Protein AF-Q555B8-F1 (afdb_monomer_lite)

Sequence (725 aa):
MNEANWKSLIENLLPIYNKNGNDCSKIKTMSLGKRMISRNYLNHLYKENGDILETIEQDQIKSNPFLKDEISNQKIIFKFQPQFPSMELTILNFVKLLFKDVDDINNDGELSIIPFSEFGIIKSMKKNEKNNYHQLLLQYQPKTNNDDITTTLLNVLKSDDKDEKLKKLDSYCFSKLIITTILTNPANGCFENYLFTPMKNGNFKLVSMNNELSFVPESTQTIKTGIFSSEISFCVNTCLFMLEQMHNPIDKEIINKLKSLDVLTFLKEWISSIGVINKQINNLIHKDGNCEIGKKKPFIHRSENNKTYPLTKFPEGSIKLLYSKLIRLKEVLIKESTSLSSKKPITFWKLLTILEPLISNRMYLNRTCYTTKVSVIENYNWYLRTQDISRNHEPMPLISSKIKVSRGINKKNKNQYGLKDLEVIDEEITFYKNISSNTMDVDLKNLKSKLTTTASYPFQPISILFEEFLNGKSNFNESLSTSQKSIFYEQVLPLSKDLRYLKFLNNEYLTNKLLISSQFLNGLKRLEICDCKNLKQLSNGSDELKLPTVSKMLVSNCTNLKTINIFTLSLKTLNIKNCENLKEFQVYAPVLEKLKLQSTLITSKLLLKLDESKFLKYINFSNSTINGVSKSIDSLSNSICLDVWENLIEFKAINLKSLSKITISKELKHLKLLDFNGCSTLVDIFNFKRNGNGLVPSLEILNLNGTTLEDNEKQLIIFNNLKNK

Foldseek 3Di:
DAVVVVVVVCCQQWNQDDPPPDDWWWKQWLPPGITTHDPVNVVQQADPQQHGDQDQDPVRDRAAGWDADPVQRKIKGKAKQDAQLLLLVLLLLLLCLLLVVNPDCDPVSDDDLAWDKIWMWTAGPHPPDRDIIIIIITIGHFDDPDPQGWAFQVVLLVDPCNVVQLVLEDLQLLLSVLLSCLLFQALDADRRQWIWHADPVRGTHIYGNDSSRTLFAQAWDWFDPDPPDTDIFGGGAHLSLLDPQLQPFHDPSSLVSLLPDPLLVSLVVSLVVLVVQQVSLCCNVPVVPSPPPPPPDCWDDPDQFRTHNHHAAAAACSVLLSSLLSVQLNVVSVCQVPPPPPPDHDGNLNSCCQRPVLNSLLLVCLVVVDDPPDRSNRSSVVSVVVSCVVPPDDPDPHGSVSNCRSRNPDPPDPDCRCPVVSVVVVVLVVLLVCVVVVPPPPSLVVVVCVCPVPPPHHDAHSQNSVQCLQPVDPCSVVSDDPVSLCCCQVRHQQSHQAHAEHADELDQSDECVSLQSHNNLSNYQEYHAYNHQRYQEQAPVPHADENARHQEYHHENNQNHAEYHHEYARHQEYAYYNNANHNYYHYQYQNHAEEHDELYEAEQNNVQNCLNNQNHAYYAHENYEYAYDHPQAHRVFLEGEPCSHLNYAEYHHALYEPRQEYEDAAASQRHAYDHHAQHQRHAYYYDHPPPDDHHAHQYNYDHQHNYDYHPVVVVVVVVVVNPVD

Radius of gyration: 30.66 Å; chains: 1; bounding box: 89×58×75 Å

pLDDT: mean 81.93, std 14.9, range [32.03, 98.31]

Secondary structure (DSSP, 8-state):
--HHHHHHHHHHHS-SS-TT-S-EEEEEETTTEEEEEEHHHHHHHB-TTS-B--EE-TTS-EEPPEEE-TTT--EEEEEES-SSHHHHHHHHHHHHHHTT-SS--BTTTB--SSPPEEEEEEE--STT--PEEEEEEEEE----SSS---EEHHHHHHSTTHHHHHHTB-HHHHHHHHHHHHHH--S-B-GGGEEEEE-TTS-EEEEES--TT-S--SS--EEE-SSS-EEE-----BSGGGSGGGGSBPPHHHHHHHHT--HHHHHHHHHHHHHHHHHHHHHHHHHTS-----TT--SB-STTT--B--S----TTHHHHHHHHHHHHHHHHHHHHH-TT--SPPBHHHHHHHH-HHHHHHHHHHHHTS-TTS-HHHHHHHHHHHHHHT-SS------HHHHHHHTT--TT-SS-SSHHHHHHHHHHHHHHHHHHTT-HHHHHHHHHHHHHH-TTS-----HHHHHHHHHH-TTHHHHS-HHHHHHIIIIIGGG----SEEEEES-SS--HHHHHH-GGGGT-SEEEEES-TT--EESBTTB-EE-TT--EEEEES-TT--EEEEE-SS--EEEEES-TT--EEEEE-TT--EEEEESSEEEHHHHHHHTT-TT--EEE-TT-EEES--SS--TTTTEEEGGG-TT--EEE-TT-BS--EEE--S--TT--EEE-TT-TT--BS----SSS--PPP--SEEE-TT---TTHHHHHHHHHHHHT-

Organism: Dictyostelium discoideum (NCBI:txid44689)

Structure (mmCIF, N/CA/C/O backbone):
data_AF-Q555B8-F1
#
_entry.id   AF-Q555B8-F1
#
loop_
_atom_site.group_PDB
_atom_site.id
_atom_site.type_symbol
_atom_site.label_atom_id
_atom_site.label_alt_id
_atom_site.label_comp_id
_atom_site.label_asym_id
_atom_site.label_entity_id
_atom_site.label_seq_id
_atom_site.pdbx_PDB_ins_code
_atom_site.Cartn_x
_atom_site.Cartn_y
_atom_site.Cartn_z
_atom_site.occupancy
_atom_site.B_iso_or_equiv
_atom_site.auth_seq_id
_atom_site.auth_comp_id
_atom_site.auth_asym_id
_atom_site.auth_atom_id
_atom_site.pdbx_PDB_model_num
ATOM 1 N N . MET A 1 1 ? 18.272 -7.612 -21.171 1.00 53.91 1 MET A N 1
ATOM 2 C CA . MET A 1 1 ? 19.466 -7.626 -22.046 1.00 53.91 1 MET A CA 1
ATOM 3 C C . MET A 1 1 ? 20.704 -7.706 -21.180 1.00 53.91 1 MET A C 1
ATOM 5 O O . MET A 1 1 ? 20.667 -7.144 -20.094 1.00 53.91 1 MET A O 1
ATOM 9 N N . ASN A 1 2 ? 21.772 -8.366 -21.639 1.00 67.44 2 ASN A N 1
ATOM 10 C CA . ASN A 1 2 ? 23.079 -8.253 -20.984 1.00 67.44 2 ASN A CA 1
ATOM 11 C C . ASN A 1 2 ? 23.671 -6.858 -21.291 1.00 67.44 2 ASN A C 1
ATOM 13 O O . ASN A 1 2 ? 23.420 -6.298 -22.362 1.00 67.44 2 ASN A O 1
ATOM 17 N N . GLU A 1 3 ? 24.447 -6.308 -20.358 1.00 77.81 3 GLU A N 1
ATOM 18 C CA . GLU A 1 3 ? 25.328 -5.143 -20.516 1.00 77.81 3 GLU A CA 1
ATOM 19 C C . GLU A 1 3 ? 26.091 -5.145 -21.858 1.00 77.81 3 GLU A C 1
ATOM 21 O O . GLU A 1 3 ? 26.318 -4.085 -22.435 1.00 77.81 3 GLU A O 1
ATOM 26 N N . ALA A 1 4 ? 26.411 -6.323 -22.405 1.00 82.69 4 ALA A N 1
ATOM 27 C CA . ALA A 1 4 ? 26.991 -6.488 -23.740 1.00 82.69 4 ALA A CA 1
ATOM 28 C C . ALA A 1 4 ? 26.145 -5.875 -24.877 1.00 82.69 4 ALA A C 1
ATOM 30 O O . ALA A 1 4 ? 26.681 -5.159 -25.721 1.00 82.69 4 ALA A O 1
ATOM 31 N N . ASN A 1 5 ? 24.822 -6.084 -24.887 1.00 82.62 5 ASN A N 1
ATOM 32 C CA . ASN A 1 5 ? 23.947 -5.515 -25.922 1.00 82.62 5 ASN A CA 1
ATOM 33 C C . ASN A 1 5 ? 23.828 -3.999 -25.775 1.00 82.62 5 ASN A C 1
ATOM 35 O O . ASN A 1 5 ? 23.787 -3.288 -26.773 1.00 82.62 5 ASN A O 1
ATOM 39 N N . TRP A 1 6 ? 23.788 -3.501 -24.535 1.00 87.56 6 TRP A N 1
ATOM 40 C CA . TRP A 1 6 ? 23.827 -2.063 -24.276 1.00 87.56 6 TRP A CA 1
ATOM 41 C C . TRP A 1 6 ? 25.129 -1.444 -24.788 1.00 87.56 6 TRP A C 1
ATOM 43 O O . TRP A 1 6 ? 25.091 -0.438 -25.491 1.00 87.56 6 TRP A O 1
ATOM 53 N N . LYS A 1 7 ? 26.273 -2.074 -24.489 1.00 89.31 7 LYS A N 1
ATOM 54 C CA . LYS A 1 7 ? 27.587 -1.649 -24.987 1.00 89.31 7 LYS A CA 1
ATOM 55 C C . LYS A 1 7 ? 27.621 -1.613 -26.510 1.00 89.31 7 LYS A C 1
ATOM 57 O O . LYS A 1 7 ? 27.994 -0.583 -27.053 1.00 89.31 7 LYS A O 1
ATOM 62 N N . SER A 1 8 ? 27.159 -2.671 -27.177 1.00 90.50 8 SER A N 1
ATOM 63 C CA . SER A 1 8 ? 27.098 -2.729 -28.643 1.00 90.50 8 SER A CA 1
ATOM 64 C C . SER A 1 8 ? 26.194 -1.639 -29.230 1.00 90.50 8 SER A C 1
ATOM 66 O O . SER A 1 8 ? 26.611 -0.918 -30.134 1.00 90.50 8 SER A O 1
ATOM 68 N N . LEU A 1 9 ? 24.995 -1.439 -28.671 1.00 91.25 9 LEU A N 1
ATOM 69 C CA . LEU A 1 9 ? 24.078 -0.382 -29.106 1.00 91.25 9 LEU A CA 1
ATOM 70 C C . LEU A 1 9 ? 24.694 1.014 -28.941 1.00 91.25 9 LEU A C 1
ATOM 72 O O . LEU A 1 9 ? 24.619 1.847 -29.845 1.00 91.25 9 LEU A O 1
ATOM 76 N N . ILE A 1 10 ? 25.319 1.269 -27.789 1.00 91.56 10 ILE A N 1
ATOM 77 C CA . ILE A 1 10 ? 26.009 2.529 -27.512 1.00 91.56 10 ILE A CA 1
ATOM 78 C C . ILE A 1 10 ? 27.215 2.707 -28.428 1.00 91.56 10 ILE A C 1
ATOM 80 O O . ILE A 1 10 ? 27.444 3.813 -28.891 1.00 91.56 10 ILE A O 1
ATOM 84 N N . GLU A 1 11 ? 27.984 1.665 -28.725 1.00 91.50 11 GLU A N 1
ATOM 85 C CA . GLU A 1 11 ? 29.124 1.750 -29.643 1.00 91.50 11 GLU A CA 1
ATOM 86 C C . GLU A 1 11 ? 28.698 2.070 -31.076 1.00 91.50 11 GLU A C 1
ATOM 88 O O . GLU A 1 11 ? 29.358 2.883 -31.726 1.00 91.50 11 GLU A O 1
ATOM 93 N N . ASN A 1 12 ? 27.574 1.510 -31.528 1.00 92.62 12 ASN A N 1
ATOM 94 C CA . ASN A 1 12 ? 27.020 1.769 -32.856 1.00 92.62 12 ASN A CA 1
ATOM 95 C C . ASN A 1 12 ? 26.451 3.191 -32.979 1.00 92.62 12 ASN A C 1
ATOM 97 O O . ASN A 1 12 ? 26.715 3.892 -33.957 1.00 92.62 12 ASN A O 1
ATOM 101 N N . LEU A 1 13 ? 25.672 3.637 -31.988 1.00 93.06 13 LEU A N 1
ATOM 102 C CA . LEU A 1 13 ? 24.984 4.933 -32.038 1.00 93.06 13 LEU A CA 1
ATOM 103 C C . LEU A 1 13 ? 25.834 6.099 -31.530 1.00 93.06 13 LEU A C 1
ATOM 105 O O . LEU A 1 13 ? 25.682 7.229 -31.987 1.00 93.06 13 LEU A O 1
ATOM 109 N N . LEU A 1 14 ? 26.724 5.840 -30.579 1.00 92.56 14 LEU A N 1
ATOM 110 C CA . LEU A 1 14 ? 27.531 6.822 -29.860 1.00 92.56 14 LEU A CA 1
ATOM 111 C C . LEU A 1 14 ? 28.992 6.324 -29.767 1.00 92.56 14 LEU A C 1
ATOM 113 O O . LEU A 1 14 ? 29.469 5.978 -28.678 1.00 92.56 14 LEU A O 1
ATOM 117 N N . PRO A 1 15 ? 29.737 6.260 -30.886 1.00 91.44 15 PRO A N 1
ATOM 118 C CA . PRO A 1 15 ? 31.099 5.726 -30.902 1.00 91.44 15 PRO A CA 1
ATOM 119 C C . PRO A 1 15 ? 32.083 6.597 -30.104 1.00 91.44 15 PRO A C 1
ATOM 121 O O . PRO A 1 15 ? 31.864 7.788 -29.881 1.00 91.44 15 PRO A O 1
ATOM 124 N N . ILE A 1 16 ? 33.216 6.020 -29.684 1.00 88.19 16 ILE A N 1
ATOM 125 C CA . ILE A 1 16 ? 34.274 6.750 -28.949 1.00 88.19 16 ILE A CA 1
ATOM 126 C C . ILE A 1 16 ? 34.967 7.787 -29.848 1.00 88.19 16 ILE A C 1
ATOM 128 O O . ILE A 1 16 ? 35.282 8.887 -29.397 1.00 88.19 16 ILE A O 1
ATOM 132 N N . TYR A 1 17 ? 35.169 7.454 -31.125 1.00 84.31 17 TYR A N 1
ATOM 133 C CA . TYR A 1 17 ? 35.830 8.303 -32.114 1.00 84.31 17 TYR A CA 1
ATOM 134 C C . TYR A 1 17 ? 34.908 8.548 -33.306 1.00 84.31 17 TYR A C 1
ATOM 136 O O . TYR A 1 17 ? 34.249 7.628 -33.787 1.00 84.31 17 TYR A O 1
ATOM 144 N N . ASN A 1 18 ? 34.889 9.784 -33.807 1.00 72.94 18 ASN A N 1
ATOM 145 C CA . ASN A 1 18 ? 34.248 10.081 -35.081 1.00 72.94 18 ASN A CA 1
ATOM 146 C C . ASN A 1 18 ? 35.252 9.839 -36.213 1.00 72.94 18 ASN A C 1
ATOM 148 O O . ASN A 1 18 ? 36.256 10.544 -36.285 1.00 72.94 18 ASN A O 1
ATOM 152 N N . LYS A 1 19 ? 34.969 8.890 -37.112 1.00 72.62 19 LYS A N 1
ATOM 153 C CA . LYS A 1 19 ? 35.798 8.669 -38.308 1.00 72.62 19 LYS A CA 1
ATOM 154 C C . LYS A 1 19 ? 35.766 9.864 -39.279 1.00 72.62 19 LYS A C 1
ATOM 156 O O . LYS A 1 19 ? 36.728 10.061 -40.007 1.00 72.62 19 LYS A O 1
ATOM 161 N N . ASN A 1 20 ? 34.718 10.698 -39.239 1.00 68.56 20 ASN A N 1
ATOM 162 C CA . ASN A 1 20 ? 34.443 11.720 -40.260 1.00 68.56 20 ASN A CA 1
ATOM 163 C C . ASN A 1 20 ? 34.784 13.170 -39.839 1.00 68.56 20 ASN A C 1
ATOM 165 O O . ASN A 1 20 ? 34.183 14.122 -40.330 1.00 68.56 20 ASN A O 1
ATOM 169 N N . GLY A 1 21 ? 35.749 13.363 -38.937 1.00 61.53 21 GLY A N 1
ATOM 170 C CA . GLY A 1 21 ? 36.468 14.639 -38.803 1.00 61.53 21 GLY A CA 1
ATOM 171 C C . GLY A 1 21 ? 35.751 15.798 -38.100 1.00 61.53 21 GLY A C 1
ATOM 172 O O . GLY A 1 21 ? 36.159 16.139 -36.997 1.00 61.53 21 GLY A O 1
ATOM 173 N N . ASN A 1 22 ? 34.732 16.440 -38.687 1.00 64.19 22 ASN A N 1
ATOM 174 C CA . ASN A 1 22 ? 34.566 17.885 -38.429 1.00 64.19 22 ASN A CA 1
ATOM 175 C C . ASN A 1 22 ? 33.269 18.416 -37.791 1.00 64.19 22 ASN A C 1
ATOM 177 O O . ASN A 1 22 ? 33.275 19.582 -37.432 1.00 64.19 22 ASN A O 1
ATOM 181 N N . ASP A 1 23 ? 32.229 17.627 -37.499 1.00 72.56 23 ASP A N 1
ATOM 182 C CA . ASP A 1 23 ? 31.038 18.162 -36.798 1.00 72.56 23 ASP A CA 1
ATOM 183 C C . ASP A 1 23 ? 30.391 17.147 -35.847 1.00 72.56 23 ASP A C 1
ATOM 185 O O . ASP A 1 23 ? 29.376 16.517 -36.153 1.00 72.56 23 ASP A O 1
ATOM 189 N N . CYS A 1 24 ? 30.971 16.984 -34.655 1.00 80.69 24 CYS A N 1
ATOM 190 C CA . CYS A 1 24 ? 30.396 16.129 -33.618 1.00 80.69 24 CYS A CA 1
ATOM 191 C C . CYS A 1 24 ? 30.351 16.806 -32.253 1.00 80.69 24 CYS A C 1
ATOM 193 O O . CYS A 1 24 ? 31.288 17.485 -31.830 1.00 80.69 24 CYS A O 1
ATOM 195 N N . SER A 1 25 ? 29.282 16.520 -31.514 1.00 86.25 25 SER A N 1
ATOM 196 C CA . SER A 1 25 ? 29.202 16.847 -30.091 1.00 86.25 25 SER A CA 1
ATOM 197 C C . SER A 1 25 ? 29.744 15.710 -29.245 1.00 86.25 25 SER A C 1
ATOM 199 O O . SER A 1 25 ? 29.818 14.565 -29.687 1.00 86.25 25 SER A O 1
ATOM 201 N N . LYS A 1 26 ? 30.115 16.027 -28.006 1.00 89.75 26 LYS A N 1
ATOM 202 C CA . LYS A 1 26 ? 30.565 15.041 -27.025 1.00 89.75 26 LYS A CA 1
ATOM 203 C C . LYS A 1 26 ? 29.456 14.795 -26.014 1.00 89.75 26 LYS A C 1
ATOM 205 O O . LYS A 1 26 ? 28.958 15.740 -25.401 1.00 89.75 26 LYS A O 1
ATOM 210 N N . ILE A 1 27 ? 29.122 13.529 -25.819 1.00 92.19 27 ILE A N 1
ATOM 211 C CA . ILE A 1 27 ? 28.368 13.043 -24.667 1.00 92.19 27 ILE A CA 1
ATOM 212 C C . ILE A 1 27 ? 29.341 12.307 -23.760 1.00 92.19 27 ILE A C 1
ATOM 214 O O . ILE A 1 27 ? 30.189 11.552 -24.224 1.00 92.19 27 ILE A O 1
ATOM 218 N N . LYS A 1 28 ? 29.241 12.516 -22.456 1.00 91.38 28 LYS A N 1
ATOM 219 C CA . LYS A 1 28 ? 29.949 11.704 -21.477 1.00 91.38 28 LYS A CA 1
ATOM 220 C C . LYS A 1 28 ? 28.943 10.937 -20.650 1.00 91.38 28 LYS A C 1
ATOM 222 O O . LYS A 1 28 ? 28.068 11.541 -20.037 1.00 91.38 28 LYS A O 1
ATOM 227 N N . THR A 1 29 ? 29.065 9.624 -20.627 1.00 92.31 29 THR A N 1
ATOM 228 C CA . THR A 1 29 ? 28.183 8.759 -19.854 1.00 92.31 29 THR A CA 1
ATOM 229 C C . THR A 1 29 ? 28.873 8.255 -18.589 1.00 92.31 29 THR A C 1
ATOM 231 O O . THR A 1 29 ? 30.101 8.287 -18.456 1.00 92.31 29 THR A O 1
ATOM 234 N N . MET A 1 30 ? 28.062 7.839 -17.620 1.00 90.06 30 MET A N 1
ATOM 235 C CA . MET A 1 30 ? 28.502 7.444 -16.287 1.00 90.06 30 MET A CA 1
ATOM 236 C C . MET A 1 30 ? 29.408 6.209 -16.307 1.00 90.06 30 MET A C 1
ATOM 238 O O . MET A 1 30 ? 30.375 6.172 -15.548 1.00 90.06 30 MET A O 1
ATOM 242 N N . SER A 1 31 ? 29.095 5.219 -17.148 1.00 86.50 31 SER A N 1
ATOM 243 C CA . SER A 1 31 ? 29.802 3.932 -17.184 1.00 86.50 31 SER A CA 1
ATOM 244 C C . SER A 1 31 ? 30.721 3.775 -18.395 1.00 86.50 31 SER A C 1
ATOM 246 O O . SER A 1 31 ? 31.754 3.120 -18.288 1.00 86.50 31 SER A O 1
ATOM 248 N N . LEU A 1 32 ? 30.399 4.419 -19.522 1.00 86.81 32 LEU A N 1
ATOM 249 C CA . LEU A 1 32 ? 31.092 4.222 -20.802 1.00 86.81 32 LEU A CA 1
ATOM 250 C C . LEU A 1 32 ? 31.938 5.418 -21.271 1.00 86.81 32 LEU A C 1
ATOM 252 O O . LEU A 1 32 ? 32.492 5.379 -22.373 1.00 86.81 32 LEU A O 1
ATOM 256 N N . GLY A 1 33 ? 32.096 6.453 -20.439 1.00 89.88 33 GLY A N 1
ATOM 257 C CA . GLY A 1 33 ? 33.047 7.541 -20.669 1.00 89.88 33 GLY A CA 1
ATOM 258 C C . GLY A 1 33 ? 32.615 8.535 -21.751 1.00 89.88 33 GLY A C 1
ATOM 259 O O . GLY A 1 33 ? 31.429 8.784 -21.948 1.00 89.88 33 GLY A O 1
ATOM 260 N N . LYS A 1 34 ? 33.587 9.181 -22.411 1.00 91.81 34 LYS A N 1
ATOM 261 C CA . LYS A 1 34 ? 33.331 10.170 -23.474 1.00 91.81 34 LYS A CA 1
ATOM 262 C C . LYS A 1 34 ? 33.034 9.457 -24.797 1.00 91.81 34 LYS A C 1
ATOM 264 O O . LYS A 1 34 ? 33.794 8.584 -25.200 1.00 91.81 34 LYS A O 1
ATOM 269 N N . ARG A 1 35 ? 31.973 9.881 -25.475 1.00 91.94 35 ARG A N 1
ATOM 270 C CA . ARG A 1 35 ? 31.502 9.393 -26.772 1.00 91.94 35 ARG A CA 1
ATOM 271 C C . ARG A 1 35 ? 31.148 10.573 -27.682 1.00 91.94 35 ARG A C 1
ATOM 273 O O . ARG A 1 35 ? 30.908 11.689 -27.207 1.00 91.94 35 ARG A O 1
ATOM 280 N N . MET A 1 36 ? 31.115 10.327 -28.983 1.00 91.06 36 MET A N 1
ATOM 281 C CA . MET A 1 36 ? 30.795 11.310 -30.012 1.00 91.06 36 MET A CA 1
ATOM 282 C C . MET A 1 36 ? 29.358 11.116 -30.500 1.00 91.06 36 MET A C 1
ATOM 284 O O . MET A 1 36 ? 28.921 9.991 -30.720 1.00 91.06 36 MET A O 1
ATOM 288 N N . ILE A 1 37 ? 28.642 12.218 -30.711 1.00 91.19 37 ILE A N 1
ATOM 289 C CA . ILE A 1 37 ? 27.345 12.234 -31.393 1.00 91.19 37 ILE A CA 1
ATOM 290 C C . ILE A 1 37 ? 27.560 12.875 -32.758 1.00 91.19 37 ILE A C 1
ATOM 292 O O . ILE A 1 37 ? 28.012 14.023 -32.828 1.00 91.19 37 ILE A O 1
ATOM 296 N N . SER A 1 38 ? 27.242 12.135 -33.820 1.00 91.12 38 SER A N 1
ATOM 297 C CA . SER A 1 38 ? 27.293 12.639 -35.194 1.00 91.12 38 SER A CA 1
ATOM 298 C C . SER A 1 38 ? 26.323 13.806 -35.395 1.00 91.12 38 SER A C 1
ATOM 300 O O . SER A 1 38 ? 25.301 13.902 -34.712 1.00 91.12 38 SER A O 1
ATOM 302 N N . ARG A 1 39 ? 26.603 14.693 -36.359 1.00 89.12 39 ARG A N 1
ATOM 303 C CA . ARG A 1 39 ? 25.678 15.781 -36.714 1.00 89.12 39 ARG A CA 1
ATOM 304 C C . ARG A 1 39 ? 24.281 15.273 -37.075 1.00 89.12 39 ARG A C 1
ATOM 306 O O . ARG A 1 39 ? 23.304 15.876 -36.647 1.00 89.12 39 ARG A O 1
ATOM 313 N N . ASN A 1 40 ? 24.198 14.144 -37.781 1.00 91.06 40 ASN A N 1
ATOM 314 C CA . ASN A 1 40 ? 22.927 13.514 -38.134 1.00 91.06 40 ASN A CA 1
ATOM 315 C C . ASN A 1 40 ? 22.107 13.156 -36.883 1.00 91.06 40 ASN A C 1
ATOM 317 O O . ASN A 1 40 ? 20.958 13.561 -36.744 1.00 91.06 40 ASN A O 1
ATOM 321 N N . TYR A 1 41 ? 22.735 12.497 -35.907 1.00 92.81 41 TYR A N 1
ATOM 322 C CA . TYR A 1 41 ? 22.077 12.163 -34.644 1.00 92.81 41 TYR A CA 1
ATOM 323 C C . TYR A 1 41 ? 21.754 13.397 -33.799 1.00 92.81 41 TYR A C 1
ATOM 325 O O . TYR A 1 41 ? 20.720 13.427 -33.142 1.00 92.81 41 TYR A O 1
ATOM 333 N N . LEU A 1 42 ? 22.571 14.453 -33.846 1.00 90.75 42 LEU A N 1
ATOM 334 C CA . LEU A 1 42 ? 22.248 15.710 -33.164 1.00 90.75 42 LEU A CA 1
ATOM 335 C C . LEU A 1 42 ? 20.971 16.354 -33.704 1.00 90.75 42 LEU A C 1
ATOM 337 O O . LEU A 1 42 ? 20.213 16.893 -32.904 1.00 90.75 42 LEU A O 1
ATOM 341 N N . ASN A 1 43 ? 20.697 16.251 -35.005 1.00 91.12 43 ASN A N 1
ATOM 342 C CA . ASN A 1 43 ? 19.456 16.759 -35.597 1.00 91.12 43 ASN A CA 1
ATOM 343 C C . ASN A 1 43 ? 18.212 15.970 -35.136 1.00 91.12 43 ASN A C 1
ATOM 345 O O . ASN A 1 43 ? 17.103 16.489 -35.191 1.00 91.12 43 ASN A O 1
ATOM 349 N N . HIS A 1 44 ? 18.378 14.739 -34.641 1.00 91.56 44 HIS A N 1
ATOM 350 C CA . HIS A 1 44 ? 17.297 13.974 -34.002 1.00 91.56 44 HIS A CA 1
ATOM 351 C C . HIS A 1 44 ? 17.102 14.315 -32.519 1.00 91.56 44 HIS A C 1
ATOM 353 O O . HIS A 1 44 ? 16.095 13.937 -31.927 1.00 91.56 44 HIS A O 1
ATOM 359 N N . LEU A 1 45 ? 18.053 15.021 -31.905 1.00 91.38 45 LEU A N 1
ATOM 360 C CA . LEU A 1 45 ? 17.996 15.410 -30.494 1.00 91.38 45 LEU A CA 1
ATOM 361 C C . LEU A 1 45 ? 17.692 16.901 -30.302 1.00 91.38 45 LEU A C 1
ATOM 363 O O . LEU A 1 45 ? 17.135 17.281 -29.272 1.00 91.38 45 LEU A O 1
ATOM 367 N N . TYR A 1 46 ? 18.054 17.740 -31.274 1.00 90.44 46 TYR A N 1
ATOM 368 C CA . TYR A 1 46 ? 17.965 19.194 -31.205 1.00 90.44 46 TYR A CA 1
ATOM 369 C C . TYR A 1 46 ? 17.345 19.790 -32.469 1.00 90.44 46 TYR A C 1
ATOM 371 O O . TYR A 1 46 ? 17.610 19.345 -33.582 1.00 90.44 46 TYR A O 1
ATOM 379 N N . LYS A 1 47 ? 16.585 20.870 -32.285 1.00 91.12 47 LYS A N 1
ATOM 380 C CA . LYS A 1 47 ? 16.195 21.804 -33.345 1.00 91.12 47 LYS A CA 1
ATOM 381 C C . LYS A 1 47 ? 17.415 22.606 -33.815 1.00 91.12 47 LYS A C 1
ATOM 383 O O . LYS A 1 47 ? 18.415 22.715 -33.103 1.00 91.12 47 LYS A O 1
ATOM 388 N N . GLU A 1 48 ? 17.319 23.244 -34.981 1.00 88.19 48 GLU A N 1
ATOM 389 C CA . GLU A 1 48 ? 18.413 24.051 -35.553 1.00 88.19 48 GLU A CA 1
ATOM 390 C C . GLU A 1 48 ? 18.881 25.195 -34.640 1.00 88.19 48 GLU A C 1
ATOM 392 O O . GLU A 1 48 ? 20.068 25.518 -34.598 1.00 88.19 48 GLU A O 1
ATOM 397 N N . ASN A 1 49 ? 17.968 25.772 -33.853 1.00 89.44 49 ASN A N 1
ATOM 398 C CA . ASN A 1 49 ? 18.274 26.820 -32.876 1.00 89.44 49 ASN A CA 1
ATOM 399 C C . ASN A 1 49 ? 18.964 26.297 -31.591 1.00 89.44 49 ASN A C 1
ATOM 401 O O . ASN A 1 49 ? 19.303 27.088 -30.709 1.00 89.44 49 ASN A O 1
ATOM 405 N N . GLY A 1 50 ? 19.173 24.980 -31.474 1.00 87.12 50 GLY A N 1
ATOM 406 C CA . GLY A 1 50 ? 19.774 24.316 -30.318 1.00 87.12 50 GLY A CA 1
ATOM 407 C C . GLY A 1 50 ? 18.797 23.972 -29.189 1.00 87.12 50 GLY A C 1
ATOM 408 O O . GLY A 1 50 ? 19.236 23.442 -28.167 1.00 87.12 50 GLY A O 1
ATOM 409 N N . ASP A 1 51 ? 17.496 24.250 -29.335 1.00 87.88 51 ASP A N 1
ATOM 410 C CA . ASP A 1 51 ? 16.478 23.720 -28.423 1.00 87.88 51 ASP A CA 1
ATOM 411 C C . ASP A 1 51 ? 16.389 22.198 -28.541 1.00 87.88 51 ASP A C 1
ATOM 413 O O . ASP A 1 51 ? 16.616 21.632 -29.608 1.00 87.88 51 ASP A O 1
ATOM 417 N N . ILE A 1 52 ? 16.020 21.525 -27.452 1.00 86.50 52 ILE A N 1
ATOM 418 C CA . ILE A 1 52 ? 15.748 20.084 -27.475 1.00 86.50 52 ILE A CA 1
ATOM 419 C C . ILE A 1 52 ? 14.570 19.822 -28.422 1.00 86.50 52 ILE A C 1
ATOM 421 O O . ILE A 1 52 ? 13.563 20.540 -28.398 1.00 86.50 52 ILE A O 1
ATOM 425 N N . LEU A 1 53 ? 14.696 18.790 -29.254 1.00 86.12 53 LEU A N 1
ATOM 426 C CA . LEU A 1 53 ? 13.605 18.314 -30.088 1.00 86.12 53 LEU A CA 1
ATOM 427 C C . LEU A 1 53 ? 12.540 17.686 -29.177 1.00 86.12 53 LEU A C 1
ATOM 429 O O . LEU A 1 53 ? 12.702 16.573 -28.688 1.00 86.12 53 LEU A O 1
ATOM 433 N N . GLU A 1 54 ? 11.464 18.421 -28.906 1.00 77.12 54 GLU A N 1
ATOM 434 C CA . GLU A 1 54 ? 10.242 17.828 -28.366 1.00 77.12 54 GLU A CA 1
ATOM 435 C C . GLU A 1 54 ? 9.528 17.146 -29.533 1.00 77.12 54 GLU A C 1
ATOM 437 O O . GLU A 1 54 ? 8.973 17.824 -30.401 1.00 77.12 54 GLU A O 1
ATOM 442 N N . THR A 1 55 ? 9.592 15.819 -29.600 1.00 63.06 55 THR A N 1
ATOM 443 C CA . THR A 1 55 ? 8.832 15.063 -30.593 1.00 63.06 55 THR A CA 1
ATOM 444 C C . THR A 1 55 ? 7.370 15.045 -30.161 1.00 63.06 55 THR A C 1
ATOM 446 O O . THR A 1 55 ? 7.037 14.642 -29.049 1.00 63.06 55 THR A O 1
ATOM 449 N N . ILE A 1 56 ? 6.492 15.545 -31.026 1.00 50.88 56 ILE A N 1
ATOM 450 C CA . ILE A 1 56 ? 5.045 15.415 -30.866 1.00 50.88 56 ILE A CA 1
ATOM 451 C C . ILE A 1 56 ? 4.676 14.137 -31.617 1.00 50.88 56 ILE A C 1
ATOM 453 O O . ILE A 1 56 ? 4.716 14.117 -32.846 1.00 50.88 56 ILE A O 1
ATOM 457 N N . GLU A 1 57 ? 4.388 13.053 -30.899 1.00 55.28 57 GLU A N 1
ATOM 458 C CA . GLU A 1 57 ? 3.750 11.887 -31.526 1.00 55.28 57 GLU A CA 1
ATOM 459 C C . GLU A 1 57 ? 2.303 12.235 -31.917 1.00 55.28 57 GLU A C 1
ATOM 461 O O . GLU A 1 57 ? 1.740 13.193 -31.383 1.00 55.28 57 GLU A O 1
ATOM 466 N N . GLN A 1 58 ? 1.705 11.476 -32.850 1.00 48.25 58 GLN A N 1
ATOM 467 C CA . GLN A 1 58 ? 0.369 11.726 -33.440 1.00 48.25 58 GLN A CA 1
ATOM 468 C C . GLN A 1 58 ? -0.733 12.046 -32.403 1.00 48.25 58 GLN A C 1
ATOM 470 O O . GLN A 1 58 ? -1.686 12.750 -32.720 1.00 48.25 58 GLN A O 1
ATOM 475 N N . ASP A 1 59 ? -0.548 11.622 -31.152 1.00 48.06 59 ASP A N 1
ATOM 476 C CA . ASP A 1 59 ? -1.458 11.814 -30.020 1.00 48.06 59 ASP A CA 1
ATOM 477 C C . ASP A 1 59 ? -1.150 13.034 -29.116 1.00 48.06 59 ASP A C 1
ATOM 479 O O . ASP A 1 59 ? -1.595 13.082 -27.971 1.00 48.06 59 ASP A O 1
ATOM 483 N N . GLN A 1 60 ? -0.382 14.028 -29.582 1.00 42.41 60 GLN A N 1
ATOM 484 C CA . GLN A 1 60 ? 0.021 15.228 -28.812 1.00 42.41 60 GLN A CA 1
ATOM 485 C C . GLN A 1 60 ? 0.855 14.959 -27.543 1.00 42.41 60 GLN A C 1
ATOM 487 O O . GLN A 1 60 ? 1.097 15.862 -26.737 1.00 42.41 60 GLN A O 1
ATOM 492 N N . ILE A 1 61 ? 1.349 13.737 -27.359 1.00 53.16 61 ILE A N 1
ATOM 493 C CA . ILE A 1 61 ? 2.234 13.411 -26.244 1.00 53.16 61 ILE A CA 1
ATOM 494 C C . ILE A 1 61 ? 3.636 13.891 -26.609 1.00 53.16 61 ILE A C 1
ATOM 496 O O . ILE A 1 61 ? 4.196 13.483 -27.628 1.00 53.16 61 ILE A O 1
ATOM 500 N N . LYS A 1 62 ? 4.215 14.752 -25.762 1.00 62.03 62 LYS A N 1
ATOM 501 C CA . LYS A 1 62 ? 5.643 15.078 -25.833 1.00 62.03 62 LYS A CA 1
ATOM 502 C C . LYS A 1 62 ? 6.434 13.797 -25.580 1.00 62.03 62 LYS A C 1
ATOM 504 O O . LYS A 1 62 ? 6.570 13.380 -24.427 1.00 62.03 62 LYS A O 1
ATOM 509 N N . SER A 1 63 ? 6.939 13.167 -26.632 1.00 72.88 63 SER A N 1
ATOM 510 C CA . SER A 1 63 ? 7.862 12.051 -26.494 1.00 72.88 63 SER A CA 1
ATOM 511 C C . SER A 1 63 ? 9.288 12.570 -26.323 1.00 72.88 63 SER A C 1
ATOM 513 O O . SER A 1 63 ? 9.632 13.707 -26.659 1.00 72.88 63 SER A O 1
ATOM 515 N N . ASN A 1 64 ? 10.113 11.750 -25.680 1.00 83.62 64 ASN A N 1
ATOM 516 C CA . ASN A 1 64 ? 11.531 12.044 -25.559 1.00 83.62 64 ASN A CA 1
ATOM 517 C C . ASN A 1 64 ? 12.197 11.744 -26.911 1.00 83.62 64 ASN A C 1
ATOM 519 O O . ASN A 1 64 ? 11.898 10.698 -27.497 1.00 83.62 64 ASN A O 1
ATOM 523 N N . PRO A 1 65 ? 13.126 12.591 -27.380 1.00 89.50 65 PRO A N 1
ATOM 524 C CA . PRO A 1 65 ? 13.873 12.311 -28.599 1.00 89.50 65 PRO A CA 1
ATOM 525 C C . PRO A 1 65 ? 14.656 11.001 -28.459 1.00 89.50 65 PRO A C 1
ATOM 527 O O . PRO A 1 65 ? 15.051 10.606 -27.356 1.00 89.50 65 PRO A O 1
ATOM 530 N N . PHE A 1 66 ? 14.893 10.312 -29.571 1.00 91.31 66 PHE A N 1
ATOM 531 C CA . PHE A 1 66 ? 15.586 9.029 -29.575 1.00 91.31 66 PHE A CA 1
ATOM 532 C C . PHE A 1 66 ? 16.548 8.901 -30.755 1.00 91.31 66 PHE A C 1
ATOM 534 O O . PHE A 1 66 ? 16.370 9.527 -31.796 1.00 91.31 66 PHE A O 1
ATOM 541 N N . LEU A 1 67 ? 17.555 8.047 -30.592 1.00 93.00 67 LEU A N 1
ATOM 542 C CA . LEU A 1 67 ? 18.415 7.573 -31.675 1.00 93.00 67 LEU A CA 1
ATOM 543 C C . LEU A 1 67 ? 18.058 6.127 -31.984 1.00 93.00 67 LEU A C 1
ATOM 545 O O . LEU A 1 67 ? 17.815 5.368 -31.050 1.00 93.00 67 LEU A O 1
ATOM 549 N N . LYS A 1 68 ? 18.026 5.751 -33.260 1.00 91.81 68 LYS A N 1
ATOM 550 C CA . LYS A 1 68 ? 17.691 4.402 -33.720 1.00 91.81 68 LYS A CA 1
ATOM 551 C C . LYS A 1 68 ? 18.890 3.792 -34.436 1.00 91.81 68 LYS A C 1
ATOM 553 O O . LYS A 1 68 ? 19.498 4.447 -35.275 1.00 91.81 68 LYS A O 1
ATOM 558 N N . ASP A 1 69 ? 19.221 2.554 -34.093 1.00 91.44 69 ASP A N 1
ATOM 559 C CA . ASP A 1 69 ? 20.170 1.731 -34.834 1.00 91.44 69 ASP A CA 1
ATOM 560 C C . ASP A 1 69 ? 19.414 1.021 -35.950 1.00 91.44 69 ASP A C 1
ATOM 562 O O . ASP A 1 69 ? 18.562 0.174 -35.686 1.00 91.44 69 ASP A O 1
ATOM 566 N N . GLU A 1 70 ? 19.699 1.381 -37.198 1.00 89.31 70 GLU A N 1
ATOM 567 C CA . GLU A 1 70 ? 18.989 0.831 -38.354 1.00 89.31 70 GLU A CA 1
ATOM 568 C C . GLU A 1 70 ? 19.268 -0.663 -38.567 1.00 89.31 70 GLU A C 1
ATOM 570 O O . GLU A 1 70 ? 18.438 -1.354 -39.150 1.00 89.31 70 GLU A O 1
ATOM 575 N N . ILE A 1 71 ? 20.390 -1.186 -38.054 1.00 86.94 71 ILE A N 1
ATOM 576 C CA . ILE A 1 71 ? 20.749 -2.603 -38.204 1.00 86.94 71 ILE A CA 1
ATOM 577 C C . ILE A 1 71 ? 19.973 -3.462 -37.203 1.00 86.94 71 ILE A C 1
ATOM 579 O O . ILE A 1 71 ? 19.354 -4.456 -37.575 1.00 86.94 71 ILE A O 1
ATOM 583 N N . SER A 1 72 ? 20.004 -3.096 -35.918 1.00 84.25 72 SER A N 1
ATOM 584 C CA . SER A 1 72 ? 19.339 -3.873 -34.861 1.00 84.25 72 SER A CA 1
ATOM 585 C C . SER A 1 72 ? 17.893 -3.446 -34.583 1.00 84.25 72 SER A C 1
ATOM 587 O O . SER A 1 72 ? 17.220 -4.075 -33.763 1.00 84.25 72 SER A O 1
ATOM 589 N N . ASN A 1 73 ? 17.429 -2.365 -35.220 1.00 84.94 73 ASN A N 1
ATOM 590 C CA . ASN A 1 73 ? 16.180 -1.644 -34.950 1.00 84.94 73 ASN A CA 1
ATOM 591 C C . ASN A 1 73 ? 16.074 -1.078 -33.515 1.00 84.94 73 ASN A C 1
ATOM 593 O O . ASN A 1 73 ? 15.060 -0.490 -33.149 1.00 84.94 73 ASN A O 1
ATOM 597 N N . GLN A 1 74 ? 17.097 -1.226 -32.669 1.00 85.44 74 GLN A N 1
ATOM 598 C CA . GLN A 1 74 ? 17.070 -0.750 -31.285 1.00 85.44 74 GLN A CA 1
ATOM 599 C C . GLN A 1 74 ? 17.107 0.777 -31.219 1.00 85.44 74 GLN A C 1
ATOM 601 O O . GLN A 1 74 ? 17.631 1.439 -32.109 1.00 85.44 74 GLN A O 1
ATOM 606 N N . LYS A 1 75 ? 16.573 1.354 -30.141 1.00 89.25 75 LYS A N 1
ATOM 607 C CA . LYS A 1 75 ? 16.603 2.795 -29.891 1.00 89.25 75 LYS A CA 1
ATOM 608 C C . LYS A 1 75 ? 17.240 3.123 -28.543 1.00 89.25 75 LYS A C 1
ATOM 610 O O . LYS A 1 75 ? 17.146 2.360 -27.583 1.00 89.25 75 LYS A O 1
ATOM 615 N N . ILE A 1 76 ? 17.837 4.304 -28.456 1.00 91.88 76 ILE A N 1
ATOM 616 C CA . ILE A 1 76 ? 18.194 4.958 -27.197 1.00 91.88 76 ILE A CA 1
ATOM 617 C C . ILE A 1 76 ? 17.292 6.174 -27.062 1.00 91.88 76 ILE A C 1
ATOM 619 O O . ILE A 1 76 ? 17.376 7.093 -27.872 1.00 91.88 76 ILE A O 1
ATOM 623 N N . ILE A 1 77 ? 16.453 6.191 -26.036 1.00 91.06 77 ILE A N 1
ATOM 624 C CA . ILE A 1 77 ? 15.620 7.338 -25.694 1.00 91.06 77 ILE A CA 1
ATOM 625 C C . ILE A 1 77 ? 16.430 8.290 -24.810 1.00 91.06 77 ILE A C 1
ATOM 627 O O . ILE A 1 77 ? 17.025 7.883 -23.813 1.00 91.06 77 ILE A O 1
ATOM 631 N N . PHE A 1 78 ? 16.434 9.570 -25.169 1.00 92.69 78 PHE A N 1
ATOM 632 C CA . PHE A 1 78 ? 17.146 10.635 -24.476 1.00 92.69 78 PHE A CA 1
ATOM 633 C C . PHE A 1 78 ? 16.167 11.435 -23.628 1.00 92.69 78 PHE A C 1
ATOM 635 O O . PHE A 1 78 ? 15.507 12.363 -24.097 1.00 92.69 78 PHE A O 1
ATOM 642 N N . LYS A 1 79 ? 16.097 11.111 -22.337 1.00 90.94 79 LYS A N 1
ATOM 643 C CA . LYS A 1 79 ? 15.335 11.921 -21.393 1.00 90.94 79 LYS A CA 1
ATOM 644 C C . LYS A 1 79 ? 16.191 13.084 -20.925 1.00 90.94 79 LYS A C 1
ATOM 646 O O . LYS A 1 79 ? 17.060 12.930 -20.065 1.00 90.94 79 LYS A O 1
ATOM 651 N N . PHE A 1 80 ? 15.957 14.248 -21.516 1.00 88.88 80 PHE A N 1
ATOM 652 C CA . PHE A 1 80 ? 16.692 15.464 -21.202 1.00 88.88 80 PHE A CA 1
ATOM 653 C C . PHE A 1 80 ? 16.263 16.078 -19.869 1.00 88.88 80 PHE A C 1
ATOM 655 O O . PHE A 1 80 ? 15.081 16.256 -19.576 1.00 88.88 80 PHE A O 1
ATOM 662 N N . GLN A 1 81 ? 17.265 16.472 -19.087 1.00 85.00 81 GLN A N 1
ATOM 663 C CA . GLN A 1 81 ? 17.143 17.112 -17.779 1.00 85.00 81 GLN A CA 1
ATOM 664 C C . GLN A 1 81 ? 16.185 16.346 -16.846 1.00 85.00 81 GLN A C 1
ATOM 666 O O . GLN A 1 81 ? 15.218 16.933 -16.347 1.00 85.00 81 GLN A O 1
ATOM 671 N N . PRO A 1 82 ? 16.450 15.042 -16.609 1.00 88.12 82 PRO A N 1
ATOM 672 C CA . PRO A 1 82 ? 15.654 14.223 -15.706 1.00 88.12 82 PRO A CA 1
ATOM 673 C C . PRO A 1 82 ? 15.659 14.856 -14.315 1.00 88.12 82 PRO A C 1
ATOM 675 O O . PRO A 1 82 ? 16.620 15.521 -13.909 1.00 88.12 82 PRO A O 1
ATOM 678 N N . GLN A 1 83 ? 14.579 14.673 -13.572 1.00 83.25 83 GLN A N 1
ATOM 679 C CA . GLN A 1 83 ? 14.425 15.283 -12.261 1.00 83.25 83 GLN A CA 1
ATOM 680 C C . GLN A 1 83 ? 15.189 14.498 -11.188 1.00 83.25 83 GLN A C 1
ATOM 682 O O . GLN A 1 83 ? 15.842 15.116 -10.348 1.00 83.25 83 GLN A O 1
ATOM 687 N N . PHE A 1 84 ? 15.169 13.162 -11.247 1.00 87.75 84 PHE A N 1
ATOM 688 C CA . PHE A 1 84 ? 15.880 12.245 -10.342 1.00 87.75 84 PHE A CA 1
ATOM 689 C C . PHE A 1 84 ? 16.517 11.085 -11.118 1.00 87.75 84 PHE A C 1
ATOM 691 O O . PHE A 1 84 ? 16.141 9.929 -10.914 1.00 87.75 84 PHE A O 1
ATOM 698 N N . PRO A 1 85 ? 17.496 11.352 -11.996 1.00 90.44 85 PRO A N 1
ATOM 699 C CA . PRO A 1 85 ? 18.105 10.318 -12.839 1.00 90.44 85 PRO A CA 1
ATOM 700 C C . PRO A 1 85 ? 18.655 9.125 -12.050 1.00 90.44 85 PRO A C 1
ATOM 702 O O . PRO A 1 85 ? 18.514 7.982 -12.462 1.00 90.44 85 PRO A O 1
ATOM 705 N N . SER A 1 86 ? 19.262 9.369 -10.892 1.00 92.25 86 SER A N 1
ATOM 706 C CA . SER A 1 86 ? 19.788 8.310 -10.024 1.00 92.25 86 SER A CA 1
ATOM 707 C C . SER A 1 86 ? 18.710 7.433 -9.407 1.00 92.25 86 SER A C 1
ATOM 709 O O . SER A 1 86 ? 18.979 6.261 -9.139 1.00 92.25 86 SER A O 1
ATOM 711 N N . MET A 1 87 ? 17.498 7.963 -9.204 1.00 92.62 87 MET A N 1
ATOM 712 C CA . MET A 1 87 ? 16.379 7.167 -8.712 1.00 92.62 87 MET A CA 1
ATOM 713 C C . MET A 1 87 ? 15.981 6.116 -9.745 1.00 92.62 87 MET A C 1
ATOM 715 O O . MET A 1 87 ? 15.746 4.979 -9.358 1.00 92.62 87 MET A O 1
ATOM 719 N N . GLU A 1 88 ? 16.007 6.446 -11.042 1.00 93.75 88 GLU A N 1
ATOM 720 C CA . GLU A 1 88 ? 15.824 5.447 -12.101 1.00 93.75 88 GLU A CA 1
ATOM 721 C C . GLU A 1 88 ? 16.815 4.292 -11.919 1.00 93.75 88 GLU A C 1
ATOM 723 O O . GLU A 1 88 ? 16.416 3.154 -11.696 1.00 93.75 88 GLU A O 1
ATOM 728 N N . LEU A 1 89 ? 18.116 4.599 -11.916 1.00 94.75 89 LEU A N 1
ATOM 729 C CA . LEU A 1 89 ? 19.181 3.597 -11.797 1.00 94.75 89 LEU A CA 1
ATOM 730 C C . LEU A 1 89 ? 19.064 2.774 -10.506 1.00 94.75 89 LEU A C 1
ATOM 732 O O . LEU A 1 89 ? 19.291 1.565 -10.502 1.00 94.75 89 LEU A O 1
ATOM 736 N N . THR A 1 90 ? 18.668 3.430 -9.415 1.00 95.31 90 THR A N 1
ATOM 737 C CA . THR A 1 90 ? 18.432 2.802 -8.112 1.00 95.31 90 THR A CA 1
ATOM 738 C C . THR A 1 90 ? 17.299 1.781 -8.170 1.00 95.31 90 THR A C 1
ATOM 740 O O . THR A 1 90 ? 17.430 0.704 -7.589 1.00 95.31 90 THR A O 1
ATOM 743 N N . ILE A 1 91 ? 16.200 2.098 -8.863 1.00 95.19 91 ILE A N 1
ATOM 744 C CA . ILE A 1 91 ? 15.059 1.193 -9.035 1.00 95.19 91 ILE A CA 1
ATOM 745 C C . ILE A 1 91 ? 15.423 0.033 -9.954 1.00 95.19 91 ILE A C 1
ATOM 747 O O . ILE A 1 91 ? 15.131 -1.109 -9.621 1.00 95.19 91 ILE A O 1
ATOM 751 N N . LEU A 1 92 ? 16.117 0.277 -11.066 1.00 93.12 92 LEU A N 1
ATOM 752 C CA . LEU A 1 92 ? 16.547 -0.816 -11.944 1.00 93.12 92 LEU A CA 1
ATOM 753 C C . LEU A 1 92 ? 17.445 -1.799 -11.183 1.00 93.12 92 LEU A C 1
ATOM 755 O O . LEU A 1 92 ? 17.265 -3.009 -11.301 1.00 93.12 92 LEU A O 1
ATOM 759 N N . ASN A 1 93 ? 18.354 -1.293 -10.342 1.00 94.19 93 ASN A N 1
ATOM 760 C CA . ASN A 1 93 ? 19.179 -2.156 -9.504 1.00 94.19 93 ASN A CA 1
ATOM 761 C C . ASN A 1 93 ? 18.384 -2.851 -8.384 1.00 94.19 93 ASN A C 1
ATOM 763 O O . ASN A 1 93 ? 18.643 -4.014 -8.089 1.00 94.19 93 ASN A O 1
ATOM 767 N N . PHE A 1 94 ? 17.387 -2.175 -7.801 1.00 96.00 94 PHE A N 1
ATOM 768 C CA . PHE A 1 94 ? 16.450 -2.780 -6.848 1.00 96.00 94 PHE A CA 1
ATOM 769 C C . PHE A 1 94 ? 15.774 -4.014 -7.451 1.00 96.00 94 PHE A C 1
ATOM 771 O O . PHE A 1 94 ? 15.782 -5.076 -6.838 1.00 96.00 94 PHE A O 1
ATOM 778 N N . VAL A 1 95 ? 15.226 -3.890 -8.665 1.00 94.56 95 VAL A N 1
ATOM 779 C CA . VAL A 1 95 ? 14.527 -4.985 -9.356 1.00 94.56 95 VAL A CA 1
ATOM 780 C C . VAL A 1 95 ? 15.485 -6.132 -9.678 1.00 94.56 95 VAL A C 1
ATOM 782 O O . VAL A 1 95 ? 15.154 -7.281 -9.389 1.00 94.56 95 VAL A O 1
ATOM 785 N N . LYS A 1 96 ? 16.682 -5.828 -10.206 1.00 92.38 96 LYS A N 1
ATOM 786 C CA . LYS A 1 96 ? 17.718 -6.837 -10.496 1.00 92.38 96 LYS A CA 1
ATOM 787 C C . LYS A 1 96 ? 18.060 -7.669 -9.263 1.00 92.38 96 LYS A C 1
ATOM 789 O O . LYS A 1 96 ? 18.033 -8.893 -9.331 1.00 92.38 96 LYS A O 1
ATOM 794 N N . LEU A 1 97 ? 18.340 -7.010 -8.138 1.00 95.06 97 LEU A N 1
ATOM 795 C CA . LEU A 1 97 ? 18.690 -7.686 -6.888 1.00 95.06 97 LEU A CA 1
ATOM 796 C C . LEU A 1 97 ? 17.497 -8.448 -6.292 1.00 95.06 97 LEU A C 1
ATOM 798 O O . LEU A 1 97 ? 17.658 -9.583 -5.850 1.00 95.06 97 LEU A O 1
ATOM 802 N N . LEU A 1 98 ? 16.294 -7.862 -6.312 1.00 96.06 98 LEU A N 1
ATOM 803 C CA . LEU A 1 98 ? 15.108 -8.441 -5.669 1.00 96.06 98 LEU A CA 1
ATOM 804 C C . LEU A 1 98 ? 14.709 -9.777 -6.300 1.00 96.06 98 LEU A C 1
ATOM 806 O O . LEU A 1 98 ? 14.338 -10.713 -5.593 1.00 96.06 98 LEU A O 1
ATOM 810 N N . PHE A 1 99 ? 14.785 -9.862 -7.628 1.00 93.31 99 PHE A N 1
ATOM 811 C CA . PHE A 1 99 ? 14.435 -11.068 -8.379 1.00 93.31 99 PHE A CA 1
ATOM 812 C C . PHE A 1 99 ? 15.657 -11.903 -8.787 1.00 93.31 99 PHE A C 1
ATOM 814 O O . PHE A 1 99 ? 15.488 -12.929 -9.446 1.00 93.31 99 PHE A O 1
ATOM 821 N N . LYS A 1 100 ? 16.863 -11.498 -8.355 1.00 88.94 100 LYS A N 1
ATOM 822 C CA . LYS A 1 100 ? 18.156 -12.118 -8.690 1.00 88.94 100 LYS A CA 1
ATOM 823 C C . LYS A 1 100 ? 18.390 -12.267 -10.200 1.00 88.94 100 LYS A C 1
ATOM 825 O O . LYS A 1 100 ? 19.082 -13.176 -10.634 1.00 88.94 100 LYS A O 1
ATOM 830 N N . ASP A 1 101 ? 17.851 -11.349 -10.997 1.00 76.69 101 ASP A N 1
ATOM 831 C CA . ASP A 1 101 ? 17.951 -11.370 -12.463 1.00 76.69 101 ASP A CA 1
ATOM 832 C C . ASP A 1 101 ? 19.267 -10.742 -12.954 1.00 76.69 101 ASP A C 1
ATOM 834 O O . ASP A 1 101 ? 19.259 -9.879 -13.840 1.00 76.69 101 ASP A O 1
ATOM 838 N N . VAL A 1 102 ? 20.398 -11.071 -12.327 1.00 59.97 102 VAL A N 1
ATOM 839 C CA . VAL A 1 102 ? 21.666 -10.431 -12.708 1.00 59.97 102 VAL A CA 1
ATOM 840 C C . VAL A 1 102 ? 22.133 -10.946 -14.071 1.00 59.97 102 VAL A C 1
ATOM 842 O O . VAL A 1 102 ? 22.593 -10.134 -14.866 1.00 59.97 102 VAL A O 1
ATOM 845 N N . ASP A 1 103 ? 21.866 -12.213 -14.410 1.00 57.88 103 ASP A N 1
ATOM 846 C CA . ASP A 1 103 ? 22.390 -12.836 -15.634 1.00 57.88 103 ASP A CA 1
ATOM 847 C C . ASP A 1 103 ? 21.452 -13.854 -16.307 1.00 57.88 103 ASP A C 1
ATOM 849 O O . ASP A 1 103 ? 21.851 -14.490 -17.284 1.00 57.88 103 ASP A O 1
ATOM 853 N N . ASP A 1 104 ? 20.201 -13.994 -15.851 1.00 51.59 104 ASP A N 1
ATOM 854 C CA . ASP A 1 104 ? 19.268 -14.963 -16.434 1.00 51.59 104 ASP A CA 1
ATOM 855 C C . ASP A 1 104 ? 18.844 -14.506 -17.840 1.00 51.59 104 ASP A C 1
ATOM 857 O O . ASP A 1 104 ? 17.895 -13.744 -18.056 1.00 51.59 104 ASP A O 1
ATOM 861 N N . ILE A 1 105 ? 19.581 -14.993 -18.835 1.00 56.03 105 ILE A N 1
ATOM 862 C CA . ILE A 1 105 ? 18.981 -15.408 -20.092 1.00 56.03 105 ILE A CA 1
ATOM 863 C C . ILE A 1 105 ? 17.931 -16.443 -19.674 1.00 56.03 105 ILE A C 1
ATOM 865 O O . ILE A 1 105 ? 18.295 -17.540 -19.258 1.00 56.03 105 ILE A O 1
ATOM 869 N N . ASN A 1 106 ? 16.639 -16.100 -19.724 1.00 56.00 106 ASN A N 1
ATOM 870 C CA . ASN A 1 106 ? 15.598 -17.119 -19.560 1.00 56.00 106 ASN A CA 1
ATOM 871 C C . ASN A 1 106 ? 15.907 -18.269 -20.536 1.00 56.00 106 ASN A C 1
ATOM 873 O O . ASN A 1 106 ? 16.441 -17.991 -21.610 1.00 56.00 106 ASN A O 1
ATOM 877 N N . ASN A 1 107 ? 15.548 -19.518 -20.215 1.00 54.25 107 ASN A N 1
ATOM 878 C CA . ASN A 1 107 ? 15.826 -20.701 -21.057 1.00 54.25 107 ASN A CA 1
ATOM 879 C C . ASN A 1 107 ? 15.535 -20.493 -22.567 1.00 54.25 107 ASN A C 1
ATOM 881 O O . ASN A 1 107 ? 16.187 -21.099 -23.410 1.00 54.25 107 ASN A O 1
ATOM 885 N N . ASP A 1 108 ? 14.632 -19.572 -22.915 1.00 60.72 108 ASP A N 1
ATOM 886 C CA . ASP A 1 108 ? 14.263 -19.187 -24.286 1.00 60.72 108 ASP A CA 1
ATOM 887 C C . ASP A 1 108 ? 15.209 -18.168 -24.975 1.00 60.72 108 ASP A C 1
ATOM 889 O O . ASP A 1 108 ? 14.900 -17.583 -26.031 1.00 60.72 108 ASP A O 1
ATOM 893 N N . GLY A 1 109 ? 16.364 -17.865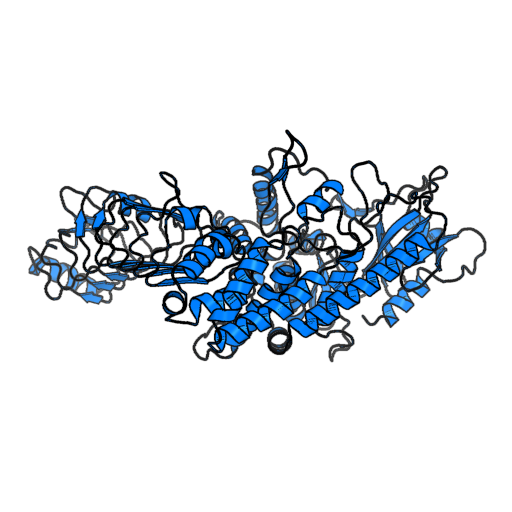 -24.380 1.00 60.22 109 GLY A N 1
ATOM 894 C CA . GLY A 1 109 ? 17.250 -16.818 -24.886 1.00 60.22 109 GLY A CA 1
ATOM 895 C C . GLY A 1 109 ? 16.676 -15.405 -24.710 1.00 60.22 109 GLY A C 1
ATOM 896 O O . GLY A 1 109 ? 17.117 -14.479 -25.397 1.00 60.22 109 GLY A O 1
ATOM 897 N N . GLU A 1 110 ? 15.620 -15.235 -23.905 1.00 59.94 110 GLU A N 1
ATOM 898 C CA . GLU A 1 110 ? 14.907 -13.964 -23.779 1.00 59.94 110 GLU A CA 1
ATOM 899 C C . GLU A 1 110 ? 15.487 -13.074 -22.678 1.00 59.94 110 GLU A C 1
ATOM 901 O O . GLU A 1 110 ? 15.863 -13.495 -21.589 1.00 59.94 110 GLU A O 1
ATOM 906 N N . LEU A 1 111 ? 15.599 -11.801 -23.039 1.00 58.75 111 LEU A N 1
ATOM 907 C CA . LEU A 1 111 ? 16.399 -10.781 -22.382 1.00 58.75 111 LEU A CA 1
ATOM 908 C C . LEU A 1 111 ? 15.687 -10.223 -21.142 1.00 58.75 111 LEU A C 1
ATOM 910 O O . LEU A 1 111 ? 14.472 -10.018 -21.180 1.00 58.75 111 LEU A O 1
ATOM 914 N N . SER A 1 112 ? 16.473 -9.860 -20.111 1.00 62.66 112 SER A N 1
ATOM 915 C CA . SER A 1 112 ? 15.977 -9.191 -18.892 1.00 62.66 112 SER A CA 1
ATOM 916 C C . SER A 1 112 ? 14.893 -8.134 -19.164 1.00 62.66 112 SER A C 1
ATOM 918 O O . SER A 1 112 ? 14.966 -7.355 -20.119 1.00 62.66 112 SER A O 1
ATOM 920 N N . ILE A 1 113 ? 13.874 -8.139 -18.304 1.00 64.38 113 ILE A N 1
ATOM 921 C CA . ILE A 1 113 ? 12.642 -7.330 -18.379 1.00 64.38 113 ILE A CA 1
ATOM 922 C C . ILE A 1 113 ? 12.921 -5.834 -18.157 1.00 64.38 113 ILE A C 1
ATOM 924 O O . ILE A 1 113 ? 12.086 -4.982 -18.441 1.00 64.38 113 ILE A O 1
ATOM 928 N N . ILE A 1 114 ? 14.113 -5.515 -17.665 1.00 75.19 114 ILE A N 1
ATOM 929 C CA . ILE A 1 114 ? 14.505 -4.193 -17.205 1.00 75.19 114 ILE A CA 1
ATOM 930 C C . ILE A 1 114 ? 15.260 -3.489 -18.343 1.00 75.19 114 ILE A C 1
ATOM 932 O O . ILE A 1 114 ? 16.291 -4.014 -18.778 1.00 75.19 114 ILE A O 1
ATOM 936 N N . PRO A 1 115 ? 14.797 -2.321 -18.822 1.00 80.19 115 PRO A N 1
ATOM 937 C CA . PRO A 1 115 ? 15.540 -1.557 -19.811 1.00 80.19 115 PRO A CA 1
ATOM 938 C C . PRO A 1 115 ? 16.866 -1.130 -19.183 1.00 80.19 115 PRO A C 1
ATOM 940 O O . PRO A 1 115 ? 16.924 -0.770 -18.002 1.00 80.19 115 PRO A O 1
ATOM 943 N N . PHE A 1 116 ? 17.953 -1.205 -19.947 1.00 86.81 116 PHE A N 1
ATOM 944 C CA . PHE A 1 116 ? 19.205 -0.634 -19.476 1.00 86.81 116 PHE A CA 1
ATOM 945 C C . PHE A 1 116 ? 19.074 0.886 -19.477 1.00 86.81 116 PHE A C 1
ATOM 947 O O . PHE A 1 116 ? 18.570 1.465 -20.439 1.00 86.81 116 PHE A O 1
ATOM 954 N N . SER A 1 117 ? 19.543 1.526 -18.412 1.00 90.81 117 SER A N 1
ATOM 955 C CA . SER A 1 117 ? 19.560 2.979 -18.333 1.00 90.81 117 SER A CA 1
ATOM 956 C C . SER A 1 117 ? 20.930 3.467 -17.928 1.00 90.81 117 SER A C 1
ATOM 958 O O . SER A 1 117 ? 21.597 2.866 -17.085 1.00 90.81 117 SER A O 1
ATOM 960 N N . GLU A 1 118 ? 21.335 4.590 -18.500 1.00 91.88 118 GLU A N 1
ATOM 961 C CA . GLU A 1 118 ? 22.619 5.204 -18.213 1.00 91.88 118 GLU A CA 1
ATOM 962 C C . GLU A 1 118 ? 22.468 6.711 -18.028 1.00 91.88 118 GLU A C 1
ATOM 964 O O . GLU A 1 118 ? 21.760 7.390 -18.767 1.00 91.88 118 GLU A O 1
ATOM 969 N N . PHE A 1 119 ? 23.156 7.258 -17.029 1.00 94.00 119 PHE A N 1
ATOM 970 C CA . PHE A 1 119 ? 23.216 8.700 -16.845 1.00 94.00 119 PHE A CA 1
ATOM 971 C C . PHE A 1 119 ? 24.316 9.305 -17.717 1.00 94.00 119 PHE A C 1
ATOM 973 O O . PHE A 1 119 ? 25.438 8.796 -17.756 1.00 94.00 119 PHE A O 1
ATOM 980 N N . GLY A 1 120 ? 24.013 10.408 -18.393 1.00 93.31 120 GLY A N 1
ATOM 981 C CA . GLY A 1 120 ? 24.949 11.106 -19.260 1.00 93.31 120 GLY A CA 1
ATOM 982 C C . GLY A 1 120 ? 24.874 12.621 -19.141 1.00 93.31 120 GLY A C 1
ATOM 983 O O . GLY A 1 120 ? 23.931 13.193 -18.593 1.00 93.31 120 GLY A O 1
ATOM 984 N N . ILE A 1 121 ? 25.899 13.269 -19.682 1.00 91.56 121 ILE A N 1
ATOM 985 C CA . ILE A 1 121 ? 26.028 14.717 -19.792 1.00 91.56 121 ILE A CA 1
ATOM 986 C C . ILE A 1 121 ? 26.405 15.050 -21.234 1.00 91.56 121 ILE A C 1
ATOM 988 O O . ILE A 1 121 ? 27.362 14.495 -21.772 1.00 91.56 121 ILE A O 1
ATOM 992 N N . ILE A 1 122 ? 25.671 15.967 -21.851 1.00 90.62 122 ILE A N 1
ATOM 993 C CA . ILE A 1 122 ? 25.940 16.498 -23.189 1.00 90.62 122 ILE A CA 1
ATOM 994 C C . ILE A 1 122 ? 26.049 18.022 -23.111 1.00 90.62 122 ILE A C 1
ATOM 996 O O . ILE A 1 122 ? 25.345 18.664 -22.333 1.00 90.62 122 ILE A O 1
ATOM 1000 N N . LYS A 1 123 ? 26.952 18.623 -23.885 1.00 84.94 123 LYS A N 1
ATOM 1001 C CA . LYS A 1 123 ? 27.074 20.086 -23.952 1.00 84.94 123 LYS A CA 1
ATOM 1002 C C . LYS A 1 123 ? 25.845 20.688 -24.651 1.00 84.94 123 LYS A C 1
ATOM 1004 O O . LYS A 1 123 ? 25.384 20.122 -25.638 1.00 84.94 123 LYS A O 1
ATOM 1009 N N . SER A 1 124 ? 25.330 21.824 -24.170 1.00 82.81 124 SER A N 1
ATOM 1010 C CA . SER A 1 124 ? 24.267 22.551 -24.879 1.00 82.81 124 SER A CA 1
ATOM 1011 C C . SER A 1 124 ? 24.732 23.009 -26.264 1.00 82.81 124 SER A C 1
ATOM 1013 O O . SER A 1 124 ? 25.880 23.422 -26.441 1.00 82.81 124 SER A O 1
ATOM 1015 N N . MET A 1 125 ? 23.819 22.929 -27.235 1.00 83.44 125 MET A N 1
ATOM 1016 C CA . MET A 1 125 ? 24.034 23.363 -28.620 1.00 83.44 125 MET A CA 1
ATOM 1017 C C . MET A 1 125 ? 23.636 24.825 -28.852 1.00 83.44 125 MET A C 1
ATOM 1019 O O . MET A 1 125 ? 23.897 25.374 -29.921 1.00 83.44 125 MET A O 1
ATOM 1023 N N . LYS A 1 126 ? 23.022 25.486 -27.864 1.00 82.06 126 LYS A N 1
ATOM 1024 C CA . LYS A 1 126 ? 22.672 26.905 -27.970 1.00 82.06 126 LYS A CA 1
ATOM 1025 C C . LYS A 1 126 ? 23.932 27.759 -27.936 1.00 82.06 126 LYS A C 1
ATOM 1027 O O . LYS A 1 126 ? 24.697 27.692 -26.977 1.00 82.06 126 LYS A O 1
ATOM 1032 N N . LYS A 1 127 ? 24.099 28.635 -28.935 1.00 81.44 127 LYS A N 1
ATOM 1033 C CA . LYS A 1 127 ? 25.273 29.521 -29.084 1.00 81.44 127 LYS A CA 1
ATOM 1034 C C . LYS A 1 127 ? 25.606 30.324 -27.814 1.00 81.44 127 LYS A C 1
ATOM 1036 O O . LYS A 1 127 ? 26.777 30.572 -27.548 1.00 81.44 127 LYS A O 1
ATOM 1041 N N . ASN A 1 128 ? 24.594 30.657 -27.009 1.00 80.81 128 ASN A N 1
ATOM 1042 C CA . ASN A 1 128 ? 24.738 31.478 -25.803 1.00 80.81 128 ASN A CA 1
ATOM 1043 C C . ASN A 1 128 ? 24.665 30.684 -24.483 1.00 80.81 128 ASN A C 1
ATOM 1045 O O . ASN A 1 128 ? 24.834 31.274 -23.417 1.00 80.81 128 ASN A O 1
ATOM 1049 N N . GLU A 1 129 ? 24.435 29.365 -24.508 1.00 78.81 129 GLU A N 1
ATOM 1050 C CA . GLU A 1 129 ? 24.405 28.553 -23.285 1.00 78.81 129 GLU A CA 1
ATOM 1051 C C . GLU A 1 129 ? 25.692 27.739 -23.141 1.00 78.81 129 GLU A C 1
ATOM 1053 O O . GLU A 1 129 ? 25.918 26.751 -23.833 1.00 78.81 129 GLU A O 1
ATOM 1058 N N . LYS A 1 130 ? 26.516 28.086 -22.149 1.00 75.81 130 LYS A N 1
ATOM 1059 C CA . LYS A 1 130 ? 27.666 27.256 -21.743 1.00 75.81 130 LYS A CA 1
ATOM 1060 C C . LYS A 1 130 ? 27.266 26.059 -20.868 1.00 75.81 130 LYS A C 1
ATOM 1062 O O . LYS A 1 130 ? 28.132 25.352 -20.358 1.00 75.81 130 LYS A O 1
ATOM 1067 N N . ASN A 1 131 ? 25.968 25.838 -20.668 1.00 79.06 131 ASN A N 1
ATOM 1068 C CA . ASN A 1 131 ? 25.464 24.826 -19.752 1.00 79.06 131 ASN A CA 1
ATOM 1069 C C . ASN A 1 131 ? 25.536 23.427 -20.367 1.00 79.06 131 ASN A C 1
ATOM 1071 O O . ASN A 1 131 ? 25.311 23.231 -21.559 1.00 79.06 131 ASN A O 1
ATOM 1075 N N . ASN A 1 132 ? 25.796 22.435 -19.524 1.00 84.38 132 ASN A N 1
ATOM 1076 C CA . ASN A 1 132 ? 25.643 21.039 -19.897 1.00 84.38 132 ASN A CA 1
ATOM 1077 C C . ASN A 1 132 ? 24.210 20.569 -19.605 1.00 84.38 132 ASN A C 1
ATOM 1079 O O . ASN A 1 132 ? 23.656 20.853 -18.537 1.00 84.38 132 ASN A O 1
ATOM 1083 N N . TYR A 1 133 ? 23.627 19.802 -20.522 1.00 86.38 133 TYR A N 1
ATOM 1084 C CA . TYR A 1 133 ? 22.397 19.063 -20.287 1.00 86.38 133 TYR A CA 1
ATOM 1085 C C . TYR A 1 133 ? 22.712 17.709 -19.659 1.00 86.38 133 TYR A C 1
ATOM 1087 O O . TYR A 1 133 ? 23.521 16.932 -20.158 1.00 86.38 133 TYR A O 1
ATOM 1095 N N . HIS A 1 134 ? 22.035 17.425 -18.552 1.00 87.38 134 HIS A N 1
ATOM 1096 C CA . HIS A 1 134 ? 22.011 16.098 -17.950 1.00 87.38 134 HIS A CA 1
ATOM 1097 C C . HIS A 1 134 ? 20.959 15.286 -18.669 1.00 87.38 134 HIS A C 1
ATOM 1099 O O . HIS A 1 134 ? 19.906 15.826 -19.004 1.00 87.38 134 HIS A O 1
ATOM 1105 N N . GLN A 1 135 ? 21.211 14.007 -18.869 1.00 90.00 135 GLN A N 1
ATOM 1106 C CA . GLN A 1 135 ? 20.263 13.137 -19.536 1.00 90.00 135 GLN A CA 1
ATOM 1107 C C . GLN A 1 135 ? 20.295 11.745 -18.947 1.00 90.00 135 GLN A C 1
ATOM 1109 O O . GLN A 1 135 ? 21.315 11.279 -18.439 1.00 90.00 135 GLN A O 1
ATOM 1114 N N . LEU A 1 136 ? 19.148 11.098 -19.018 1.00 91.62 136 LEU A N 1
ATOM 1115 C CA . LEU A 1 136 ? 19.013 9.682 -18.771 1.00 91.62 136 LEU A CA 1
ATOM 1116 C C . LEU A 1 136 ? 18.802 9.025 -20.136 1.00 91.62 136 LEU A C 1
ATOM 1118 O O . LEU A 1 136 ? 17.841 9.337 -20.838 1.00 91.62 136 LEU A O 1
ATOM 1122 N N . LEU A 1 137 ? 19.750 8.180 -20.520 1.00 93.12 137 LEU A N 1
ATOM 1123 C CA . LEU A 1 137 ? 19.669 7.342 -21.703 1.00 93.12 137 LEU A CA 1
ATOM 1124 C C . LEU A 1 137 ? 18.907 6.083 -21.314 1.00 93.12 137 LEU A C 1
ATOM 1126 O O . LEU A 1 137 ? 19.301 5.411 -20.366 1.00 93.12 137 LEU A O 1
ATOM 1130 N N . LEU A 1 138 ? 17.826 5.791 -22.021 1.00 90.94 138 LEU A N 1
ATOM 1131 C CA . LEU A 1 138 ? 16.962 4.642 -21.780 1.00 90.94 138 LEU A CA 1
ATOM 1132 C C . LEU A 1 138 ? 17.037 3.731 -22.999 1.00 90.94 138 LEU A C 1
ATOM 1134 O O . LEU A 1 138 ? 16.711 4.149 -24.112 1.00 90.94 138 LEU A O 1
ATOM 1138 N N . GLN A 1 139 ? 17.472 2.494 -22.802 1.00 86.31 139 GLN A N 1
ATOM 1139 C CA . GLN A 1 139 ? 17.442 1.492 -23.853 1.00 86.31 139 GLN A CA 1
ATOM 1140 C C . GLN A 1 139 ? 15.998 1.148 -24.205 1.00 86.31 139 GLN A C 1
ATOM 1142 O O . GLN A 1 139 ? 15.168 0.887 -23.335 1.00 86.31 139 GLN A O 1
ATOM 1147 N N . TYR A 1 140 ? 15.730 1.081 -25.500 1.00 81.38 140 TYR A N 1
ATOM 1148 C CA . TYR A 1 140 ? 14.447 0.704 -26.055 1.00 81.38 140 TYR A CA 1
ATOM 1149 C C . TYR A 1 140 ? 14.662 -0.297 -27.189 1.00 81.38 140 TYR A C 1
ATOM 1151 O O . TYR A 1 140 ? 15.509 -0.101 -28.055 1.00 81.38 140 TYR A O 1
ATOM 1159 N N . GLN A 1 141 ? 13.891 -1.379 -27.209 1.00 70.00 141 GLN A N 1
ATOM 1160 C CA . GLN A 1 141 ? 13.951 -2.374 -28.276 1.00 70.00 141 GLN A CA 1
ATOM 1161 C C . GLN A 1 141 ? 12.550 -2.536 -28.881 1.00 70.00 141 GLN A C 1
ATOM 1163 O O . GLN A 1 141 ? 11.684 -3.155 -28.257 1.00 70.00 141 GLN A O 1
ATOM 1168 N N . PRO A 1 142 ? 12.287 -1.998 -30.082 1.00 60.03 142 PRO A N 1
ATOM 1169 C CA . PRO A 1 142 ? 11.185 -2.484 -30.890 1.00 60.03 142 PRO A CA 1
ATOM 1170 C C . PRO A 1 142 ? 11.597 -3.852 -31.439 1.00 60.03 142 PRO A C 1
ATOM 1172 O O . PRO A 1 142 ? 12.713 -4.023 -31.937 1.00 60.03 142 PRO A O 1
ATOM 1175 N N . LYS A 1 143 ? 10.742 -4.860 -31.276 1.00 50.97 143 LYS A N 1
ATOM 1176 C CA . LYS A 1 143 ? 10.999 -6.176 -31.861 1.00 50.97 143 LYS A CA 1
ATOM 1177 C C . LYS A 1 143 ? 10.296 -6.281 -33.213 1.00 50.97 143 LYS A C 1
ATOM 1179 O O . LYS A 1 143 ? 9.193 -5.780 -33.361 1.00 50.97 143 LYS A O 1
ATOM 1184 N N . THR A 1 144 ? 10.971 -7.000 -34.111 1.00 53.31 144 THR A N 1
ATOM 1185 C CA . THR A 1 144 ? 10.532 -7.570 -35.398 1.00 53.31 144 THR A CA 1
ATOM 1186 C C . THR A 1 144 ? 10.143 -6.616 -36.531 1.00 53.31 144 THR A C 1
ATOM 1188 O O . THR A 1 144 ? 9.659 -5.516 -36.316 1.00 53.31 144 THR A O 1
ATOM 1191 N N . ASN A 1 145 ? 10.384 -7.086 -37.762 1.00 57.00 145 ASN A N 1
ATOM 1192 C CA . ASN A 1 145 ? 9.997 -6.445 -39.027 1.00 57.00 145 ASN A CA 1
ATOM 1193 C C . ASN A 1 145 ? 8.494 -6.607 -39.350 1.00 57.00 145 ASN A C 1
ATOM 1195 O O . ASN A 1 145 ? 8.049 -6.103 -40.373 1.00 57.00 145 ASN A O 1
ATOM 1199 N N . ASN A 1 146 ? 7.740 -7.321 -38.506 1.00 56.00 146 ASN A N 1
ATOM 1200 C CA . ASN A 1 146 ? 6.300 -7.540 -38.647 1.00 56.00 146 ASN A CA 1
ATOM 1201 C C . ASN A 1 146 ? 5.538 -6.578 -37.723 1.00 56.00 146 ASN A C 1
ATOM 1203 O O . ASN A 1 146 ? 6.064 -6.220 -36.670 1.00 56.00 146 ASN A O 1
ATOM 1207 N N . ASP A 1 147 ? 4.310 -6.221 -38.109 1.00 56.84 147 ASP A N 1
ATOM 1208 C CA . ASP A 1 147 ? 3.454 -5.132 -37.592 1.00 56.84 147 ASP A CA 1
ATOM 1209 C C . ASP A 1 147 ? 3.231 -5.036 -36.061 1.00 56.84 147 ASP A C 1
ATOM 1211 O O . ASP A 1 147 ? 2.673 -4.045 -35.585 1.00 56.84 147 ASP A O 1
ATOM 1215 N N . ASP A 1 148 ? 3.707 -5.986 -35.253 1.00 64.25 148 ASP A N 1
ATOM 1216 C CA . ASP A 1 148 ? 3.686 -5.900 -33.788 1.00 64.25 148 ASP A CA 1
ATOM 1217 C C . ASP A 1 148 ? 4.818 -5.001 -33.262 1.00 64.25 148 ASP A C 1
ATOM 1219 O O . ASP A 1 148 ? 5.816 -5.437 -32.681 1.00 64.25 148 ASP A O 1
ATOM 1223 N N . ILE A 1 149 ? 4.662 -3.694 -33.460 1.00 75.62 149 ILE A N 1
ATOM 1224 C CA . ILE A 1 149 ? 5.603 -2.685 -32.970 1.00 75.62 149 ILE A CA 1
ATOM 1225 C C . ILE A 1 149 ? 5.432 -2.523 -31.450 1.00 75.62 149 ILE A C 1
ATOM 1227 O O . ILE A 1 149 ? 4.322 -2.343 -30.948 1.00 75.62 149 ILE A O 1
ATOM 1231 N N . THR A 1 150 ? 6.545 -2.515 -30.701 1.00 78.88 150 THR A N 1
ATOM 1232 C CA . THR A 1 150 ? 6.553 -2.075 -29.293 1.00 78.88 150 THR A CA 1
ATOM 1233 C C . THR A 1 150 ? 5.863 -0.713 -29.183 1.00 78.88 150 THR A C 1
ATOM 1235 O O . THR A 1 150 ? 6.339 0.275 -29.739 1.00 78.88 150 THR A O 1
ATOM 1238 N N . THR A 1 151 ? 4.778 -0.631 -28.425 1.00 88.00 151 THR A N 1
ATOM 1239 C CA . THR A 1 151 ? 3.963 0.587 -28.313 1.00 88.00 151 THR A CA 1
ATOM 1240 C C . THR A 1 151 ? 3.748 0.961 -26.848 1.00 88.00 151 THR A C 1
ATOM 1242 O O . THR A 1 151 ? 4.232 0.271 -25.950 1.00 88.00 151 THR A O 1
ATOM 1245 N N . THR A 1 152 ? 3.079 2.075 -26.568 1.00 90.19 152 THR A N 1
ATOM 1246 C CA . THR A 1 152 ? 2.712 2.430 -25.190 1.00 90.19 152 THR A CA 1
ATOM 1247 C C . THR A 1 152 ? 1.474 1.648 -24.757 1.00 90.19 152 THR A C 1
ATOM 1249 O O . THR A 1 152 ? 0.629 1.287 -25.578 1.00 90.19 152 THR A O 1
ATOM 1252 N N . LEU A 1 153 ? 1.312 1.417 -23.453 1.00 93.50 153 LEU A N 1
ATOM 1253 C CA . LEU A 1 153 ? 0.080 0.827 -22.925 1.00 93.50 153 LEU A CA 1
ATOM 1254 C C . LEU A 1 153 ? -1.145 1.695 -23.261 1.00 93.50 153 LEU A C 1
ATOM 1256 O O . LEU A 1 153 ? -2.226 1.151 -23.461 1.00 93.50 153 LEU A O 1
ATOM 1260 N N . LEU A 1 154 ? -0.987 3.020 -23.384 1.00 92.88 154 LEU A N 1
ATOM 1261 C CA . LEU A 1 154 ? -2.070 3.898 -23.835 1.00 92.88 154 LEU A CA 1
ATOM 1262 C C . LEU A 1 154 ? -2.564 3.497 -25.229 1.00 92.88 154 LEU A C 1
ATOM 1264 O O . LEU A 1 154 ? -3.766 3.341 -25.427 1.00 92.88 154 LEU A O 1
ATOM 1268 N N . ASN A 1 155 ? -1.642 3.310 -26.170 1.00 91.75 155 ASN A N 1
ATOM 1269 C CA . ASN A 1 155 ? -1.974 2.955 -27.547 1.00 91.75 155 ASN A CA 1
ATOM 1270 C C . ASN A 1 155 ? -2.627 1.572 -27.622 1.00 91.75 155 ASN A C 1
ATOM 1272 O O . ASN A 1 155 ? -3.585 1.399 -28.368 1.00 91.75 155 ASN A O 1
ATOM 1276 N N . VAL A 1 156 ? -2.181 0.614 -26.799 1.00 93.44 156 VAL A N 1
ATOM 1277 C CA . VAL A 1 156 ? -2.863 -0.687 -26.670 1.00 93.44 156 VAL A CA 1
ATOM 1278 C C . VAL A 1 156 ? -4.273 -0.517 -26.130 1.00 93.44 156 VAL A C 1
ATOM 1280 O O . VAL A 1 156 ? -5.196 -1.118 -26.644 1.00 93.44 156 VAL A O 1
ATOM 1283 N N . LEU A 1 157 ? -4.490 0.317 -25.115 1.00 93.94 157 LEU A N 1
ATOM 1284 C CA . LEU A 1 157 ? -5.832 0.513 -24.556 1.00 93.94 157 LEU A CA 1
ATOM 1285 C C . LEU A 1 157 ? -6.799 1.223 -25.518 1.00 93.94 157 LEU A C 1
ATOM 1287 O O . LEU A 1 157 ? -8.017 1.124 -25.332 1.00 93.94 157 LEU A O 1
ATOM 1291 N N . LYS A 1 158 ? -6.265 1.932 -26.517 1.00 93.50 158 LYS A N 1
ATOM 1292 C CA . LYS A 1 158 ? -7.021 2.560 -27.607 1.00 93.50 158 LYS A CA 1
ATOM 1293 C C . LYS A 1 158 ? -7.250 1.632 -28.807 1.00 93.50 158 LYS A C 1
ATOM 1295 O O . LYS A 1 158 ? -8.078 1.980 -29.640 1.00 93.50 158 LYS A O 1
ATOM 1300 N N . SER A 1 159 ? -6.542 0.506 -28.919 1.00 93.44 159 SER A N 1
ATOM 1301 C CA . SER A 1 159 ? -6.681 -0.400 -30.063 1.00 93.44 159 SER A CA 1
ATOM 1302 C C . SER A 1 159 ? -7.913 -1.303 -29.946 1.00 93.44 159 SER A C 1
ATOM 1304 O O . SER A 1 159 ? -8.403 -1.586 -28.847 1.00 93.44 159 SER A O 1
ATOM 1306 N N . ASP A 1 160 ? -8.407 -1.779 -31.090 1.00 93.62 160 ASP A N 1
ATOM 1307 C CA . ASP A 1 160 ? -9.580 -2.662 -31.156 1.00 93.62 160 ASP A CA 1
ATOM 1308 C C . ASP A 1 160 ? -9.304 -4.052 -30.552 1.00 93.62 160 ASP A C 1
ATOM 1310 O O . ASP A 1 160 ? -10.195 -4.695 -30.003 1.00 93.62 160 ASP A O 1
ATOM 1314 N N . ASP A 1 161 ? -8.046 -4.495 -30.582 1.00 93.38 161 ASP A N 1
ATOM 1315 C CA . ASP A 1 161 ? -7.576 -5.800 -30.101 1.00 93.38 161 ASP A CA 1
ATOM 1316 C C . ASP A 1 161 ? -7.026 -5.779 -28.659 1.00 93.38 161 ASP A C 1
ATOM 1318 O O . ASP A 1 161 ? -6.361 -6.722 -28.213 1.00 93.38 161 ASP A O 1
ATOM 1322 N N . LYS A 1 162 ? -7.302 -4.713 -27.895 1.00 94.06 162 LYS A N 1
ATOM 1323 C CA . LYS A 1 162 ? -6.751 -4.500 -26.545 1.00 94.06 162 LYS A CA 1
ATOM 1324 C C . LYS A 1 162 ? -6.991 -5.662 -25.584 1.00 94.06 162 LYS A C 1
ATOM 1326 O O . LYS A 1 162 ? -6.088 -6.029 -24.836 1.00 94.06 162 LYS A O 1
ATOM 1331 N N . ASP A 1 163 ? -8.180 -6.264 -25.606 1.00 94.19 163 ASP A N 1
ATOM 1332 C CA . ASP A 1 163 ? -8.540 -7.338 -24.677 1.00 94.19 163 ASP A CA 1
ATOM 1333 C C . ASP A 1 163 ? -7.760 -8.620 -24.985 1.00 94.19 163 ASP A C 1
ATOM 1335 O O . ASP A 1 163 ? -7.357 -9.336 -24.067 1.00 94.19 163 ASP A O 1
ATOM 1339 N N . GLU A 1 164 ? -7.510 -8.904 -26.265 1.00 95.69 164 GLU A N 1
ATOM 1340 C CA . GLU A 1 164 ? -6.682 -10.034 -26.684 1.00 95.69 164 GLU A CA 1
ATOM 1341 C C . GLU A 1 164 ? -5.222 -9.815 -26.270 1.00 95.69 164 GLU A C 1
ATOM 1343 O O . GLU A 1 164 ? -4.625 -10.671 -25.609 1.00 95.69 164 GLU A O 1
ATOM 1348 N N . LYS A 1 165 ? -4.672 -8.636 -26.583 1.00 95.31 165 LYS A N 1
ATOM 1349 C CA . LYS A 1 165 ? -3.306 -8.244 -26.215 1.00 95.31 165 LYS A CA 1
ATOM 1350 C C . LYS A 1 165 ? -3.087 -8.306 -24.703 1.00 95.31 165 LYS A C 1
ATOM 1352 O O . LYS A 1 165 ? -2.131 -8.927 -24.238 1.00 95.31 165 LYS A O 1
ATOM 1357 N N . LEU A 1 166 ? -3.988 -7.725 -23.913 1.00 96.12 166 LEU A N 1
ATOM 1358 C CA . LEU A 1 166 ? -3.871 -7.691 -22.453 1.00 96.12 166 LEU A CA 1
ATOM 1359 C C . LEU A 1 166 ? -4.071 -9.066 -21.791 1.00 96.12 166 LEU A C 1
ATOM 1361 O O . LEU A 1 166 ? -3.517 -9.306 -20.714 1.00 96.12 166 LEU A O 1
ATOM 1365 N N . LYS A 1 167 ? -4.829 -9.986 -22.405 1.00 96.56 167 LYS A N 1
ATOM 1366 C CA . LYS A 1 167 ? -4.922 -11.390 -21.954 1.00 96.56 167 LYS A CA 1
ATOM 1367 C C . LYS A 1 167 ? -3.623 -12.164 -22.181 1.00 96.56 167 LYS A C 1
ATOM 1369 O O . LYS A 1 167 ? -3.326 -13.066 -21.403 1.00 96.56 167 LYS A O 1
ATOM 1374 N N . LYS A 1 168 ? -2.843 -11.787 -23.197 1.00 96.81 168 LYS A N 1
ATOM 1375 C CA . LYS A 1 168 ? -1.527 -12.356 -23.533 1.00 96.81 168 LYS A CA 1
ATOM 1376 C C . LYS A 1 168 ? -0.367 -11.723 -22.747 1.00 96.81 168 LYS A C 1
ATOM 1378 O O . LYS A 1 168 ? 0.793 -11.922 -23.101 1.00 96.81 168 LYS A O 1
ATOM 1383 N N . LEU A 1 169 ? -0.640 -10.954 -21.689 1.00 96.75 169 LEU A N 1
ATOM 1384 C CA . LEU A 1 169 ? 0.414 -10.451 -20.809 1.00 96.75 169 LEU A CA 1
ATOM 1385 C C . LEU A 1 169 ? 1.118 -11.602 -20.083 1.00 96.75 169 LEU A C 1
ATOM 1387 O O . LEU A 1 169 ? 0.492 -12.381 -19.365 1.00 96.75 169 LEU A O 1
ATOM 1391 N N . ASP A 1 170 ? 2.436 -11.662 -20.229 1.00 95.31 170 ASP A N 1
ATOM 1392 C CA . ASP A 1 170 ? 3.292 -12.625 -19.558 1.00 95.31 170 ASP A CA 1
ATOM 1393 C C . ASP A 1 170 ? 3.199 -12.463 -18.033 1.00 95.31 170 ASP A C 1
ATOM 1395 O O . ASP A 1 170 ? 3.500 -11.402 -17.471 1.00 95.31 170 ASP A O 1
ATOM 1399 N N . SER A 1 171 ? 2.754 -13.528 -17.359 1.00 96.00 171 SER A N 1
ATOM 1400 C CA . SER A 1 171 ? 2.437 -13.503 -15.926 1.00 96.00 171 SER A CA 1
ATOM 1401 C C . SER A 1 171 ? 3.661 -13.186 -15.069 1.00 96.00 171 SER A C 1
ATOM 1403 O O . SER A 1 171 ? 3.557 -12.437 -14.092 1.00 96.00 171 SER A O 1
ATOM 1405 N N . TYR A 1 172 ? 4.828 -13.695 -15.457 1.00 94.94 172 TYR A N 1
ATOM 1406 C CA . TYR A 1 172 ? 6.084 -13.486 -14.753 1.00 94.94 172 TYR A CA 1
ATOM 1407 C C . TYR A 1 172 ? 6.550 -12.028 -14.841 1.00 94.94 172 TYR A C 1
ATOM 1409 O O . TYR A 1 172 ? 6.782 -11.380 -13.813 1.00 94.94 172 TYR A O 1
ATOM 1417 N N . CYS A 1 173 ? 6.609 -11.473 -16.056 1.00 94.06 173 CYS A N 1
ATOM 1418 C CA . CYS A 1 173 ? 6.968 -10.075 -16.292 1.00 94.06 173 CYS A CA 1
ATOM 1419 C C . CYS A 1 173 ? 6.004 -9.118 -15.592 1.00 94.06 173 CYS A C 1
ATOM 1421 O O . CYS A 1 173 ? 6.431 -8.176 -14.917 1.00 94.06 173 CYS A O 1
ATOM 1423 N N . PHE A 1 174 ? 4.702 -9.382 -15.719 1.00 96.62 174 PHE A N 1
ATOM 1424 C CA . PHE A 1 174 ? 3.674 -8.574 -15.080 1.00 96.62 174 PHE A CA 1
ATOM 1425 C C . PHE A 1 174 ? 3.770 -8.652 -13.551 1.00 96.62 174 PHE A C 1
ATOM 1427 O O . PHE A 1 174 ? 3.693 -7.625 -12.876 1.00 96.62 174 PHE A O 1
ATOM 1434 N N . SER A 1 175 ? 4.039 -9.837 -12.993 1.00 96.94 175 SER A N 1
ATOM 1435 C CA . SER A 1 175 ? 4.239 -10.013 -11.552 1.00 96.94 175 SER A CA 1
ATOM 1436 C C . SER A 1 175 ? 5.402 -9.186 -11.017 1.00 96.94 175 SER A C 1
ATOM 1438 O O . SER A 1 175 ? 5.242 -8.515 -9.994 1.00 96.94 175 SER A O 1
ATOM 1440 N N . LYS A 1 176 ? 6.549 -9.180 -11.714 1.00 95.44 176 LYS A N 1
ATOM 1441 C CA . LYS A 1 176 ? 7.688 -8.326 -11.340 1.00 95.44 176 LYS A CA 1
ATOM 1442 C C . LYS A 1 176 ? 7.291 -6.861 -11.339 1.00 95.44 176 LYS A C 1
ATOM 1444 O O . LYS A 1 176 ? 7.483 -6.184 -10.332 1.00 95.44 176 LYS A O 1
ATOM 1449 N N . LEU A 1 177 ? 6.686 -6.394 -12.431 1.00 96.31 177 LEU A N 1
ATOM 1450 C CA . LEU A 1 177 ? 6.276 -5.001 -12.578 1.00 96.31 177 LEU A CA 1
ATOM 1451 C C . LEU A 1 177 ? 5.331 -4.564 -11.452 1.00 96.31 177 LEU A C 1
ATOM 1453 O O . LEU A 1 177 ? 5.563 -3.526 -10.830 1.00 96.31 177 LEU A O 1
ATOM 1457 N N . ILE A 1 178 ? 4.289 -5.348 -11.164 1.00 97.81 178 ILE A N 1
ATOM 1458 C CA . ILE A 1 178 ? 3.302 -4.998 -10.139 1.00 97.81 178 ILE A CA 1
ATOM 1459 C C . ILE A 1 178 ? 3.910 -5.035 -8.738 1.00 97.81 178 ILE A C 1
ATOM 1461 O O . ILE A 1 178 ? 3.718 -4.087 -7.978 1.00 97.81 178 ILE A O 1
ATOM 1465 N N . ILE A 1 179 ? 4.676 -6.072 -8.390 1.00 98.00 179 ILE A N 1
ATOM 1466 C CA . ILE A 1 179 ? 5.306 -6.160 -7.065 1.00 98.00 179 ILE A CA 1
ATOM 1467 C C . ILE A 1 179 ? 6.309 -5.025 -6.868 1.00 98.00 179 ILE A C 1
ATOM 1469 O O . ILE A 1 179 ? 6.278 -4.366 -5.829 1.00 98.00 179 ILE A O 1
ATOM 1473 N N . THR A 1 180 ? 7.146 -4.733 -7.866 1.00 97.25 180 THR A N 1
ATOM 1474 C CA . THR A 1 180 ? 8.032 -3.567 -7.824 1.00 97.25 180 THR A CA 1
ATOM 1475 C C . THR A 1 180 ? 7.227 -2.290 -7.639 1.00 97.25 180 THR A C 1
ATOM 1477 O O . THR A 1 180 ? 7.544 -1.525 -6.741 1.00 97.25 180 THR A O 1
ATOM 1480 N N . THR A 1 181 ? 6.155 -2.084 -8.405 1.00 97.44 181 THR A N 1
ATOM 1481 C CA . THR A 1 181 ? 5.306 -0.885 -8.307 1.00 97.44 181 THR A CA 1
ATOM 1482 C C . THR A 1 181 ? 4.697 -0.716 -6.910 1.00 97.44 181 THR A C 1
ATOM 1484 O O . THR A 1 181 ? 4.657 0.400 -6.400 1.00 97.44 181 THR A O 1
ATOM 1487 N N . ILE A 1 182 ? 4.259 -1.804 -6.266 1.00 97.62 182 ILE A N 1
ATOM 1488 C CA . ILE A 1 182 ? 3.738 -1.784 -4.887 1.00 97.62 182 ILE A CA 1
ATOM 1489 C C . ILE A 1 182 ? 4.842 -1.427 -3.880 1.00 97.62 182 ILE A C 1
ATOM 1491 O O . ILE A 1 182 ? 4.622 -0.645 -2.962 1.00 97.62 182 ILE A O 1
ATOM 1495 N N . LEU A 1 183 ? 6.040 -1.992 -4.036 1.00 97.25 183 LEU A N 1
ATOM 1496 C CA . LEU A 1 183 ? 7.153 -1.758 -3.110 1.00 97.25 183 LEU A CA 1
ATOM 1497 C C . LEU A 1 183 ? 7.764 -0.362 -3.270 1.00 97.25 183 LEU A C 1
ATOM 1499 O O . LEU A 1 183 ? 8.190 0.247 -2.286 1.00 97.25 183 LEU A O 1
ATOM 1503 N N . THR A 1 184 ? 7.821 0.137 -4.504 1.00 95.44 184 THR A N 1
ATOM 1504 C CA . THR A 1 184 ? 8.499 1.386 -4.848 1.00 95.44 184 THR A CA 1
ATOM 1505 C C . THR A 1 184 ? 7.551 2.564 -4.913 1.00 95.44 184 THR A C 1
ATOM 1507 O O . THR A 1 184 ? 8.043 3.678 -4.869 1.00 95.44 184 THR A O 1
ATOM 1510 N N . ASN A 1 185 ? 6.228 2.379 -4.955 1.00 93.88 185 ASN A N 1
ATOM 1511 C CA . ASN A 1 185 ? 5.248 3.457 -4.813 1.00 93.88 185 ASN A CA 1
ATOM 1512 C C . ASN A 1 185 ? 5.525 4.667 -5.743 1.00 93.88 185 ASN A C 1
ATOM 1514 O O . ASN A 1 185 ? 5.923 5.730 -5.258 1.00 93.88 185 ASN A O 1
ATOM 1518 N N . PRO A 1 186 ? 5.357 4.536 -7.075 1.00 93.06 186 PRO A N 1
ATOM 1519 C CA . PRO A 1 186 ? 5.610 5.625 -8.021 1.00 93.06 186 PRO A CA 1
ATOM 1520 C C . PRO A 1 186 ? 4.493 6.685 -8.030 1.00 93.06 186 PRO A C 1
ATOM 1522 O O . PRO A 1 186 ? 3.314 6.367 -7.889 1.00 93.06 186 PRO A O 1
ATOM 1525 N N . ALA A 1 187 ? 4.853 7.956 -8.235 1.00 87.94 187 ALA A N 1
ATOM 1526 C CA . ALA A 1 187 ? 3.924 9.097 -8.265 1.00 87.94 187 ALA A CA 1
ATOM 1527 C C . ALA A 1 187 ? 3.412 9.483 -9.664 1.00 87.94 187 ALA A C 1
ATOM 1529 O O . ALA A 1 187 ? 2.590 10.387 -9.783 1.00 87.94 187 ALA A O 1
ATOM 1530 N N . ASN A 1 188 ? 3.951 8.877 -10.723 1.00 84.12 188 ASN A N 1
ATOM 1531 C CA . ASN A 1 188 ? 3.647 9.242 -12.108 1.00 84.12 188 ASN A CA 1
ATOM 1532 C C . ASN A 1 188 ? 3.616 8.006 -13.018 1.00 84.12 188 ASN A C 1
ATOM 1534 O O . ASN A 1 188 ? 4.350 7.919 -13.993 1.00 84.12 188 ASN A O 1
ATOM 1538 N N . GLY A 1 189 ? 2.824 7.002 -12.668 1.00 86.44 189 GLY A N 1
ATOM 1539 C CA . GLY A 1 189 ? 2.610 5.823 -13.503 1.00 86.44 189 GLY A CA 1
ATOM 1540 C C . GLY A 1 189 ? 1.426 6.003 -14.448 1.00 86.44 189 GLY A C 1
ATOM 1541 O O . GLY A 1 189 ? 0.441 5.300 -14.278 1.00 86.44 189 GLY A O 1
ATOM 1542 N N . CYS A 1 190 ? 1.467 6.941 -15.393 1.00 90.50 190 CYS A N 1
ATOM 1543 C CA . CYS A 1 190 ? 0.451 7.036 -16.451 1.00 90.50 190 CYS A CA 1
ATOM 1544 C C . CYS A 1 190 ? 0.668 5.966 -17.542 1.00 90.50 190 CYS A C 1
ATOM 1546 O O . CYS A 1 190 ? 1.730 5.343 -17.589 1.00 90.50 190 CYS A O 1
ATOM 1548 N N . PHE A 1 191 ? -0.321 5.732 -18.412 1.00 92.31 191 PHE A N 1
ATOM 1549 C CA . PHE A 1 191 ? -0.273 4.652 -19.413 1.00 92.31 191 PHE A CA 1
ATOM 1550 C C . PHE A 1 191 ? 0.876 4.810 -20.426 1.00 92.31 191 PHE A C 1
ATOM 1552 O O . PHE A 1 191 ? 1.420 3.824 -20.915 1.00 92.31 191 PHE A O 1
ATOM 1559 N N . GLU A 1 192 ? 1.288 6.041 -20.702 1.00 87.88 192 GLU A N 1
ATOM 1560 C CA . GLU A 1 192 ? 2.391 6.404 -21.593 1.00 87.88 192 GLU A CA 1
ATOM 1561 C C . GLU A 1 192 ? 3.759 6.009 -21.020 1.00 87.88 192 GLU A C 1
ATOM 1563 O O . GLU A 1 192 ? 4.711 5.790 -21.765 1.00 87.88 192 GLU A O 1
ATOM 1568 N N . ASN A 1 193 ? 3.863 5.876 -19.693 1.00 89.75 193 ASN A N 1
ATOM 1569 C CA . ASN A 1 193 ? 5.103 5.488 -19.020 1.00 89.75 193 ASN A CA 1
ATOM 1570 C C . ASN A 1 193 ? 5.337 3.971 -19.016 1.00 89.75 193 ASN A C 1
ATOM 1572 O O . ASN A 1 193 ? 6.316 3.517 -18.418 1.00 89.75 193 ASN A O 1
ATOM 1576 N N . TYR A 1 194 ? 4.474 3.192 -19.673 1.00 92.50 194 TYR A N 1
ATOM 1577 C CA . TYR A 1 194 ? 4.614 1.748 -19.793 1.00 92.50 194 TYR A CA 1
ATOM 1578 C C . TYR A 1 194 ? 4.680 1.331 -21.258 1.00 92.50 194 TYR A C 1
ATOM 1580 O O . TYR A 1 194 ? 3.777 1.621 -22.040 1.00 92.50 194 TYR A O 1
ATOM 1588 N N . LEU A 1 195 ? 5.740 0.614 -21.616 1.00 89.88 195 LEU A N 1
ATOM 1589 C CA . LEU A 1 195 ? 5.878 -0.001 -22.928 1.00 89.88 195 LEU A CA 1
ATOM 1590 C C . LEU A 1 195 ? 5.258 -1.381 -22.927 1.00 89.88 195 LEU A C 1
ATOM 1592 O O . LEU A 1 195 ? 5.507 -2.174 -22.022 1.00 89.88 195 LEU A O 1
ATOM 1596 N N . PHE A 1 196 ? 4.509 -1.660 -23.978 1.00 91.25 196 PHE A N 1
ATOM 1597 C CA . PHE A 1 196 ? 3.937 -2.947 -24.300 1.00 91.25 196 PHE A CA 1
ATOM 1598 C C . PHE A 1 196 ? 4.784 -3.581 -25.410 1.00 91.25 196 PHE A C 1
ATOM 1600 O O . PHE A 1 196 ? 4.787 -3.112 -26.549 1.00 91.25 196 PHE A O 1
ATOM 1607 N N . THR A 1 197 ? 5.572 -4.596 -25.052 1.00 88.25 197 THR A N 1
ATOM 1608 C CA . THR A 1 197 ? 6.591 -5.209 -25.920 1.00 88.25 197 THR A CA 1
ATOM 1609 C C . THR A 1 197 ? 6.232 -6.666 -26.223 1.00 88.25 197 THR A C 1
ATOM 1611 O O . THR A 1 197 ? 6.021 -7.423 -25.272 1.00 88.25 197 THR A O 1
ATOM 1614 N N . PRO A 1 198 ? 6.227 -7.105 -27.494 1.00 89.00 198 PRO A N 1
ATOM 1615 C CA . PRO A 1 198 ? 6.020 -8.512 -27.842 1.00 89.00 198 PRO A CA 1
ATOM 1616 C C . PRO A 1 198 ? 7.211 -9.413 -27.460 1.00 89.00 198 PRO A C 1
ATOM 1618 O O . PRO A 1 198 ? 8.383 -9.016 -27.511 1.00 89.00 198 PRO A O 1
ATOM 1621 N N . MET A 1 199 ? 6.914 -10.662 -27.105 1.00 87.50 199 MET A N 1
ATOM 1622 C CA . MET A 1 199 ? 7.857 -11.726 -26.730 1.00 87.50 199 MET A CA 1
ATOM 1623 C C . MET A 1 199 ? 7.916 -12.823 -27.810 1.00 87.50 199 MET A C 1
ATOM 1625 O O . MET A 1 199 ? 7.034 -12.921 -28.657 1.00 87.50 199 MET A O 1
ATOM 1629 N N . LYS A 1 200 ? 8.984 -13.643 -27.839 1.00 83.75 200 LYS A N 1
ATOM 1630 C CA . LYS A 1 200 ? 9.184 -14.712 -28.853 1.00 83.75 200 LYS A CA 1
ATOM 1631 C C . LYS A 1 200 ? 8.063 -15.754 -28.819 1.00 83.75 200 LYS A C 1
ATOM 1633 O O . LYS A 1 200 ? 7.744 -16.329 -29.848 1.00 83.75 200 LYS A O 1
ATOM 1638 N N . ASN A 1 201 ? 7.489 -15.986 -27.643 1.00 88.62 201 ASN A N 1
ATOM 1639 C CA . ASN A 1 201 ? 6.412 -16.946 -27.412 1.00 88.62 201 ASN A CA 1
ATOM 1640 C C . ASN A 1 201 ? 5.013 -16.409 -27.786 1.00 88.62 201 ASN A C 1
ATOM 1642 O O . ASN A 1 201 ? 4.023 -17.078 -27.508 1.00 88.62 201 ASN A O 1
ATOM 1646 N N . GLY A 1 202 ? 4.913 -15.211 -28.376 1.00 90.38 202 GLY A N 1
ATOM 1647 C CA . GLY A 1 202 ? 3.640 -14.574 -28.731 1.00 90.38 202 GLY A CA 1
ATOM 1648 C C . GLY A 1 202 ? 2.921 -13.876 -27.569 1.00 90.38 202 GLY A C 1
ATOM 1649 O O . GLY A 1 202 ? 1.872 -13.271 -27.787 1.00 90.38 202 GLY A O 1
ATOM 1650 N N . ASN A 1 203 ? 3.474 -13.924 -26.352 1.00 93.06 203 ASN A N 1
ATOM 1651 C CA . ASN A 1 203 ? 3.001 -13.110 -25.233 1.00 93.06 203 ASN A CA 1
ATOM 1652 C C . ASN A 1 203 ? 3.534 -11.676 -25.333 1.00 93.06 203 ASN A C 1
ATOM 1654 O O . ASN A 1 203 ? 4.399 -11.349 -26.148 1.00 93.06 203 ASN A O 1
ATOM 1658 N N . PHE A 1 204 ? 3.048 -10.817 -24.446 1.00 93.25 204 PHE A N 1
ATOM 1659 C CA . PHE A 1 204 ? 3.510 -9.445 -24.298 1.00 93.25 204 PHE A CA 1
ATOM 1660 C C . PHE A 1 204 ? 4.032 -9.198 -22.892 1.00 93.25 204 PHE A C 1
ATOM 1662 O O . PHE A 1 204 ? 3.524 -9.746 -21.917 1.00 93.25 204 PHE A O 1
ATOM 1669 N N . LYS A 1 205 ? 5.003 -8.301 -22.759 1.00 92.06 205 LYS A N 1
ATOM 1670 C CA . LYS A 1 205 ? 5.450 -7.791 -21.462 1.00 92.06 205 LYS A CA 1
ATOM 1671 C C . LYS A 1 205 ? 5.202 -6.297 -21.351 1.00 92.06 205 LYS A C 1
ATOM 1673 O O . LYS A 1 205 ? 5.291 -5.565 -22.335 1.00 92.06 205 LYS A O 1
ATOM 1678 N N . LEU A 1 206 ? 4.945 -5.858 -20.123 1.00 93.44 206 LEU A N 1
ATOM 1679 C CA . LEU A 1 206 ? 4.893 -4.448 -19.759 1.00 93.44 206 LEU A CA 1
ATOM 1680 C C . LEU A 1 206 ? 6.192 -4.025 -19.081 1.00 93.44 206 LEU A C 1
ATOM 1682 O O . LEU A 1 206 ? 6.674 -4.703 -18.173 1.00 93.44 206 LEU A O 1
ATOM 1686 N N . VAL A 1 207 ? 6.736 -2.886 -19.499 1.00 90.50 207 VAL A N 1
ATOM 1687 C CA . VAL A 1 207 ? 8.001 -2.345 -18.991 1.00 90.50 207 VAL A CA 1
ATOM 1688 C C . VAL A 1 207 ? 7.815 -0.887 -18.582 1.00 90.50 207 VAL A C 1
ATOM 1690 O O . VAL A 1 207 ? 7.347 -0.079 -19.377 1.00 90.50 207 VAL A O 1
ATOM 1693 N N . SER A 1 208 ? 8.186 -0.535 -17.347 1.00 91.56 208 SER A N 1
ATOM 1694 C CA . SER A 1 208 ? 8.173 0.860 -16.878 1.00 91.56 208 SER A CA 1
ATOM 1695 C C . SER A 1 208 ? 9.333 1.655 -17.482 1.00 91.56 208 SER A C 1
ATOM 1697 O O . SER A 1 208 ? 10.478 1.209 -17.424 1.00 91.56 208 SER A O 1
ATOM 1699 N N . MET A 1 209 ? 9.040 2.849 -17.995 1.00 87.69 209 MET A N 1
ATOM 1700 C CA . MET A 1 209 ? 10.008 3.791 -18.580 1.00 87.69 209 MET A CA 1
ATOM 1701 C C . MET A 1 209 ? 10.333 4.982 -17.677 1.00 87.69 209 MET A C 1
ATOM 1703 O O . MET A 1 209 ? 11.151 5.833 -18.033 1.00 87.69 209 MET A O 1
ATOM 1707 N N . ASN A 1 210 ? 9.643 5.106 -16.543 1.00 87.31 210 ASN A N 1
ATOM 1708 C CA . ASN A 1 210 ? 9.755 6.279 -15.689 1.00 87.31 210 ASN A CA 1
ATOM 1709 C C . ASN A 1 210 ? 9.609 5.914 -14.211 1.00 87.31 210 ASN A C 1
ATOM 1711 O O . ASN A 1 210 ? 8.517 5.931 -13.646 1.00 87.31 210 ASN A O 1
ATOM 1715 N N . ASN A 1 211 ? 10.741 5.643 -13.573 1.00 91.25 211 ASN A N 1
ATOM 1716 C CA . ASN A 1 211 ? 10.835 5.291 -12.161 1.00 91.25 211 ASN A CA 1
ATOM 1717 C C . ASN A 1 211 ? 11.437 6.428 -11.309 1.00 91.25 211 ASN A C 1
ATOM 1719 O O . ASN A 1 211 ? 11.618 6.271 -10.098 1.00 91.25 211 ASN A O 1
ATOM 1723 N N . GLU A 1 212 ? 11.704 7.601 -11.895 1.00 89.00 212 GLU A N 1
ATOM 1724 C CA . GLU A 1 212 ? 12.323 8.745 -11.204 1.00 89.00 212 GLU A CA 1
ATOM 1725 C C . GLU A 1 212 ? 11.533 9.233 -9.980 1.00 89.00 212 GLU A C 1
ATOM 1727 O O . GLU A 1 212 ? 12.110 9.677 -8.979 1.00 89.00 212 GLU A O 1
ATOM 1732 N N . LEU A 1 213 ? 10.203 9.138 -10.046 1.00 87.75 213 LEU A N 1
ATOM 1733 C CA . LEU A 1 213 ? 9.279 9.562 -8.992 1.00 87.75 213 LEU A CA 1
ATOM 1734 C C . LEU A 1 213 ? 8.806 8.394 -8.125 1.00 87.75 213 LEU A C 1
ATOM 1736 O O . LEU A 1 213 ? 7.638 8.326 -7.752 1.00 87.75 213 LEU A O 1
ATOM 1740 N N . SER A 1 214 ? 9.722 7.489 -7.791 1.00 91.56 214 SER A N 1
ATOM 1741 C CA . SER A 1 214 ? 9.483 6.410 -6.830 1.00 91.56 214 SER A CA 1
ATOM 1742 C C . SER A 1 214 ? 9.696 6.861 -5.378 1.00 91.56 214 SER A C 1
ATOM 1744 O O . SER A 1 214 ? 10.276 7.920 -5.099 1.00 91.56 214 SER A O 1
ATOM 1746 N N . PHE A 1 215 ? 9.225 6.018 -4.469 1.00 90.31 215 PHE A N 1
ATOM 1747 C CA . PHE A 1 215 ? 9.239 6.100 -3.013 1.00 90.31 215 PHE A CA 1
ATOM 1748 C C . PHE A 1 215 ? 8.519 7.335 -2.476 1.00 90.31 215 PHE A C 1
ATOM 1750 O O . PHE A 1 215 ? 9.025 8.045 -1.603 1.00 90.31 215 PHE A O 1
ATOM 1757 N N . VAL A 1 216 ? 7.335 7.613 -3.026 1.00 87.12 216 VAL A N 1
ATOM 1758 C CA . VAL A 1 216 ? 6.439 8.653 -2.504 1.00 87.12 216 VAL A CA 1
ATOM 1759 C C . VAL A 1 216 ? 5.474 8.076 -1.460 1.00 87.12 216 VAL A C 1
ATOM 1761 O O . VAL A 1 216 ? 5.225 6.867 -1.454 1.00 87.12 216 VAL A O 1
ATOM 1764 N N . PRO A 1 217 ? 4.939 8.902 -0.541 1.00 83.50 217 PRO A N 1
ATOM 1765 C CA . PRO A 1 217 ? 3.992 8.420 0.459 1.00 83.50 217 PRO A CA 1
ATOM 1766 C C . PRO A 1 217 ? 2.678 7.930 -0.174 1.00 83.50 217 PRO A C 1
ATOM 1768 O O . PRO A 1 217 ? 2.314 8.300 -1.290 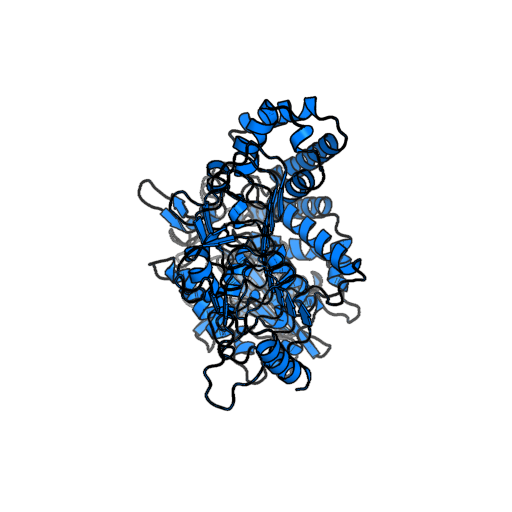1.00 83.50 217 PRO A O 1
ATOM 1771 N N . GLU A 1 218 ? 1.939 7.098 0.558 1.00 82.69 218 GLU A N 1
ATOM 1772 C CA . GLU A 1 218 ? 0.664 6.517 0.105 1.00 82.69 218 GLU A CA 1
ATOM 1773 C C . GLU A 1 218 ? -0.410 7.591 -0.131 1.00 82.69 218 GLU A C 1
ATOM 1775 O O . GLU A 1 218 ? -1.183 7.529 -1.094 1.00 82.69 218 GLU A O 1
ATOM 1780 N N . SER A 1 219 ? -0.414 8.620 0.718 1.00 79.88 219 SER A N 1
ATOM 1781 C CA . SER A 1 219 ? -1.305 9.774 0.659 1.00 79.88 219 SER A CA 1
ATOM 1782 C C . SER A 1 219 ? -0.527 11.080 0.565 1.00 79.88 219 SER A C 1
ATOM 1784 O O . SER A 1 219 ? 0.638 11.179 0.953 1.00 79.88 219 SER A O 1
ATOM 1786 N N . THR A 1 220 ? -1.205 12.102 0.064 1.00 77.31 220 THR A N 1
ATOM 1787 C CA . THR A 1 220 ? -0.709 13.469 0.071 1.00 77.31 220 THR A CA 1
ATOM 1788 C C . THR A 1 220 ? -0.578 13.989 1.505 1.00 77.31 220 THR A C 1
ATOM 1790 O O . THR A 1 220 ? -1.421 13.701 2.354 1.00 77.31 220 THR A O 1
ATOM 1793 N N . GLN A 1 221 ? 0.458 14.774 1.777 1.00 72.12 221 GLN A N 1
ATOM 1794 C CA . GLN A 1 221 ? 0.717 15.412 3.066 1.00 72.12 221 GLN A CA 1
ATOM 1795 C C . GLN A 1 221 ? 0.790 16.923 2.890 1.00 72.12 221 GLN A C 1
ATOM 1797 O O . GLN A 1 221 ? 1.424 17.404 1.952 1.00 72.12 221 GLN A O 1
ATOM 1802 N N . THR A 1 222 ? 0.195 17.675 3.811 1.00 73.00 222 THR A N 1
ATOM 1803 C CA . THR A 1 222 ? 0.355 19.128 3.839 1.00 73.00 222 THR A CA 1
ATOM 1804 C C . THR A 1 222 ? 1.737 19.482 4.373 1.00 73.00 222 THR A C 1
ATOM 1806 O O . THR A 1 222 ? 2.097 19.179 5.509 1.00 73.00 222 THR A O 1
ATOM 1809 N N . ILE A 1 223 ? 2.514 20.146 3.539 1.00 68.50 223 ILE A N 1
ATOM 1810 C CA . ILE A 1 223 ? 3.867 20.602 3.786 1.00 68.50 223 ILE A CA 1
ATOM 1811 C C . ILE A 1 223 ? 3.815 22.093 4.089 1.00 68.50 223 ILE A C 1
ATOM 1813 O O . ILE A 1 223 ? 3.421 22.870 3.231 1.00 68.50 223 ILE A O 1
ATOM 1817 N N . LYS A 1 224 ? 4.280 22.538 5.256 1.00 71.56 224 LYS A N 1
ATOM 1818 C CA . LYS A 1 224 ? 4.485 23.977 5.485 1.00 71.56 224 LYS A CA 1
ATOM 1819 C C . LYS A 1 224 ? 5.729 24.445 4.725 1.00 71.56 224 LYS A C 1
ATOM 1821 O O . LYS A 1 224 ? 6.837 24.007 5.032 1.00 71.56 224 LYS A O 1
ATOM 1826 N N . THR A 1 225 ? 5.557 25.331 3.748 1.00 69.94 225 THR A N 1
ATOM 1827 C CA . THR A 1 225 ? 6.654 25.947 2.978 1.00 69.94 225 THR A CA 1
ATOM 1828 C C . THR A 1 225 ? 7.016 27.350 3.452 1.00 69.94 225 THR A C 1
ATOM 1830 O O . THR A 1 225 ? 8.085 27.851 3.109 1.00 69.94 225 THR A O 1
ATOM 1833 N N . GLY A 1 226 ? 6.166 27.968 4.269 1.00 76.56 226 GLY A N 1
ATOM 1834 C CA . GLY A 1 226 ? 6.373 29.284 4.863 1.00 76.56 226 GLY A CA 1
ATOM 1835 C C . GLY A 1 226 ? 5.381 29.544 5.995 1.00 76.56 226 GLY A C 1
ATOM 1836 O O . GLY A 1 226 ? 4.586 28.672 6.340 1.00 76.56 226 GLY A O 1
ATOM 1837 N N . ILE A 1 227 ? 5.420 30.750 6.570 1.00 79.44 227 ILE A N 1
ATOM 1838 C CA . ILE A 1 227 ? 4.528 31.156 7.676 1.00 79.44 227 ILE A CA 1
ATOM 1839 C C . ILE A 1 227 ? 3.051 31.097 7.245 1.00 79.44 227 ILE A C 1
ATOM 1841 O O . ILE A 1 227 ? 2.205 30.664 8.021 1.00 79.44 227 ILE A O 1
ATOM 1845 N N . PHE A 1 228 ? 2.765 31.450 5.988 1.00 81.06 228 PHE A N 1
ATOM 1846 C CA . PHE A 1 228 ? 1.412 31.497 5.417 1.00 81.06 228 PHE A CA 1
ATOM 1847 C C . PHE A 1 228 ? 1.223 30.594 4.192 1.00 81.06 228 PHE A C 1
ATOM 1849 O O . PHE A 1 228 ? 0.189 30.664 3.537 1.00 81.06 228 PHE A O 1
ATOM 1856 N N . SER A 1 229 ? 2.212 29.762 3.848 1.00 75.31 229 SER A N 1
ATOM 1857 C CA . SER A 1 229 ? 2.122 28.875 2.687 1.00 75.31 229 SER A CA 1
ATOM 1858 C C . SER A 1 229 ? 2.260 27.418 3.093 1.00 75.31 229 SER A C 1
ATOM 1860 O O . SER A 1 229 ? 3.203 27.013 3.783 1.00 75.31 229 SER A O 1
ATOM 1862 N N . SER A 1 230 ? 1.300 26.628 2.633 1.00 71.19 230 SER A N 1
ATOM 1863 C CA . SER A 1 230 ? 1.354 25.181 2.677 1.00 71.19 230 SER A CA 1
ATOM 1864 C C . SER A 1 230 ? 1.210 24.606 1.278 1.00 71.19 230 SER A C 1
ATOM 1866 O O . SER A 1 230 ? 0.416 25.093 0.480 1.00 71.19 230 SER A O 1
ATOM 1868 N N . GLU A 1 231 ? 1.940 23.540 1.009 1.00 68.06 231 GLU A N 1
ATOM 1869 C CA . GLU A 1 231 ? 1.892 22.777 -0.227 1.00 68.06 231 GLU A CA 1
ATOM 1870 C C . GLU A 1 231 ? 1.419 21.353 0.050 1.00 68.06 231 GLU A C 1
ATOM 1872 O O . GLU A 1 231 ? 1.357 20.915 1.195 1.00 68.06 231 GLU A O 1
ATOM 1877 N N . ILE A 1 232 ? 1.102 20.609 -1.002 1.00 71.00 232 ILE A N 1
ATOM 1878 C CA . ILE A 1 232 ? 0.669 19.219 -0.902 1.00 71.00 232 ILE A CA 1
ATOM 1879 C C . ILE A 1 232 ? 1.780 18.322 -1.459 1.00 71.00 232 ILE A C 1
ATOM 1881 O O . ILE A 1 232 ? 2.308 18.565 -2.544 1.00 71.00 232 ILE A O 1
ATOM 1885 N N . SER A 1 233 ? 2.161 17.288 -0.709 1.00 71.31 233 SER A N 1
ATOM 1886 C CA . SER A 1 233 ? 3.167 16.313 -1.125 1.00 71.31 233 SER A CA 1
ATOM 1887 C C . SER A 1 233 ? 2.669 15.460 -2.289 1.00 71.31 233 SER A C 1
ATOM 1889 O O . SER A 1 233 ? 1.473 15.223 -2.448 1.00 71.31 233 SER A O 1
ATOM 1891 N N . PHE A 1 234 ? 3.604 14.891 -3.046 1.00 75.25 234 PHE A N 1
ATOM 1892 C CA . PHE A 1 234 ? 3.300 13.787 -3.952 1.00 75.25 234 PHE A CA 1
ATOM 1893 C C . PHE A 1 234 ? 2.747 12.588 -3.192 1.00 75.25 234 PHE A C 1
ATOM 1895 O O . PHE A 1 234 ? 3.071 12.395 -2.020 1.00 75.25 234 PHE A O 1
ATOM 1902 N N . CYS A 1 235 ? 1.944 11.783 -3.880 1.00 85.12 235 CYS A N 1
ATOM 1903 C CA . CYS A 1 235 ? 1.498 10.489 -3.397 1.00 85.12 235 CYS A CA 1
ATOM 1904 C C . CYS A 1 235 ? 1.470 9.478 -4.541 1.00 85.12 235 CYS A C 1
ATOM 1906 O O . CYS A 1 235 ? 1.608 9.859 -5.706 1.00 85.12 235 CYS A O 1
ATOM 1908 N N . VAL A 1 236 ? 1.317 8.197 -4.213 1.00 89.31 236 VAL A N 1
ATOM 1909 C CA . VAL A 1 236 ? 1.316 7.130 -5.220 1.00 89.31 236 VAL A CA 1
ATOM 1910 C C . VAL A 1 236 ? 0.230 7.351 -6.265 1.00 89.31 236 VAL A C 1
ATOM 1912 O O . VAL A 1 236 ? -0.942 7.539 -5.942 1.00 89.31 236 VAL A O 1
ATOM 1915 N N . ASN A 1 237 ? 0.609 7.269 -7.531 1.00 89.38 237 ASN A N 1
ATOM 1916 C CA . ASN A 1 237 ? -0.298 7.368 -8.658 1.00 89.38 237 ASN A CA 1
ATOM 1917 C C . ASN A 1 237 ? 0.234 6.484 -9.782 1.00 89.38 237 ASN A C 1
ATOM 1919 O O . ASN A 1 237 ? 1.276 6.769 -10.365 1.00 89.38 237 ASN A O 1
ATOM 1923 N N . THR A 1 238 ? -0.489 5.404 -10.064 1.00 92.81 238 THR A N 1
ATOM 1924 C CA . THR A 1 238 ? -0.194 4.489 -11.162 1.00 92.81 238 THR A CA 1
ATOM 1925 C C . THR A 1 238 ? -1.489 3.934 -11.743 1.00 92.81 238 THR A C 1
ATOM 1927 O O . THR A 1 238 ? -2.415 3.584 -11.009 1.00 92.81 238 THR A O 1
ATOM 1930 N N . CYS A 1 239 ? -1.541 3.852 -13.066 1.00 93.75 239 CYS A N 1
ATOM 1931 C CA . CYS A 1 239 ? -2.631 3.292 -13.841 1.00 93.75 239 CYS A CA 1
ATOM 1932 C C . CYS A 1 239 ? -2.635 1.755 -13.806 1.00 93.75 239 CYS A C 1
ATOM 1934 O O . CYS A 1 239 ? -3.674 1.141 -14.039 1.00 93.75 239 CYS A O 1
ATOM 1936 N N . LEU A 1 240 ? -1.509 1.116 -13.454 1.00 95.81 240 LEU A N 1
ATOM 1937 C CA . LEU A 1 240 ? -1.392 -0.346 -13.413 1.00 95.81 240 LEU A CA 1
ATOM 1938 C C . LEU A 1 240 ? -2.401 -0.984 -12.455 1.00 95.81 240 LEU A C 1
ATOM 1940 O O . LEU A 1 240 ? -2.950 -2.042 -12.747 1.00 95.81 240 LEU A O 1
ATOM 1944 N N . PHE A 1 241 ? -2.702 -0.321 -11.334 1.00 94.62 241 PHE A N 1
ATOM 1945 C CA . PHE A 1 241 ? -3.665 -0.823 -10.348 1.00 94.62 241 PHE A CA 1
ATOM 1946 C C . PHE A 1 241 ? -5.122 -0.791 -10.837 1.00 94.62 241 PHE A C 1
ATOM 1948 O O . PHE A 1 241 ? -6.003 -1.320 -10.159 1.00 94.62 241 PHE A O 1
ATOM 1955 N N . MET A 1 242 ? -5.382 -0.197 -12.006 1.00 91.56 242 MET A N 1
ATOM 1956 C CA . MET A 1 242 ? -6.700 -0.166 -12.642 1.00 91.56 242 MET A CA 1
ATOM 1957 C C . MET A 1 242 ? -6.894 -1.253 -13.691 1.00 91.56 242 MET A C 1
ATOM 1959 O O . MET A 1 242 ? -8.037 -1.507 -14.066 1.00 91.56 242 MET A O 1
ATOM 1963 N N . LEU A 1 243 ? -5.824 -1.931 -14.104 1.00 93.81 243 LEU A N 1
ATOM 1964 C CA . LEU A 1 243 ? -5.896 -3.048 -15.036 1.00 93.81 243 LEU A CA 1
ATOM 1965 C C . LEU A 1 243 ? -6.681 -4.222 -14.426 1.00 93.81 243 LEU A C 1
ATOM 1967 O O . LEU A 1 243 ? -6.586 -4.506 -13.225 1.00 93.81 243 LEU A O 1
ATOM 1971 N N . GLU A 1 244 ? -7.459 -4.927 -15.246 1.00 93.06 244 GLU A N 1
ATOM 1972 C CA . GLU A 1 244 ? -8.199 -6.124 -14.815 1.00 93.06 244 GLU A CA 1
ATOM 1973 C C . GLU A 1 244 ? -7.253 -7.243 -14.370 1.00 93.06 244 GLU A C 1
ATOM 1975 O O . GLU A 1 244 ? -7.549 -7.981 -13.430 1.00 93.06 244 GLU A O 1
ATOM 1980 N N . GLN A 1 245 ? -6.054 -7.276 -14.957 1.00 95.44 245 GLN A N 1
ATOM 1981 C CA . GLN A 1 245 ? -4.972 -8.203 -14.636 1.00 95.44 245 GLN A CA 1
ATOM 1982 C C . GLN A 1 245 ? -4.532 -8.117 -13.169 1.00 95.44 245 GLN A C 1
ATOM 1984 O O . GLN A 1 245 ? -3.912 -9.051 -12.674 1.00 95.44 245 GLN A O 1
ATOM 1989 N N . MET A 1 246 ? -4.907 -7.073 -12.416 1.00 96.56 246 MET A N 1
ATOM 1990 C CA . MET A 1 246 ? -4.733 -7.044 -10.957 1.00 96.56 246 MET A CA 1
ATOM 1991 C C . MET A 1 246 ? -5.477 -8.181 -10.232 1.00 96.56 246 MET A C 1
ATOM 1993 O O . MET A 1 246 ? -5.146 -8.513 -9.091 1.00 96.56 246 MET A O 1
ATOM 1997 N N . HIS A 1 247 ? -6.482 -8.789 -10.863 1.00 95.75 247 HIS A N 1
ATOM 1998 C CA . HIS A 1 247 ? -7.195 -9.952 -10.335 1.00 95.75 247 HIS A CA 1
ATOM 1999 C C . HIS A 1 247 ? -6.556 -11.287 -10.721 1.00 95.75 247 HIS A C 1
ATOM 2001 O O . HIS A 1 247 ? -6.980 -12.320 -10.201 1.00 95.75 247 HIS A O 1
ATOM 2007 N N . ASN A 1 248 ? -5.517 -11.275 -11.557 1.00 96.81 248 ASN A N 1
ATOM 2008 C CA . ASN A 1 248 ? -4.768 -12.477 -11.884 1.00 96.81 248 ASN A CA 1
ATOM 2009 C C . ASN A 1 248 ? -3.939 -12.936 -10.673 1.00 96.81 248 ASN A C 1
ATOM 2011 O O . ASN A 1 248 ? -3.546 -12.111 -9.833 1.00 96.81 248 ASN A O 1
ATOM 2015 N N . PRO A 1 249 ? -3.685 -14.250 -10.556 1.00 96.81 249 PRO A N 1
ATOM 2016 C CA . PRO A 1 249 ? -2.764 -14.774 -9.561 1.00 96.81 249 PRO A CA 1
ATOM 2017 C C . PRO A 1 249 ? -1.337 -14.281 -9.813 1.00 96.81 249 PRO A C 1
ATOM 2019 O O . PRO A 1 249 ? -0.941 -14.048 -10.955 1.00 96.81 249 PRO A O 1
ATOM 2022 N N . ILE A 1 250 ? -0.566 -14.156 -8.734 1.00 96.69 250 ILE A N 1
ATOM 2023 C CA . ILE A 1 250 ? 0.874 -13.888 -8.816 1.00 96.69 250 ILE A CA 1
ATOM 2024 C C . ILE A 1 250 ? 1.577 -15.120 -9.395 1.00 96.69 250 ILE A C 1
ATOM 2026 O O . ILE A 1 250 ? 1.272 -16.252 -9.006 1.00 96.69 250 ILE A O 1
ATOM 2030 N N . ASP A 1 251 ? 2.536 -14.890 -10.289 1.00 95.50 251 ASP A N 1
ATOM 2031 C CA . ASP A 1 251 ? 3.348 -15.943 -10.888 1.00 95.50 251 ASP A CA 1
ATOM 2032 C C . ASP A 1 251 ? 4.088 -16.786 -9.826 1.00 95.50 251 ASP A C 1
ATOM 2034 O O . ASP A 1 251 ? 4.657 -16.264 -8.860 1.00 95.50 251 ASP A O 1
ATOM 2038 N N . LYS A 1 252 ? 4.084 -18.114 -9.999 1.00 94.12 252 LYS A N 1
ATOM 2039 C CA . LYS A 1 252 ? 4.636 -19.060 -9.013 1.00 94.12 252 LYS A CA 1
ATOM 2040 C C . LYS A 1 252 ? 6.153 -18.946 -8.858 1.00 94.12 252 LYS A C 1
ATOM 2042 O O . LYS A 1 252 ? 6.650 -19.119 -7.743 1.00 94.12 252 LYS A O 1
ATOM 2047 N N . GLU A 1 253 ? 6.888 -18.662 -9.930 1.00 93.50 253 GLU A N 1
ATOM 2048 C CA . GLU A 1 253 ? 8.341 -18.490 -9.870 1.00 93.50 253 GLU A CA 1
ATOM 2049 C C . GLU A 1 253 ? 8.688 -17.256 -9.031 1.00 93.50 253 GLU A C 1
ATOM 2051 O O . GLU A 1 253 ? 9.546 -17.317 -8.149 1.00 93.50 253 GLU A O 1
ATOM 2056 N N . ILE A 1 254 ? 7.940 -16.165 -9.216 1.00 94.44 254 ILE A N 1
ATOM 2057 C CA . ILE A 1 254 ? 8.083 -14.949 -8.407 1.00 94.44 254 ILE A CA 1
ATOM 2058 C C . ILE A 1 254 ? 7.792 -15.214 -6.933 1.00 94.44 254 ILE A C 1
ATOM 2060 O O . ILE A 1 254 ? 8.549 -14.772 -6.064 1.00 94.44 254 ILE A O 1
ATOM 2064 N N . ILE A 1 255 ? 6.740 -15.980 -6.637 1.00 95.12 255 ILE A N 1
ATOM 2065 C CA . ILE A 1 255 ? 6.439 -16.410 -5.269 1.00 95.12 255 ILE A CA 1
ATOM 2066 C C . ILE A 1 255 ? 7.633 -17.165 -4.665 1.00 95.12 255 ILE A C 1
ATOM 2068 O O . ILE A 1 255 ? 8.029 -16.877 -3.535 1.00 95.12 255 ILE A O 1
ATOM 2072 N N . ASN A 1 256 ? 8.225 -18.107 -5.400 1.00 93.75 256 ASN A N 1
ATOM 2073 C CA . ASN A 1 256 ? 9.354 -18.905 -4.918 1.00 93.75 256 ASN A CA 1
ATOM 2074 C C . ASN A 1 256 ? 10.610 -18.051 -4.681 1.00 93.75 256 ASN A C 1
ATOM 2076 O O . ASN A 1 256 ? 11.214 -18.150 -3.609 1.00 93.75 256 ASN A O 1
ATOM 2080 N N . LYS A 1 257 ? 10.946 -17.153 -5.620 1.00 94.31 257 LYS A N 1
ATOM 2081 C CA . LYS A 1 257 ? 12.058 -16.198 -5.476 1.00 94.31 257 LYS A CA 1
ATOM 2082 C C . LYS A 1 257 ? 11.891 -15.358 -4.201 1.00 94.31 257 LYS A C 1
ATOM 2084 O O . LYS A 1 257 ? 12.793 -15.324 -3.364 1.00 94.31 257 LYS A O 1
ATOM 2089 N N . LEU A 1 258 ? 10.709 -14.776 -3.986 1.00 95.94 258 LEU A N 1
ATOM 2090 C CA . LEU A 1 258 ? 10.437 -13.890 -2.845 1.00 95.94 258 LEU A CA 1
ATOM 2091 C C . LEU A 1 258 ? 10.322 -14.613 -1.495 1.00 95.94 258 LEU A C 1
ATOM 2093 O O . LEU A 1 258 ? 10.712 -14.053 -0.471 1.00 95.94 258 LEU A O 1
ATOM 2097 N N . LYS A 1 259 ? 9.836 -15.859 -1.456 1.00 93.75 259 LYS A N 1
ATOM 2098 C CA . LYS A 1 259 ? 9.823 -16.662 -0.217 1.00 93.75 259 LYS A CA 1
ATOM 2099 C C . LYS A 1 259 ? 11.225 -16.906 0.330 1.00 93.75 259 LYS A C 1
ATOM 2101 O O . LYS A 1 259 ? 11.416 -16.900 1.544 1.00 93.75 259 LYS A O 1
ATOM 2106 N N . SER A 1 260 ? 12.192 -17.120 -0.559 1.00 92.62 260 SER A N 1
ATOM 2107 C CA . SER A 1 260 ? 13.588 -17.373 -0.190 1.00 92.62 260 SER A CA 1
ATOM 2108 C C . SER A 1 260 ? 14.374 -16.105 0.163 1.00 92.62 260 SER A C 1
ATOM 2110 O O . SER A 1 260 ? 15.523 -16.197 0.586 1.00 92.62 260 SER A O 1
ATOM 2112 N N . LEU A 1 261 ? 13.773 -14.920 -0.001 1.00 96.19 261 LEU A N 1
ATOM 2113 C CA . LEU A 1 261 ? 14.457 -13.645 0.177 1.00 96.19 261 LEU A CA 1
ATOM 2114 C C . LEU A 1 261 ? 14.898 -13.448 1.633 1.00 96.19 261 LEU A C 1
ATOM 2116 O O . LEU A 1 261 ? 14.070 -13.422 2.552 1.00 96.19 261 LEU A O 1
ATOM 2120 N N . ASP A 1 262 ? 16.198 -13.259 1.839 1.00 96.62 262 ASP A N 1
ATOM 2121 C CA . ASP A 1 262 ? 16.723 -12.615 3.038 1.00 96.62 262 ASP A CA 1
ATOM 2122 C C . ASP A 1 262 ? 16.604 -11.099 2.849 1.00 96.62 262 ASP A C 1
ATOM 2124 O O . ASP A 1 262 ? 17.381 -10.476 2.125 1.00 96.62 262 ASP A O 1
ATOM 2128 N N . VAL A 1 263 ? 15.577 -10.520 3.473 1.00 96.56 263 VAL A N 1
ATOM 2129 C CA . VAL A 1 263 ? 15.211 -9.110 3.302 1.00 96.56 263 VAL A CA 1
ATOM 2130 C C . VAL A 1 263 ? 16.330 -8.177 3.762 1.00 96.56 263 VAL A C 1
ATOM 2132 O O . VAL A 1 263 ? 16.570 -7.155 3.123 1.00 96.56 263 VAL A O 1
ATOM 2135 N N . LEU A 1 264 ? 17.016 -8.507 4.855 1.00 95.81 264 LEU A N 1
ATOM 2136 C CA . LEU A 1 264 ? 18.038 -7.636 5.425 1.00 95.81 264 LEU A CA 1
ATOM 2137 C C . LEU A 1 264 ? 19.302 -7.644 4.565 1.00 95.81 264 LEU A C 1
ATOM 2139 O O . LEU A 1 264 ? 19.819 -6.577 4.229 1.00 95.81 264 LEU A O 1
ATOM 2143 N N . THR A 1 265 ? 19.759 -8.835 4.170 1.00 96.50 265 THR A N 1
ATOM 2144 C CA . THR A 1 265 ? 20.901 -8.993 3.259 1.00 96.50 265 THR A CA 1
ATOM 2145 C C . THR A 1 265 ? 20.631 -8.283 1.932 1.00 96.50 265 THR A C 1
ATOM 2147 O O . THR A 1 265 ? 21.431 -7.450 1.506 1.00 96.50 265 THR A O 1
ATOM 2150 N N . PHE A 1 266 ? 19.443 -8.486 1.352 1.00 97.31 266 PHE A N 1
ATOM 2151 C CA . PHE A 1 266 ? 19.002 -7.787 0.143 1.00 97.31 266 PHE A CA 1
ATOM 2152 C C . PHE A 1 266 ? 19.060 -6.257 0.277 1.00 97.31 266 PHE A C 1
ATOM 2154 O O . PHE A 1 266 ? 19.605 -5.576 -0.595 1.00 97.31 266 PHE A O 1
ATOM 2161 N N . LEU A 1 267 ? 18.520 -5.687 1.361 1.00 97.31 267 LEU A N 1
ATOM 2162 C CA . LEU A 1 267 ? 18.533 -4.234 1.541 1.00 97.31 267 LEU A CA 1
ATOM 2163 C C . LEU A 1 267 ? 19.951 -3.688 1.755 1.00 97.31 267 LEU A C 1
ATOM 2165 O O . LEU A 1 267 ? 20.242 -2.593 1.271 1.00 97.31 267 LEU A O 1
ATOM 2169 N N . LYS A 1 268 ? 20.834 -4.429 2.440 1.00 96.19 268 LYS A N 1
ATOM 2170 C CA . LYS A 1 268 ? 22.250 -4.059 2.621 1.00 96.19 268 LYS A CA 1
ATOM 2171 C C . LYS A 1 268 ? 22.981 -3.995 1.283 1.00 96.19 268 LYS A C 1
ATOM 2173 O O . LYS A 1 268 ? 23.638 -2.990 0.993 1.00 96.19 268 LYS A O 1
ATOM 2178 N N . GLU A 1 269 ? 22.825 -5.018 0.448 1.00 96.31 269 GLU A N 1
ATOM 2179 C CA . GLU A 1 269 ? 23.390 -5.054 -0.906 1.00 96.31 269 GLU A CA 1
ATOM 2180 C C . GLU A 1 269 ? 22.843 -3.914 -1.772 1.00 96.31 269 GLU A C 1
ATOM 2182 O O . GLU A 1 269 ? 23.605 -3.149 -2.375 1.00 96.31 269 GLU A O 1
ATOM 2187 N N . TRP A 1 270 ? 21.521 -3.733 -1.776 1.00 96.81 270 TRP A N 1
ATOM 2188 C CA . TRP A 1 270 ? 20.886 -2.678 -2.554 1.00 96.81 270 TRP A CA 1
ATOM 2189 C C . TRP A 1 270 ? 21.322 -1.281 -2.102 1.00 96.81 270 TRP A C 1
ATOM 2191 O O . TRP A 1 270 ? 21.735 -0.481 -2.938 1.00 96.81 270 TRP A O 1
ATOM 2201 N N . ILE A 1 271 ? 21.335 -0.966 -0.806 1.00 95.38 271 ILE A N 1
ATOM 2202 C CA . ILE A 1 271 ? 21.767 0.359 -0.327 1.00 95.38 271 ILE A CA 1
ATOM 2203 C C . ILE A 1 271 ? 23.251 0.606 -0.615 1.00 95.38 271 ILE A C 1
ATOM 2205 O O . ILE A 1 271 ? 23.628 1.719 -0.996 1.00 95.38 271 ILE A O 1
ATOM 2209 N N . SER A 1 272 ? 24.089 -0.428 -0.523 1.00 94.62 272 SER A N 1
ATOM 2210 C CA . SER A 1 272 ? 25.505 -0.337 -0.894 1.00 94.62 272 SER A CA 1
ATOM 2211 C C . SER A 1 272 ? 25.674 0.038 -2.370 1.00 94.62 272 SER A C 1
ATOM 2213 O O . SER A 1 272 ? 26.464 0.928 -2.702 1.00 94.62 272 SER A O 1
ATOM 2215 N N . SER A 1 273 ? 24.859 -0.547 -3.256 1.00 94.94 273 SER A N 1
ATOM 2216 C CA . SER A 1 273 ? 24.856 -0.214 -4.688 1.00 94.94 273 SER A CA 1
ATOM 2217 C C . SER A 1 273 ? 24.506 1.254 -4.972 1.00 94.94 273 SER A C 1
ATOM 2219 O O . SER A 1 273 ? 25.063 1.867 -5.883 1.00 94.94 273 SER A O 1
ATOM 2221 N N . ILE A 1 274 ? 23.645 1.868 -4.154 1.00 94.88 274 ILE A N 1
ATOM 2222 C CA . ILE A 1 274 ? 23.259 3.279 -4.297 1.00 94.88 274 ILE A CA 1
ATOM 2223 C C . ILE A 1 274 ? 24.447 4.191 -3.993 1.00 94.88 274 ILE A C 1
ATOM 2225 O O . ILE A 1 274 ? 24.639 5.209 -4.662 1.00 94.88 274 ILE A O 1
ATOM 2229 N N . GLY A 1 275 ? 25.282 3.812 -3.021 1.00 92.25 275 GLY A N 1
ATOM 2230 C CA . GLY A 1 275 ? 26.550 4.488 -2.748 1.00 92.25 275 GLY A CA 1
ATOM 2231 C C . GLY A 1 275 ? 27.469 4.506 -3.973 1.00 92.25 275 GLY A C 1
ATOM 2232 O O . GLY A 1 275 ? 28.036 5.552 -4.301 1.00 92.25 275 GLY A O 1
ATOM 2233 N N . VAL A 1 276 ? 27.552 3.381 -4.693 1.00 94.12 276 VAL A N 1
ATOM 2234 C CA . VAL A 1 276 ? 28.327 3.256 -5.939 1.00 94.12 276 VAL A CA 1
ATOM 2235 C C . VAL A 1 276 ? 27.750 4.144 -7.044 1.00 94.12 276 VAL A C 1
ATOM 2237 O O . VAL A 1 276 ? 28.488 4.962 -7.597 1.00 94.12 276 VAL A O 1
ATOM 2240 N N . ILE A 1 277 ? 26.439 4.066 -7.303 1.00 93.75 277 ILE A N 1
ATOM 2241 C CA . ILE A 1 277 ? 25.744 4.892 -8.311 1.00 93.75 277 ILE A CA 1
ATOM 2242 C C . ILE A 1 277 ? 25.975 6.384 -8.036 1.00 93.75 277 ILE A C 1
ATOM 2244 O O . ILE A 1 277 ? 26.413 7.136 -8.908 1.00 93.75 277 ILE A O 1
ATOM 2248 N N . ASN A 1 278 ? 25.756 6.828 -6.796 1.00 92.94 278 ASN A N 1
ATOM 2249 C CA . ASN A 1 278 ? 25.932 8.229 -6.419 1.00 92.94 278 ASN A CA 1
ATOM 2250 C C . ASN A 1 278 ? 27.391 8.694 -6.554 1.00 92.94 278 ASN A C 1
ATOM 2252 O O . ASN A 1 278 ? 27.638 9.828 -6.971 1.00 92.94 278 ASN A O 1
ATOM 2256 N N . LYS A 1 279 ? 28.371 7.836 -6.240 1.00 91.75 279 LYS A N 1
ATOM 2257 C CA . LYS A 1 279 ? 29.798 8.130 -6.453 1.00 91.75 279 LYS A CA 1
ATOM 2258 C C . LYS A 1 279 ? 30.114 8.299 -7.940 1.00 91.75 279 LYS A C 1
ATOM 2260 O O . LYS A 1 279 ? 30.814 9.243 -8.303 1.00 91.75 279 LYS A O 1
ATOM 2265 N N . GLN A 1 280 ? 29.594 7.424 -8.799 1.00 92.44 280 GLN A N 1
ATOM 2266 C CA . GLN A 1 280 ? 29.803 7.499 -10.247 1.00 92.44 280 GLN A CA 1
ATOM 2267 C C . GLN A 1 280 ? 29.181 8.766 -10.852 1.00 92.44 280 GLN A C 1
ATOM 2269 O O . GLN A 1 280 ? 29.853 9.476 -11.599 1.00 92.44 280 GLN A O 1
ATOM 2274 N N . ILE A 1 281 ? 27.951 9.114 -10.464 1.00 91.19 281 ILE A N 1
ATOM 2275 C CA . ILE A 1 281 ? 27.286 10.345 -10.918 1.00 91.19 281 ILE A CA 1
ATOM 2276 C C . ILE A 1 281 ? 28.039 11.594 -10.449 1.00 91.19 281 ILE A C 1
ATOM 2278 O O . ILE A 1 281 ? 28.277 12.505 -11.242 1.00 91.19 281 ILE A O 1
ATOM 2282 N N . ASN A 1 282 ? 28.474 11.634 -9.186 1.00 88.88 282 ASN A N 1
ATOM 2283 C CA . ASN A 1 282 ? 29.289 12.740 -8.678 1.00 88.88 282 ASN A CA 1
ATOM 2284 C C . ASN A 1 282 ? 30.608 12.877 -9.446 1.00 88.88 282 ASN A C 1
ATOM 2286 O O . ASN A 1 282 ? 31.000 13.990 -9.789 1.00 88.88 282 ASN A O 1
ATOM 2290 N N . ASN A 1 283 ? 31.278 11.763 -9.753 1.00 90.06 283 ASN A N 1
ATOM 2291 C CA . ASN A 1 283 ? 32.489 11.777 -10.571 1.00 90.06 283 ASN A CA 1
ATOM 2292 C C . ASN A 1 283 ? 32.217 12.323 -11.976 1.00 90.06 283 ASN A C 1
ATOM 2294 O O . ASN A 1 283 ? 33.035 13.081 -12.493 1.00 90.06 283 ASN A O 1
ATOM 2298 N N . LEU A 1 284 ? 31.084 11.956 -12.582 1.00 89.38 284 LEU A N 1
ATOM 2299 C CA . LEU A 1 284 ? 30.693 12.445 -13.900 1.00 89.38 284 LEU A CA 1
ATOM 2300 C C . LEU A 1 284 ? 30.492 13.968 -13.892 1.00 89.38 284 LEU A C 1
ATOM 2302 O O . LEU A 1 284 ? 31.053 14.650 -14.743 1.00 89.38 284 LEU A O 1
ATOM 2306 N N . ILE A 1 285 ? 29.768 14.491 -12.898 1.00 86.44 285 ILE A N 1
ATOM 2307 C CA . ILE A 1 285 ? 29.427 15.919 -12.785 1.00 86.44 285 ILE A CA 1
ATOM 2308 C C . ILE A 1 285 ? 30.636 16.776 -12.378 1.00 86.44 285 ILE A C 1
ATOM 2310 O O . ILE A 1 285 ? 30.838 17.853 -12.934 1.00 86.44 285 ILE A O 1
ATOM 2314 N N . HIS A 1 286 ? 31.446 16.327 -11.412 1.00 82.81 286 HIS A N 1
ATOM 2315 C CA . HIS A 1 286 ? 32.520 17.148 -10.839 1.00 82.81 286 HIS A CA 1
ATOM 2316 C C . HIS A 1 286 ? 33.856 17.051 -11.583 1.00 82.81 286 HIS A C 1
ATOM 2318 O O . HIS A 1 286 ? 34.573 18.048 -11.642 1.00 82.81 286 HIS A O 1
ATOM 2324 N N . LYS A 1 287 ? 34.217 15.894 -12.166 1.00 74.44 287 LYS A N 1
ATOM 2325 C CA . LYS A 1 287 ? 35.518 15.758 -12.854 1.00 74.44 287 LYS A CA 1
ATOM 2326 C C . LYS A 1 287 ? 35.595 16.525 -14.176 1.00 74.44 287 LYS A C 1
ATOM 2328 O O . LYS A 1 287 ? 36.697 16.727 -14.667 1.00 74.44 287 LYS A O 1
ATOM 2333 N N . ASP A 1 288 ? 34.473 16.947 -14.761 1.00 61.72 288 ASP A N 1
ATOM 2334 C CA . ASP A 1 288 ? 34.489 17.658 -16.049 1.00 61.72 288 ASP A CA 1
ATOM 2335 C C . ASP A 1 288 ? 34.748 19.164 -15.965 1.00 61.72 288 ASP A C 1
ATOM 2337 O O . ASP A 1 288 ? 34.711 19.816 -17.005 1.00 61.72 288 ASP A O 1
ATOM 2341 N N . GLY A 1 289 ? 35.052 19.715 -14.783 1.00 54.03 289 GLY A N 1
ATOM 2342 C CA . GLY A 1 289 ? 35.708 21.025 -14.606 1.00 54.03 289 GLY A CA 1
ATOM 2343 C C . GLY A 1 289 ? 34.939 22.276 -15.062 1.00 54.03 289 GLY A C 1
ATOM 2344 O O . GLY A 1 289 ? 35.243 23.364 -14.594 1.00 54.03 289 GLY A O 1
ATOM 2345 N N . ASN A 1 290 ? 33.917 22.133 -15.908 1.00 52.75 290 ASN A N 1
ATOM 2346 C CA . ASN A 1 290 ? 33.215 23.228 -16.579 1.00 52.75 290 ASN A CA 1
ATOM 2347 C C . ASN A 1 290 ? 31.811 23.484 -16.029 1.00 52.75 290 ASN A C 1
ATOM 2349 O O . ASN A 1 290 ? 31.171 24.462 -16.408 1.00 52.75 290 ASN A O 1
ATOM 2353 N N . CYS A 1 291 ? 31.308 22.641 -15.126 1.00 49.75 291 CYS A N 1
ATOM 2354 C CA . CYS A 1 291 ? 30.179 23.055 -14.309 1.00 49.75 291 CYS A CA 1
ATOM 2355 C C . CYS A 1 291 ? 30.715 23.988 -13.219 1.00 49.75 291 CYS A C 1
ATOM 2357 O O . CYS A 1 291 ? 30.952 23.555 -12.093 1.00 49.75 291 CYS A O 1
ATOM 2359 N N . GLU A 1 292 ? 30.822 25.284 -13.527 1.00 44.12 292 GLU A N 1
ATOM 2360 C CA . GLU A 1 292 ? 30.873 26.381 -12.542 1.00 44.12 292 GLU A CA 1
ATOM 2361 C C . GLU A 1 292 ? 29.553 26.481 -11.747 1.00 44.12 292 GLU A C 1
ATOM 2363 O O . GLU A 1 292 ? 29.049 27.554 -11.413 1.00 44.12 292 GLU A O 1
ATOM 2368 N N . ILE A 1 293 ? 28.960 25.339 -11.396 1.00 46.78 293 ILE A N 1
ATOM 2369 C CA . ILE A 1 293 ? 27.989 25.261 -10.323 1.00 46.78 293 ILE A CA 1
ATOM 2370 C C . ILE A 1 293 ? 28.820 25.515 -9.073 1.00 46.78 293 ILE A C 1
ATOM 2372 O O . ILE A 1 293 ? 29.408 24.599 -8.496 1.00 46.78 293 ILE A O 1
ATOM 2376 N N . GLY A 1 294 ? 28.946 26.799 -8.726 1.00 41.91 294 GLY A N 1
ATOM 2377 C CA . GLY A 1 294 ? 29.742 27.266 -7.606 1.00 41.91 294 GLY A CA 1
ATOM 2378 C C . GLY A 1 294 ? 29.521 26.370 -6.394 1.00 41.91 294 GLY A C 1
ATOM 2379 O O . GLY A 1 294 ? 28.403 25.895 -6.170 1.00 41.91 294 GLY A O 1
ATOM 2380 N N . LYS A 1 295 ? 30.602 26.157 -5.636 1.00 51.16 295 LYS A N 1
ATOM 2381 C CA . LYS A 1 295 ? 30.829 25.250 -4.487 1.00 51.16 295 LYS A CA 1
ATOM 2382 C C . LYS A 1 295 ? 29.679 25.061 -3.463 1.00 51.16 295 LYS A C 1
ATOM 2384 O O . LYS A 1 295 ? 29.834 24.318 -2.500 1.00 51.16 295 LYS A O 1
ATOM 2389 N N . LYS A 1 296 ? 28.529 25.724 -3.609 1.00 48.84 296 LYS A N 1
ATOM 2390 C CA . LYS A 1 296 ? 27.400 25.763 -2.676 1.00 48.84 296 LYS A CA 1
ATOM 2391 C C . LYS A 1 296 ? 26.058 25.202 -3.186 1.00 48.84 296 LYS A C 1
ATOM 2393 O O . LYS A 1 296 ? 25.151 25.106 -2.359 1.00 48.84 296 LYS A O 1
ATOM 2398 N N . LYS A 1 297 ? 25.865 24.803 -4.454 1.00 51.53 297 LYS A N 1
ATOM 2399 C CA . LYS A 1 297 ? 24.539 24.318 -4.921 1.00 51.53 297 LYS A CA 1
ATOM 2400 C C . LYS A 1 297 ? 24.589 22.901 -5.527 1.00 51.53 297 LYS A C 1
ATOM 2402 O O . LYS A 1 297 ? 25.149 22.734 -6.594 1.00 51.53 297 LYS A O 1
ATOM 2407 N N . PRO A 1 298 ? 23.947 21.879 -4.928 1.00 51.84 298 PRO A N 1
ATOM 2408 C CA . PRO A 1 298 ? 23.854 20.531 -5.510 1.00 51.84 298 PRO A CA 1
ATOM 2409 C C . PRO A 1 298 ? 22.768 20.411 -6.605 1.00 51.84 298 PRO A C 1
ATOM 2411 O O . PRO A 1 298 ? 22.210 19.335 -6.798 1.00 51.84 298 PRO A O 1
ATOM 2414 N N . PHE A 1 299 ? 22.414 21.518 -7.270 1.00 52.28 299 PHE A N 1
ATOM 2415 C CA . PHE A 1 299 ? 21.331 21.588 -8.260 1.00 52.28 299 PHE A CA 1
ATOM 2416 C C . PHE A 1 299 ? 21.816 22.242 -9.535 1.00 52.28 299 PHE A C 1
ATOM 2418 O O . PHE A 1 299 ? 22.648 23.147 -9.501 1.00 52.28 299 PHE A O 1
ATOM 2425 N N . ILE A 1 300 ? 21.204 21.829 -10.634 1.00 54.62 300 ILE A N 1
ATOM 2426 C CA . ILE A 1 300 ? 21.536 22.285 -11.976 1.00 54.62 300 ILE A CA 1
ATOM 2427 C C . ILE A 1 300 ? 20.325 23.084 -12.454 1.00 54.62 300 ILE A C 1
ATOM 2429 O O . ILE A 1 300 ? 19.204 22.575 -12.448 1.00 54.62 300 ILE A O 1
ATOM 2433 N N . HIS A 1 301 ? 20.528 24.380 -12.703 1.00 47.66 301 HIS A N 1
ATOM 2434 C CA . HIS A 1 301 ? 19.452 25.354 -12.904 1.00 47.66 301 HIS A CA 1
ATOM 2435 C C . HIS A 1 301 ? 18.711 25.116 -14.238 1.00 47.66 301 HIS A C 1
ATOM 2437 O O . HIS A 1 301 ? 19.308 25.214 -15.304 1.00 47.66 301 HIS A O 1
ATOM 2443 N N . ARG A 1 302 ? 17.395 24.870 -14.172 1.00 47.00 302 ARG A N 1
ATOM 2444 C CA . ARG A 1 302 ? 16.429 24.924 -15.288 1.00 47.00 302 ARG A CA 1
ATOM 2445 C C . ARG A 1 302 ? 15.286 25.813 -14.792 1.00 47.00 302 ARG A C 1
ATOM 2447 O O . ARG A 1 302 ? 14.303 25.309 -14.262 1.00 47.00 302 ARG A O 1
ATOM 2454 N N . SER A 1 303 ? 15.466 27.136 -14.813 1.00 51.44 303 SER A N 1
ATOM 2455 C CA . SER A 1 303 ? 14.623 28.104 -14.072 1.00 51.44 303 SER A CA 1
ATOM 2456 C C . SER A 1 303 ? 14.516 27.792 -12.561 1.00 51.44 303 SER A C 1
ATOM 2458 O O . SER A 1 303 ? 15.087 26.814 -12.065 1.00 51.44 303 SER A O 1
ATOM 2460 N N . GLU A 1 304 ? 13.834 28.626 -11.776 1.00 51.59 304 GLU A N 1
ATOM 2461 C CA . GLU A 1 304 ? 13.635 28.355 -10.342 1.00 51.59 304 GLU A CA 1
ATOM 2462 C C . GLU A 1 304 ? 12.861 27.047 -10.088 1.00 51.59 304 GLU A C 1
ATOM 2464 O O . GLU A 1 304 ? 13.021 26.442 -9.019 1.00 51.59 304 GLU A O 1
ATOM 2469 N N . ASN A 1 305 ? 12.142 26.555 -11.110 1.00 54.38 305 ASN A N 1
ATOM 2470 C CA . ASN A 1 305 ? 11.130 25.520 -10.963 1.00 54.38 305 ASN A CA 1
ATOM 2471 C C . ASN A 1 305 ? 11.569 24.076 -11.324 1.00 54.38 305 ASN A C 1
ATOM 2473 O O . ASN A 1 305 ? 11.106 23.137 -10.674 1.00 54.38 305 ASN A O 1
ATOM 2477 N N . ASN A 1 306 ? 12.536 23.835 -12.225 1.00 63.22 306 ASN A N 1
ATOM 2478 C CA . ASN A 1 306 ? 12.844 22.475 -12.737 1.00 63.22 306 ASN A CA 1
ATOM 2479 C C . ASN A 1 306 ? 14.270 21.956 -12.429 1.00 63.22 306 ASN A C 1
ATOM 2481 O O . ASN A 1 306 ? 14.997 21.506 -13.308 1.00 63.22 306 ASN A O 1
ATOM 2485 N N . LYS A 1 307 ? 14.708 21.978 -11.172 1.00 72.56 307 LYS A N 1
ATOM 2486 C CA . LYS A 1 307 ? 16.022 21.458 -10.751 1.00 72.56 307 LYS A CA 1
ATOM 2487 C C . LYS A 1 307 ? 16.138 19.940 -10.947 1.00 72.56 307 LYS A C 1
ATOM 2489 O O . LYS A 1 307 ? 15.287 19.184 -10.480 1.00 72.56 307 LYS A O 1
ATOM 2494 N N . THR A 1 308 ? 17.252 19.509 -11.536 1.00 78.50 308 THR A N 1
ATOM 2495 C CA . THR A 1 308 ? 17.711 18.112 -11.514 1.00 78.50 308 THR A CA 1
ATOM 2496 C C . THR A 1 308 ? 18.399 17.800 -10.185 1.00 78.50 308 THR A C 1
ATOM 2498 O O . THR A 1 308 ? 19.260 18.556 -9.722 1.00 78.50 308 THR A O 1
ATOM 2501 N N . TYR A 1 309 ? 18.044 16.662 -9.593 1.00 81.44 309 TYR A N 1
ATOM 2502 C CA . TYR A 1 309 ? 18.666 16.064 -8.417 1.00 81.44 309 TYR A CA 1
ATOM 2503 C C . TYR A 1 309 ? 19.460 14.834 -8.850 1.00 81.44 309 TYR A C 1
ATOM 2505 O O . TYR A 1 309 ? 18.903 13.742 -8.956 1.00 81.44 309 TYR A O 1
ATOM 2513 N N . PRO A 1 310 ? 20.766 14.981 -9.107 1.00 82.19 310 PRO A N 1
ATOM 2514 C CA . PRO A 1 310 ? 21.539 13.898 -9.689 1.00 82.19 310 PRO A CA 1
ATOM 2515 C C . PRO A 1 310 ? 21.721 12.708 -8.743 1.00 82.19 310 PRO A C 1
ATOM 2517 O O . PRO A 1 310 ? 21.959 11.611 -9.220 1.00 82.19 310 PRO A O 1
ATOM 2520 N N . LEU A 1 311 ? 21.568 12.877 -7.426 1.00 87.75 311 LEU A N 1
ATOM 2521 C CA . LEU A 1 311 ? 21.832 11.833 -6.427 1.00 87.75 311 LEU A CA 1
ATOM 2522 C C . LEU A 1 311 ? 20.550 11.288 -5.794 1.00 87.75 311 LEU A C 1
ATOM 2524 O O . LEU A 1 311 ? 19.653 12.062 -5.443 1.00 87.75 311 LEU A O 1
ATOM 2528 N N . THR A 1 312 ? 20.510 9.974 -5.578 1.00 88.75 312 THR A N 1
ATOM 2529 C CA . THR A 1 312 ? 19.396 9.299 -4.907 1.00 88.75 312 THR A CA 1
ATOM 2530 C C . THR A 1 312 ? 19.421 9.695 -3.455 1.00 88.75 312 THR A C 1
ATOM 2532 O O . THR A 1 312 ? 20.477 9.644 -2.842 1.00 88.75 312 THR A O 1
ATOM 2535 N N . LYS A 1 313 ? 18.279 10.070 -2.886 1.00 84.00 313 LYS A N 1
ATOM 2536 C CA . LYS A 1 313 ? 18.119 10.294 -1.449 1.00 84.00 313 LYS A CA 1
ATOM 2537 C C . LYS A 1 313 ? 16.751 9.812 -1.016 1.00 84.00 313 LYS A C 1
ATOM 2539 O O . LYS A 1 313 ? 15.775 9.999 -1.741 1.00 84.00 313 LYS A O 1
ATOM 2544 N N . PHE A 1 314 ? 16.712 9.261 0.185 1.00 85.12 314 PHE A N 1
ATOM 2545 C CA . PHE A 1 314 ? 15.513 8.729 0.798 1.00 85.12 314 PHE A CA 1
ATOM 2546 C C . PHE A 1 314 ? 15.064 9.605 1.970 1.00 85.12 314 PHE A C 1
ATOM 2548 O O . PHE A 1 314 ? 15.924 10.135 2.682 1.00 85.12 314 PHE A O 1
ATOM 2555 N N . PRO A 1 315 ? 13.745 9.767 2.173 1.00 76.44 315 PRO A N 1
ATOM 2556 C CA . PRO A 1 315 ? 13.214 10.232 3.444 1.00 76.44 315 PRO A CA 1
ATOM 2557 C C . PRO A 1 315 ? 13.708 9.351 4.589 1.00 76.44 315 PRO A C 1
ATOM 2559 O O . PRO A 1 315 ? 13.865 8.138 4.429 1.00 76.44 315 PRO A O 1
ATOM 2562 N N . GLU A 1 316 ? 13.857 9.956 5.758 1.00 76.12 316 GLU A N 1
ATOM 2563 C CA . GLU A 1 316 ? 14.046 9.220 7.002 1.00 76.12 316 GLU A CA 1
ATOM 2564 C C . GLU A 1 316 ? 12.917 8.199 7.225 1.00 76.12 316 GLU A C 1
ATOM 2566 O O . GLU A 1 316 ? 11.742 8.509 7.009 1.00 76.12 316 GLU A O 1
ATOM 2571 N N . GLY A 1 317 ? 13.273 6.972 7.612 1.00 81.50 317 GLY A N 1
ATOM 2572 C CA . GLY A 1 317 ? 12.331 5.888 7.893 1.00 81.50 317 GLY A CA 1
ATOM 2573 C C . GLY A 1 317 ? 11.746 5.201 6.654 1.00 81.50 317 GLY A C 1
ATOM 2574 O O . GLY A 1 317 ? 11.031 4.206 6.788 1.00 81.50 317 GLY A O 1
ATOM 2575 N N . SER A 1 318 ? 12.035 5.676 5.439 1.00 85.75 318 SER A N 1
ATOM 2576 C CA . SER A 1 318 ? 11.503 5.053 4.217 1.00 85.75 318 SER A CA 1
ATOM 2577 C C . SER A 1 318 ? 12.094 3.665 3.950 1.00 85.75 318 SER A C 1
ATOM 2579 O O . SER A 1 318 ? 11.384 2.799 3.438 1.00 85.75 318 SER A O 1
ATOM 2581 N N . ILE A 1 319 ? 13.339 3.405 4.366 1.00 91.06 319 ILE A N 1
ATOM 2582 C CA . ILE A 1 319 ? 13.927 2.062 4.274 1.00 91.06 319 ILE A CA 1
ATOM 2583 C C . ILE A 1 319 ? 13.320 1.139 5.332 1.00 91.06 319 ILE A C 1
ATOM 2585 O O . ILE A 1 319 ? 13.052 -0.021 5.033 1.00 91.06 319 ILE A O 1
ATOM 2589 N N . LYS A 1 320 ? 13.009 1.643 6.536 1.00 88.50 320 LYS A N 1
ATOM 2590 C CA . LYS A 1 320 ? 12.260 0.871 7.549 1.00 88.50 320 LYS A CA 1
ATOM 2591 C C . LYS A 1 320 ? 10.873 0.467 7.053 1.00 88.50 320 LYS A C 1
ATOM 2593 O O . LYS A 1 320 ? 10.417 -0.657 7.282 1.00 88.50 320 LYS A O 1
ATOM 2598 N N . LEU A 1 321 ? 10.198 1.385 6.362 1.00 89.44 321 LEU A N 1
ATOM 2599 C CA . LEU A 1 321 ? 8.913 1.110 5.732 1.00 89.44 321 LEU A CA 1
ATOM 2600 C C . LEU A 1 321 ? 9.061 0.042 4.639 1.00 89.44 321 LEU A C 1
ATOM 2602 O O . LEU A 1 321 ? 8.296 -0.920 4.621 1.00 89.44 321 LEU A O 1
ATOM 2606 N N . LEU A 1 322 ? 10.072 0.161 3.774 1.00 94.50 322 LEU A N 1
ATOM 2607 C CA . LEU A 1 322 ? 10.367 -0.836 2.743 1.00 94.50 322 LEU A CA 1
ATOM 2608 C C . LEU A 1 322 ? 10.686 -2.215 3.341 1.00 94.50 322 LEU A C 1
ATOM 2610 O O . LEU A 1 322 ? 10.152 -3.215 2.867 1.00 94.50 322 LEU A O 1
ATOM 2614 N N . TYR A 1 323 ? 11.483 -2.271 4.411 1.00 95.25 323 TYR A N 1
ATOM 2615 C CA . TYR A 1 323 ? 11.740 -3.495 5.173 1.00 95.25 323 TYR A CA 1
ATOM 2616 C C . TYR A 1 323 ? 10.430 -4.126 5.662 1.00 95.25 323 TYR A C 1
ATOM 2618 O O . TYR A 1 323 ? 10.165 -5.296 5.387 1.00 95.25 323 TYR A O 1
ATOM 2626 N N . SER A 1 324 ? 9.561 -3.334 6.300 1.00 92.69 324 SER A N 1
ATOM 2627 C CA . SER A 1 324 ? 8.255 -3.804 6.789 1.00 92.69 324 SER A CA 1
ATOM 2628 C C . SER A 1 324 ? 7.386 -4.371 5.659 1.00 92.69 324 SER A C 1
ATOM 2630 O O . SER A 1 324 ? 6.757 -5.419 5.821 1.00 92.69 324 SER A O 1
ATOM 2632 N N . LYS A 1 325 ? 7.377 -3.713 4.492 1.00 94.81 325 LYS A N 1
ATOM 2633 C CA . LYS A 1 325 ? 6.649 -4.171 3.298 1.00 94.81 325 LYS A CA 1
ATOM 2634 C C . LYS A 1 325 ? 7.204 -5.482 2.748 1.00 94.81 325 LYS A C 1
ATOM 2636 O O . LYS A 1 325 ? 6.417 -6.366 2.423 1.00 94.81 325 LYS A O 1
ATOM 2641 N N . LEU A 1 326 ? 8.526 -5.631 2.673 1.00 97.38 326 LEU A N 1
ATOM 2642 C CA . LEU A 1 326 ? 9.181 -6.847 2.180 1.00 97.38 326 LEU A CA 1
ATOM 2643 C C . LEU A 1 326 ? 8.946 -8.049 3.103 1.00 97.38 326 LEU A C 1
ATOM 2645 O O . LEU A 1 326 ? 8.651 -9.138 2.613 1.00 97.38 326 LEU A O 1
ATOM 2649 N N . ILE A 1 327 ? 9.005 -7.855 4.425 1.00 95.81 327 ILE A N 1
ATOM 2650 C CA . ILE A 1 327 ? 8.675 -8.914 5.391 1.00 95.81 327 ILE A CA 1
ATOM 2651 C C . ILE A 1 327 ? 7.203 -9.319 5.260 1.00 95.81 327 ILE A C 1
ATOM 2653 O O . ILE A 1 327 ? 6.916 -10.505 5.090 1.00 95.81 327 ILE A O 1
ATOM 2657 N N . ARG A 1 328 ? 6.265 -8.357 5.222 1.00 94.50 328 ARG A N 1
ATOM 2658 C CA . ARG A 1 328 ? 4.841 -8.675 5.000 1.00 94.50 328 ARG A CA 1
ATOM 2659 C C . ARG A 1 328 ? 4.598 -9.377 3.673 1.00 94.50 328 ARG A C 1
ATOM 2661 O O . ARG A 1 328 ? 3.810 -10.317 3.630 1.00 94.50 328 ARG A O 1
ATOM 2668 N N . LEU A 1 329 ? 5.247 -8.932 2.596 1.00 96.38 329 LEU A N 1
ATOM 2669 C CA . LEU A 1 329 ? 5.174 -9.577 1.286 1.00 96.38 329 LEU A CA 1
ATOM 2670 C C . LEU A 1 329 ? 5.572 -11.048 1.415 1.00 96.38 329 LEU A C 1
ATOM 2672 O O . LEU A 1 329 ? 4.789 -11.925 1.057 1.00 96.38 329 LEU A O 1
ATOM 2676 N N . LYS A 1 330 ? 6.741 -11.316 2.001 1.00 95.69 330 LYS A N 1
ATOM 2677 C CA . LYS A 1 330 ? 7.242 -12.672 2.231 1.00 95.69 330 LYS A CA 1
ATOM 2678 C C . LYS A 1 330 ? 6.263 -13.514 3.055 1.00 95.69 330 LYS A C 1
ATOM 2680 O O . LYS A 1 330 ? 5.890 -14.599 2.618 1.00 95.69 330 LYS A O 1
ATOM 2685 N N . GLU A 1 331 ? 5.789 -13.020 4.197 1.00 93.25 331 GLU A N 1
ATOM 2686 C CA . GLU A 1 331 ? 4.833 -13.745 5.045 1.00 93.25 331 GLU A CA 1
ATOM 2687 C C . GLU A 1 331 ? 3.529 -14.096 4.331 1.00 93.25 331 GLU A C 1
ATOM 2689 O O . GLU A 1 331 ? 3.016 -15.207 4.472 1.00 93.25 331 GLU A O 1
ATOM 2694 N N . VAL A 1 332 ? 2.965 -13.139 3.595 1.00 93.19 332 VAL A N 1
ATOM 2695 C CA . VAL A 1 332 ? 1.708 -13.324 2.868 1.00 93.19 332 VAL A CA 1
ATOM 2696 C C . VAL A 1 332 ? 1.876 -14.405 1.804 1.00 93.19 332 VAL A C 1
ATOM 2698 O O . VAL A 1 332 ? 1.030 -15.291 1.694 1.00 93.19 332 VAL A O 1
ATOM 2701 N N . LEU A 1 333 ? 2.987 -14.375 1.067 1.00 93.25 333 LEU A N 1
ATOM 2702 C CA . LEU A 1 333 ? 3.299 -15.379 0.054 1.00 93.25 333 LEU A CA 1
ATOM 2703 C C . LEU A 1 333 ? 3.584 -16.767 0.657 1.00 93.25 333 LEU A C 1
ATOM 2705 O O . LEU A 1 333 ? 3.246 -17.778 0.040 1.00 93.25 333 LEU A O 1
ATOM 2709 N N . ILE A 1 334 ? 4.166 -16.838 1.862 1.00 91.50 334 ILE A N 1
ATOM 2710 C CA . ILE A 1 334 ? 4.346 -18.098 2.604 1.00 91.50 334 ILE A CA 1
ATOM 2711 C C . ILE A 1 334 ? 2.986 -18.661 3.033 1.00 91.50 334 ILE A C 1
ATOM 2713 O O . ILE A 1 334 ? 2.669 -19.794 2.670 1.00 91.50 334 ILE A O 1
ATOM 2717 N N . LYS A 1 335 ? 2.169 -17.869 3.744 1.00 89.75 335 LYS A N 1
ATOM 2718 C CA . LYS A 1 335 ? 0.853 -18.279 4.278 1.00 89.75 335 LYS A CA 1
ATOM 2719 C C . LYS A 1 335 ? -0.071 -18.824 3.186 1.00 89.75 335 LYS A C 1
ATOM 2721 O O . LYS A 1 335 ? -0.722 -19.846 3.381 1.00 89.75 335 LYS A O 1
ATOM 2726 N N . GLU A 1 336 ? -0.101 -18.174 2.025 1.00 80.94 336 GLU A N 1
ATOM 2727 C CA . GLU A 1 336 ? -0.943 -18.596 0.896 1.00 80.94 336 GLU A CA 1
ATOM 2728 C C . GLU A 1 336 ? -0.435 -19.867 0.206 1.00 80.94 336 GLU A C 1
ATOM 2730 O O . GLU A 1 336 ? -1.207 -20.571 -0.433 1.00 80.94 336 GLU A O 1
ATOM 2735 N N . SER A 1 337 ? 0.849 -20.198 0.351 1.00 78.56 337 SER A N 1
ATOM 2736 C CA . SER A 1 337 ? 1.400 -21.433 -0.207 1.00 78.56 337 SER A CA 1
ATOM 2737 C C . SER A 1 337 ? 1.291 -22.651 0.700 1.00 78.56 337 SER A C 1
ATOM 2739 O O . SER A 1 337 ? 1.321 -23.772 0.205 1.00 78.56 337 SER A O 1
ATOM 2741 N N . THR A 1 338 ? 1.197 -22.437 2.013 1.00 81.00 338 THR A N 1
ATOM 2742 C CA . THR A 1 338 ? 1.092 -23.512 3.008 1.00 81.00 338 THR A CA 1
ATOM 2743 C C . THR A 1 338 ? -0.351 -23.812 3.394 1.00 81.00 338 THR A C 1
ATOM 2745 O O . THR A 1 338 ? -0.650 -24.906 3.869 1.00 81.00 338 THR A O 1
ATOM 2748 N N . SER A 1 339 ? -1.266 -22.863 3.193 1.00 75.94 339 SER A N 1
ATOM 2749 C CA . SER A 1 339 ? -2.685 -23.053 3.470 1.00 75.94 339 SER A CA 1
ATOM 2750 C C . SER A 1 339 ? -3.312 -24.026 2.464 1.00 75.94 339 SER A C 1
ATOM 2752 O O . SER A 1 339 ? -3.853 -23.626 1.438 1.00 75.94 339 SER A O 1
ATOM 2754 N N . LEU A 1 340 ? -3.340 -25.316 2.824 1.00 71.50 340 LEU A N 1
ATOM 2755 C CA . LEU A 1 340 ? -4.158 -26.352 2.166 1.00 71.50 340 LEU A CA 1
ATOM 2756 C C . LEU A 1 340 ? -5.636 -25.926 2.022 1.00 71.50 340 LEU A C 1
ATOM 2758 O O . LEU A 1 340 ? -6.357 -26.416 1.157 1.00 71.50 340 LEU A O 1
ATOM 2762 N N . SER A 1 341 ? -6.092 -25.004 2.879 1.00 64.56 341 SER A N 1
ATOM 2763 C CA . SER A 1 341 ? -7.478 -24.537 2.957 1.00 64.56 341 SER A CA 1
ATOM 2764 C C . SER A 1 341 ? -7.836 -23.383 2.008 1.00 64.56 341 SER A C 1
ATOM 2766 O O . SER A 1 341 ? -9.018 -23.191 1.706 1.00 64.56 341 SER A O 1
ATOM 2768 N N . SER A 1 342 ? -6.866 -22.605 1.507 1.00 67.69 342 SER A N 1
ATOM 2769 C CA . SER A 1 342 ? -7.161 -21.501 0.585 1.00 67.69 342 SER A CA 1
ATOM 2770 C C . SER A 1 342 ? -7.203 -22.028 -0.847 1.00 67.69 342 SER A C 1
ATOM 2772 O O . SER A 1 342 ? -6.224 -22.012 -1.578 1.00 67.69 342 SER A O 1
ATOM 2774 N N . LYS A 1 343 ? -8.393 -22.450 -1.295 1.00 75.50 343 LYS A N 1
ATOM 2775 C CA . LYS A 1 343 ? -8.629 -22.892 -2.687 1.00 75.50 343 LYS A CA 1
ATOM 2776 C C . LYS A 1 343 ? -8.306 -21.833 -3.758 1.00 75.50 343 LYS A C 1
ATOM 2778 O O . LYS A 1 343 ? -8.365 -22.146 -4.942 1.00 75.50 343 LYS A O 1
ATOM 2783 N N . LYS A 1 344 ? -8.047 -20.573 -3.385 1.00 87.69 344 LYS A N 1
ATOM 2784 C CA . LYS A 1 344 ? -7.839 -19.468 -4.330 1.00 87.69 344 LYS A CA 1
ATOM 2785 C C . LYS A 1 344 ? -6.415 -18.920 -4.209 1.00 87.69 344 LYS A C 1
ATOM 2787 O O . LYS A 1 344 ? -6.058 -18.503 -3.111 1.00 87.69 344 LYS A O 1
ATOM 2792 N N . PRO A 1 345 ? -5.640 -18.863 -5.308 1.00 91.75 345 PRO A N 1
ATOM 2793 C CA . PRO A 1 345 ? -4.313 -18.257 -5.296 1.00 91.75 345 PRO A CA 1
ATOM 2794 C C . PRO A 1 345 ? -4.390 -16.760 -4.970 1.00 91.75 345 PRO A C 1
ATOM 2796 O O . PRO A 1 345 ? -5.376 -16.085 -5.286 1.00 91.75 345 PRO A O 1
ATOM 2799 N N . ILE A 1 346 ? -3.330 -16.230 -4.359 1.00 94.19 346 ILE A N 1
ATOM 2800 C CA . ILE A 1 346 ? -3.219 -14.799 -4.090 1.00 94.19 346 ILE A CA 1
ATOM 2801 C C . ILE A 1 346 ? -3.112 -13.998 -5.386 1.00 94.19 346 ILE A C 1
ATOM 2803 O O . ILE A 1 346 ? -2.273 -14.270 -6.241 1.00 94.19 346 ILE A O 1
ATOM 2807 N N . THR A 1 347 ? -3.963 -12.982 -5.497 1.00 96.31 347 THR A N 1
ATOM 2808 C CA . THR A 1 347 ? -3.983 -12.040 -6.618 1.00 96.31 347 THR A CA 1
ATOM 2809 C C . THR A 1 347 ? -3.205 -10.770 -6.291 1.00 96.31 347 THR A C 1
ATOM 2811 O O . THR A 1 347 ? -3.025 -10.425 -5.115 1.00 96.31 347 THR A O 1
ATOM 2814 N N . PHE A 1 348 ? -2.803 -10.010 -7.310 1.00 97.69 348 PHE A N 1
ATOM 2815 C CA . PHE A 1 348 ? -2.127 -8.724 -7.100 1.00 97.69 348 PHE A CA 1
ATOM 2816 C C . PHE A 1 348 ? -2.981 -7.723 -6.321 1.00 97.69 348 PHE A C 1
ATOM 2818 O O . PHE A 1 348 ? -2.476 -7.005 -5.462 1.00 97.69 348 PHE A O 1
ATOM 2825 N N . TRP A 1 349 ? -4.292 -7.702 -6.566 1.00 96.12 349 TRP A N 1
ATOM 2826 C CA . TRP A 1 349 ? -5.231 -6.849 -5.842 1.00 96.12 349 TRP A CA 1
ATOM 2827 C C . TRP A 1 349 ? -5.274 -7.198 -4.355 1.00 96.12 349 TRP A C 1
ATOM 2829 O O . TRP A 1 349 ? -5.242 -6.321 -3.484 1.00 96.12 349 TRP A O 1
ATOM 2839 N N . LYS A 1 350 ? -5.316 -8.500 -4.044 1.00 94.56 350 LYS A N 1
ATOM 2840 C CA . LYS A 1 350 ? -5.279 -8.974 -2.661 1.00 94.56 350 LYS A CA 1
ATOM 2841 C C . LYS A 1 350 ? -3.968 -8.578 -1.989 1.00 94.56 350 LYS A C 1
ATOM 2843 O O . LYS A 1 350 ? -4.015 -8.130 -0.842 1.00 94.56 350 LYS A O 1
ATOM 2848 N N . LEU A 1 351 ? -2.847 -8.705 -2.700 1.00 96.75 351 LEU A N 1
ATOM 2849 C CA . LEU A 1 351 ? -1.533 -8.295 -2.218 1.00 96.75 351 LEU A CA 1
ATOM 2850 C C . LEU A 1 351 ? -1.469 -6.783 -1.954 1.00 96.75 351 LEU A C 1
ATOM 2852 O O . LEU A 1 351 ? -1.103 -6.389 -0.849 1.00 96.75 351 LEU A O 1
ATOM 2856 N N . LEU A 1 352 ? -1.918 -5.946 -2.897 1.00 96.81 352 LEU A N 1
ATOM 2857 C CA . LEU A 1 352 ? -2.013 -4.489 -2.731 1.00 96.81 352 LEU A CA 1
ATOM 2858 C C . LEU A 1 352 ? -2.857 -4.125 -1.501 1.00 96.81 352 LEU A C 1
ATOM 2860 O O . LEU A 1 352 ? -2.452 -3.299 -0.696 1.00 96.81 352 LEU A O 1
ATOM 2864 N N . THR A 1 353 ? -3.985 -4.807 -1.283 1.00 93.69 353 THR A N 1
ATOM 2865 C CA . THR A 1 353 ? -4.851 -4.592 -0.105 1.00 93.69 353 THR A CA 1
ATOM 2866 C C . THR A 1 353 ? -4.186 -5.000 1.219 1.00 93.69 353 THR A C 1
ATOM 2868 O O . THR A 1 353 ? -4.695 -4.702 2.302 1.00 93.69 353 THR A O 1
ATOM 2871 N N . ILE A 1 354 ? -3.117 -5.796 1.190 1.00 93.25 354 ILE A N 1
ATOM 2872 C CA . ILE A 1 354 ? -2.359 -6.171 2.391 1.00 93.25 354 ILE A CA 1
ATOM 2873 C C . ILE A 1 354 ? -1.182 -5.215 2.599 1.00 93.25 354 ILE A C 1
ATOM 2875 O O . ILE A 1 354 ? -0.987 -4.739 3.718 1.00 93.25 354 ILE A O 1
ATOM 2879 N N . LEU A 1 355 ? -0.426 -4.929 1.538 1.00 94.75 355 LEU A N 1
ATOM 2880 C CA . LEU A 1 355 ? 0.785 -4.117 1.615 1.00 94.75 355 LEU A CA 1
ATOM 2881 C C . LEU A 1 355 ? 0.488 -2.618 1.667 1.00 94.75 355 LEU A C 1
ATOM 2883 O O . LEU A 1 355 ? 1.067 -1.946 2.507 1.00 94.75 355 LEU A O 1
ATOM 2887 N N . GLU A 1 356 ? -0.467 -2.123 0.879 1.00 94.25 356 GLU A N 1
ATOM 2888 C CA . GLU A 1 356 ? -0.802 -0.697 0.731 1.00 94.25 356 GLU A CA 1
ATOM 2889 C C . GLU A 1 356 ? -2.318 -0.464 0.874 1.00 94.25 356 GLU A C 1
ATOM 2891 O O . GLU A 1 356 ? -3.015 -0.128 -0.094 1.00 94.25 356 GLU A O 1
ATOM 2896 N N . PRO A 1 357 ? -2.897 -0.669 2.065 1.00 93.06 357 PRO A N 1
ATOM 2897 C CA . PRO A 1 357 ? -4.340 -0.638 2.225 1.00 93.06 357 PRO A CA 1
ATOM 2898 C C . PRO A 1 357 ? -4.938 0.737 1.887 1.00 93.06 357 PRO A C 1
ATOM 2900 O O . PRO A 1 357 ? -6.003 0.773 1.272 1.00 93.06 357 PRO A O 1
ATOM 2903 N N . LEU A 1 358 ? -4.252 1.853 2.177 1.00 90.56 358 LEU A N 1
ATOM 2904 C CA . LEU A 1 358 ? -4.721 3.197 1.803 1.00 90.56 358 LEU A CA 1
ATOM 2905 C C . LEU A 1 358 ? -4.807 3.367 0.286 1.00 90.56 358 LEU A C 1
ATOM 2907 O O . LEU A 1 358 ? -5.813 3.861 -0.226 1.00 90.56 358 LEU A O 1
ATOM 2911 N N . ILE A 1 359 ? -3.775 2.919 -0.434 1.00 92.06 359 ILE A N 1
ATOM 2912 C CA . ILE A 1 359 ? -3.740 2.964 -1.899 1.00 92.06 359 ILE A CA 1
ATOM 2913 C C . ILE A 1 359 ? -4.844 2.074 -2.463 1.00 92.06 359 ILE A C 1
ATOM 2915 O O . ILE A 1 359 ? -5.605 2.518 -3.320 1.00 92.06 359 ILE A O 1
ATOM 2919 N N . SER A 1 360 ? -4.975 0.847 -1.951 1.00 92.56 360 SER A N 1
ATOM 2920 C CA . SER A 1 360 ? -6.011 -0.089 -2.391 1.00 92.56 360 SER A CA 1
ATOM 2921 C C . SER A 1 360 ? -7.418 0.467 -2.173 1.00 92.56 360 SER A C 1
ATOM 2923 O O . SER A 1 360 ? -8.245 0.370 -3.071 1.00 92.56 360 SER A O 1
ATOM 2925 N N . ASN A 1 361 ? -7.677 1.113 -1.029 1.00 88.25 361 ASN A N 1
ATOM 2926 C CA . ASN A 1 361 ? -8.971 1.705 -0.708 1.00 88.25 361 ASN A CA 1
ATOM 2927 C C . ASN A 1 361 ? -9.271 2.888 -1.634 1.00 88.25 361 ASN A C 1
ATOM 2929 O O . ASN A 1 361 ? -10.363 2.971 -2.187 1.00 88.25 361 ASN A O 1
ATOM 2933 N N . ARG A 1 362 ? -8.281 3.754 -1.888 1.00 86.00 362 ARG A N 1
ATOM 2934 C CA . ARG A 1 362 ? -8.418 4.845 -2.863 1.00 86.00 362 ARG A CA 1
ATOM 2935 C C . ARG A 1 362 ? -8.744 4.312 -4.261 1.00 86.00 362 ARG A C 1
ATOM 2937 O O . ARG A 1 362 ? -9.651 4.824 -4.901 1.00 86.00 362 ARG A O 1
ATOM 2944 N N . MET A 1 363 ? -8.053 3.266 -4.714 1.00 86.62 363 MET A N 1
ATOM 2945 C CA . MET A 1 363 ? -8.316 2.643 -6.020 1.00 86.62 363 MET A CA 1
ATOM 2946 C C . MET A 1 363 ? -9.669 1.922 -6.070 1.00 86.62 363 MET A C 1
ATOM 2948 O O . MET A 1 363 ? -10.345 1.948 -7.096 1.00 86.62 363 MET A O 1
ATOM 2952 N N . TYR A 1 364 ? -10.073 1.286 -4.968 1.00 83.50 364 TYR A N 1
ATOM 2953 C CA . TYR A 1 364 ? -11.350 0.585 -4.849 1.00 83.50 364 TYR A CA 1
ATOM 2954 C C . TYR A 1 364 ? -12.528 1.544 -4.983 1.00 83.50 364 TYR A C 1
ATOM 2956 O O . TYR A 1 364 ? -13.434 1.276 -5.765 1.00 83.50 364 TYR A O 1
ATOM 2964 N N . LEU A 1 365 ? -12.486 2.673 -4.268 1.00 76.75 365 LEU A N 1
ATOM 2965 C CA . LEU A 1 365 ? -13.539 3.687 -4.312 1.00 76.75 365 LEU A CA 1
ATOM 2966 C C . LEU A 1 365 ? -13.776 4.193 -5.731 1.00 76.75 365 LEU A C 1
ATOM 2968 O O . LEU A 1 365 ? -14.923 4.301 -6.155 1.00 76.75 365 LEU A O 1
ATOM 2972 N N . ASN A 1 366 ? -12.704 4.397 -6.498 1.00 69.69 366 ASN A N 1
ATOM 2973 C CA . ASN A 1 366 ? -12.826 4.792 -7.898 1.00 69.69 366 ASN A CA 1
ATOM 2974 C C . ASN A 1 366 ? -13.519 3.723 -8.748 1.00 69.69 366 ASN A C 1
ATOM 2976 O O . ASN A 1 366 ? -14.311 4.052 -9.624 1.00 69.69 366 ASN A O 1
ATOM 2980 N N . ARG A 1 367 ? -13.258 2.438 -8.473 1.00 71.31 367 ARG A N 1
ATOM 2981 C CA . ARG A 1 367 ? -13.898 1.325 -9.185 1.00 71.31 367 ARG A CA 1
ATOM 2982 C C . ARG A 1 367 ? -15.368 1.146 -8.809 1.00 71.31 367 ARG A C 1
ATOM 2984 O O . ARG A 1 367 ? -16.173 0.918 -9.699 1.00 71.31 367 ARG A O 1
ATOM 2991 N N . THR A 1 368 ? -15.732 1.224 -7.528 1.00 67.81 368 THR A N 1
ATOM 2992 C CA . THR A 1 368 ? -17.115 0.946 -7.090 1.00 67.81 368 THR A CA 1
ATOM 2993 C C . THR A 1 368 ? -18.084 2.095 -7.276 1.00 67.81 368 THR A C 1
ATOM 2995 O O . THR A 1 368 ? -19.283 1.850 -7.366 1.00 67.81 368 THR A O 1
ATOM 2998 N N . CYS A 1 369 ? -17.602 3.338 -7.322 1.00 58.84 369 CYS A N 1
ATOM 2999 C CA . CYS A 1 369 ? -18.474 4.480 -7.586 1.00 58.84 369 CYS A CA 1
ATOM 3000 C C . CYS A 1 369 ? -19.049 4.475 -9.016 1.00 58.84 369 CYS A C 1
ATOM 3002 O O . CYS A 1 369 ? -19.974 5.238 -9.277 1.00 58.84 369 CYS A O 1
ATOM 3004 N N . TYR A 1 370 ? -18.565 3.610 -9.922 1.00 56.41 370 TYR A N 1
ATOM 3005 C CA . TYR A 1 370 ? -19.029 3.546 -11.307 1.00 56.41 370 TYR A CA 1
ATOM 3006 C C . TYR A 1 370 ? -19.501 2.159 -11.736 1.00 56.41 370 TYR A C 1
ATOM 3008 O O . TYR A 1 370 ? -18.954 1.121 -11.371 1.00 56.41 370 TYR A O 1
ATOM 3016 N N . THR A 1 371 ? -20.545 2.172 -12.564 1.00 53.22 371 THR A N 1
ATOM 3017 C CA . THR A 1 371 ? -21.065 1.007 -13.280 1.00 53.22 371 THR A CA 1
ATOM 3018 C C . THR A 1 371 ? -19.970 0.367 -14.134 1.00 53.22 371 THR A C 1
ATOM 3020 O O . THR A 1 371 ? -19.124 1.077 -14.673 1.00 53.22 371 THR A O 1
ATOM 3023 N N . THR A 1 372 ? -20.044 -0.947 -14.346 1.00 61.94 372 THR A N 1
ATOM 3024 C CA . THR A 1 372 ? -19.116 -1.797 -15.126 1.00 61.94 372 THR A CA 1
ATOM 3025 C C . THR A 1 372 ? -18.876 -1.393 -16.595 1.00 61.94 372 THR A C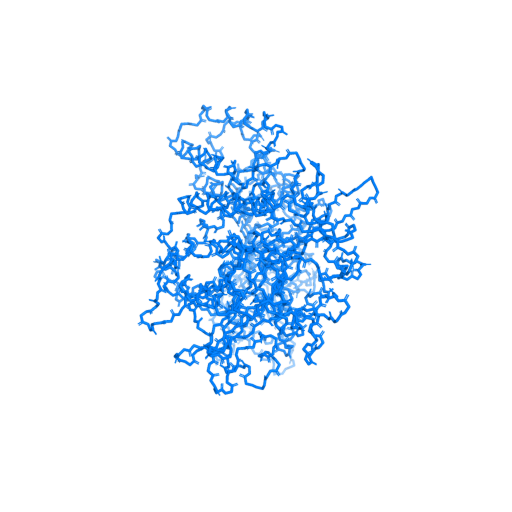 1
ATOM 3027 O O . THR A 1 372 ? -18.253 -2.146 -17.332 1.00 61.94 372 THR A O 1
ATOM 3030 N N . LYS A 1 373 ? -19.366 -0.232 -17.048 1.00 77.62 373 LYS A N 1
ATOM 3031 C CA . LYS A 1 373 ? -19.333 0.226 -18.446 1.00 77.62 373 LYS A CA 1
ATOM 3032 C C . LYS A 1 373 ? -18.253 1.268 -18.769 1.00 77.62 373 LYS A C 1
ATOM 3034 O O . LYS A 1 373 ? -18.116 1.620 -19.932 1.00 77.62 373 LYS A O 1
ATOM 3039 N N . VAL A 1 374 ? -17.525 1.790 -17.781 1.00 83.12 374 VAL A N 1
ATOM 3040 C CA . VAL A 1 374 ? -16.512 2.840 -18.010 1.00 83.12 374 VAL A CA 1
ATOM 3041 C C . VAL A 1 374 ? -15.182 2.207 -18.424 1.00 83.12 374 VAL A C 1
ATOM 3043 O O . VAL A 1 374 ? -14.730 1.252 -17.789 1.00 83.12 374 VAL A O 1
ATOM 3046 N N . SER A 1 375 ? -14.536 2.740 -19.465 1.00 87.75 375 SER A N 1
ATOM 3047 C CA . SER A 1 375 ? -13.230 2.245 -19.913 1.00 87.75 375 SER A CA 1
ATOM 3048 C C . SER A 1 375 ? -12.135 2.487 -18.863 1.00 87.75 375 SER A C 1
ATOM 3050 O O . SER A 1 375 ? -12.209 3.400 -18.037 1.00 87.75 375 SER A O 1
ATOM 3052 N N . VAL A 1 376 ? -11.061 1.693 -18.908 1.00 88.25 376 VAL A N 1
ATOM 3053 C CA . VAL A 1 376 ? -9.911 1.843 -17.994 1.00 88.25 376 VAL A CA 1
ATOM 3054 C C . VAL A 1 376 ? -9.264 3.234 -18.107 1.00 88.25 376 VAL A C 1
ATOM 3056 O O . VAL A 1 376 ? -8.849 3.799 -17.093 1.00 88.25 376 VAL A O 1
ATOM 3059 N N . ILE A 1 377 ? -9.229 3.816 -19.312 1.00 87.88 377 ILE A N 1
ATOM 3060 C CA . ILE A 1 377 ? -8.700 5.168 -19.558 1.00 87.88 377 ILE A CA 1
ATOM 3061 C C . ILE A 1 377 ? -9.577 6.226 -18.878 1.00 87.88 377 ILE A C 1
ATOM 3063 O O . ILE A 1 377 ? -9.064 7.092 -18.171 1.00 87.88 377 ILE A O 1
ATOM 3067 N N . GLU A 1 378 ? -10.897 6.155 -19.052 1.00 87.94 378 GLU A N 1
ATOM 3068 C CA . GLU A 1 378 ? -11.835 7.095 -18.427 1.00 87.94 378 GLU A CA 1
ATOM 3069 C C . GLU A 1 378 ? -11.798 7.002 -16.899 1.00 87.94 378 GLU A C 1
ATOM 3071 O O . GLU A 1 378 ? -11.780 8.031 -16.222 1.00 87.94 378 GLU A O 1
ATOM 3076 N N . ASN A 1 379 ? -11.707 5.784 -16.354 1.00 84.62 379 ASN A N 1
ATOM 3077 C CA . ASN A 1 379 ? -11.576 5.564 -14.915 1.00 84.62 379 ASN A CA 1
ATOM 3078 C C . ASN A 1 379 ? -10.274 6.180 -14.368 1.00 84.62 379 ASN A C 1
ATOM 3080 O O . ASN A 1 379 ? -10.280 6.852 -13.334 1.00 84.62 379 ASN A O 1
ATOM 3084 N N . TYR A 1 380 ? -9.162 6.041 -15.099 1.00 86.25 380 TYR A N 1
ATOM 3085 C CA . TYR A 1 380 ? -7.897 6.682 -14.734 1.00 86.25 380 TYR A CA 1
ATOM 3086 C C . TYR A 1 380 ? -7.964 8.207 -14.812 1.00 86.25 380 TYR A C 1
ATOM 3088 O O . TYR A 1 380 ? -7.559 8.887 -13.871 1.00 86.25 380 TYR A O 1
ATOM 3096 N N . ASN A 1 381 ? -8.533 8.763 -15.881 1.00 85.62 381 ASN A N 1
ATOM 3097 C CA . ASN A 1 381 ? -8.700 10.209 -16.021 1.00 85.62 381 ASN A CA 1
ATOM 3098 C C . ASN A 1 381 ? -9.593 10.788 -14.918 1.00 85.62 381 ASN A C 1
ATOM 3100 O O . ASN A 1 381 ? -9.301 11.854 -14.377 1.00 85.62 381 ASN A O 1
ATOM 3104 N N . TRP A 1 382 ? -10.655 10.080 -14.532 1.00 81.50 382 TRP A N 1
ATOM 3105 C CA . TRP A 1 382 ? -11.488 10.480 -13.403 1.00 81.50 382 TRP A CA 1
ATOM 3106 C C . TRP A 1 382 ? -10.736 10.406 -12.071 1.00 81.50 382 TRP A C 1
ATOM 3108 O O . TRP A 1 382 ? -10.835 11.317 -11.249 1.00 81.50 382 TRP A O 1
ATOM 3118 N N . TYR A 1 383 ? -9.941 9.359 -11.859 1.00 82.06 383 TYR A N 1
ATOM 3119 C CA . TYR A 1 383 ? -9.070 9.264 -10.691 1.00 82.06 383 TYR A CA 1
ATOM 3120 C C . TYR A 1 383 ? -8.081 10.432 -10.602 1.00 82.06 383 TYR A C 1
ATOM 3122 O O . TYR A 1 383 ? -7.901 10.995 -9.523 1.00 82.06 383 TYR A O 1
ATOM 3130 N N . LEU A 1 384 ? -7.469 10.829 -11.721 1.00 79.75 384 LEU A N 1
ATOM 3131 C CA . LEU A 1 384 ? -6.610 12.012 -11.765 1.00 79.75 384 LEU A CA 1
ATOM 3132 C C . LEU A 1 384 ? -7.398 13.271 -11.377 1.00 79.75 384 LEU A C 1
ATOM 3134 O O . LEU A 1 384 ? -6.970 14.007 -10.491 1.00 79.75 384 LEU A O 1
ATOM 3138 N N . ARG A 1 385 ? -8.599 13.459 -11.940 1.00 77.62 385 ARG A N 1
ATOM 3139 C CA . ARG A 1 385 ? -9.472 14.597 -11.605 1.00 77.62 385 ARG A CA 1
ATOM 3140 C C . ARG A 1 385 ? -9.903 14.611 -10.142 1.00 77.62 385 ARG A C 1
ATOM 3142 O O . ARG A 1 385 ? -9.964 15.676 -9.550 1.00 77.62 385 ARG A O 1
ATOM 3149 N N . THR A 1 386 ? -10.199 13.467 -9.530 1.00 70.31 386 THR A N 1
ATOM 3150 C CA . THR A 1 386 ? -10.606 13.416 -8.112 1.00 70.31 386 THR A CA 1
ATOM 3151 C C . THR A 1 386 ? -9.449 13.593 -7.148 1.00 70.31 386 THR A C 1
ATOM 3153 O O . THR A 1 386 ? -9.637 14.173 -6.079 1.00 70.31 386 THR A O 1
ATOM 3156 N N . GLN A 1 387 ? -8.241 13.173 -7.530 1.00 66.62 387 GLN A N 1
ATOM 3157 C C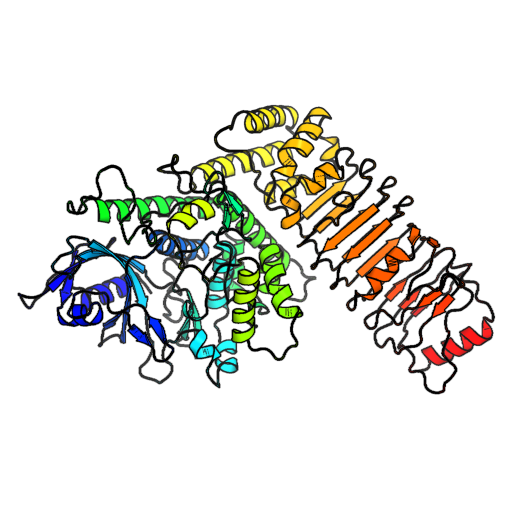A . GLN A 1 387 ? -7.037 13.627 -6.842 1.00 66.62 387 GLN A CA 1
ATOM 3158 C C . GLN A 1 387 ? -6.893 15.147 -6.937 1.00 66.62 387 GLN A C 1
ATOM 3160 O O . GLN A 1 387 ? -6.578 15.790 -5.935 1.00 66.62 387 GLN A O 1
ATOM 3165 N N . ASP A 1 388 ? -7.169 15.721 -8.107 1.00 55.28 388 ASP A N 1
ATOM 3166 C CA . ASP A 1 388 ? -7.091 17.160 -8.326 1.00 55.28 388 ASP A CA 1
ATOM 3167 C C . ASP A 1 388 ? -8.253 17.937 -7.692 1.00 55.28 388 ASP A C 1
ATOM 3169 O O . ASP A 1 388 ? -8.043 19.069 -7.322 1.00 55.28 388 ASP A O 1
ATOM 3173 N N . ILE A 1 389 ? -9.431 17.378 -7.402 1.00 49.38 389 ILE A N 1
ATOM 3174 C CA . ILE A 1 389 ? -10.469 18.110 -6.634 1.00 49.38 389 ILE A CA 1
ATOM 3175 C C . ILE A 1 389 ? -10.011 18.378 -5.184 1.00 49.38 389 ILE A C 1
ATOM 3177 O O . ILE A 1 389 ? -10.438 19.347 -4.562 1.00 49.38 389 ILE A O 1
ATOM 3181 N N . SER A 1 390 ? -9.062 17.594 -4.650 1.00 49.31 390 SER A N 1
ATOM 3182 C CA . SER A 1 390 ? -8.365 17.963 -3.402 1.00 49.31 390 SER A CA 1
ATOM 3183 C C . SER A 1 390 ? -7.353 19.114 -3.577 1.00 49.31 390 SER A C 1
ATOM 3185 O O . SER A 1 390 ? -6.830 19.647 -2.598 1.00 49.31 390 SER A O 1
ATOM 3187 N N . ARG A 1 391 ? -7.084 19.509 -4.826 1.00 46.78 391 ARG A N 1
ATOM 3188 C CA . ARG A 1 391 ? -6.182 20.568 -5.282 1.00 46.78 391 ARG A CA 1
ATOM 3189 C C . ARG A 1 391 ? -7.003 21.603 -6.069 1.00 46.78 391 ARG A C 1
ATOM 3191 O O . ARG A 1 391 ? -7.110 21.524 -7.282 1.00 46.78 391 ARG A O 1
ATOM 3198 N N . ASN A 1 392 ? -7.519 22.654 -5.435 1.00 40.22 392 ASN A N 1
ATOM 3199 C CA . ASN A 1 392 ? -8.119 23.796 -6.161 1.00 40.22 392 ASN A CA 1
ATOM 3200 C C . ASN A 1 392 ? -7.114 24.591 -7.047 1.00 40.22 392 ASN A C 1
ATOM 3202 O O . ASN A 1 392 ? -7.280 25.785 -7.277 1.00 40.22 392 ASN A O 1
ATOM 3206 N N . HIS A 1 393 ? -6.064 23.953 -7.560 1.00 35.25 393 HIS A N 1
ATOM 3207 C CA . HIS A 1 393 ? -5.097 24.491 -8.495 1.00 35.25 393 HIS A CA 1
ATOM 3208 C C . HIS A 1 393 ? -4.867 23.454 -9.597 1.00 35.25 393 HIS A C 1
ATOM 3210 O O . HIS A 1 393 ? -4.668 22.276 -9.293 1.00 35.25 393 HIS A O 1
ATOM 3216 N N . GLU A 1 394 ? -4.888 23.913 -10.854 1.00 32.03 394 GLU A N 1
ATOM 3217 C CA . GLU A 1 394 ? -4.481 23.161 -12.049 1.00 32.03 394 GLU A CA 1
ATOM 3218 C C . GLU A 1 394 ? -3.246 22.289 -11.776 1.00 32.03 394 GLU A C 1
ATOM 3220 O O . GLU A 1 394 ? -2.436 22.669 -10.920 1.00 32.03 394 GLU A O 1
ATOM 3225 N N . PRO A 1 395 ? -3.055 21.159 -12.492 1.00 36.44 395 PRO A N 1
ATOM 3226 C CA . PRO A 1 395 ? -1.878 20.307 -12.358 1.00 36.44 395 PRO A CA 1
ATOM 3227 C C . PRO A 1 395 ? -0.613 21.120 -12.656 1.00 36.44 395 PRO A C 1
ATOM 3229 O O . PRO A 1 395 ? -0.111 21.162 -13.777 1.00 36.44 395 PRO A O 1
ATOM 3232 N N . MET A 1 396 ? -0.100 21.809 -11.635 1.00 39.47 396 MET A N 1
ATOM 3233 C CA . MET A 1 396 ? 1.092 22.623 -11.745 1.00 39.47 396 MET A CA 1
ATOM 3234 C C . MET A 1 396 ? 2.210 21.681 -12.184 1.00 39.47 396 MET A C 1
ATOM 3236 O O . MET A 1 396 ? 2.418 20.655 -11.522 1.00 39.47 396 MET A O 1
ATOM 3240 N N . PRO A 1 397 ? 2.952 22.009 -13.256 1.00 39.09 397 PRO A N 1
ATOM 3241 C CA . PRO A 1 397 ? 4.087 21.203 -13.663 1.00 39.09 397 PRO A CA 1
ATOM 3242 C C . PRO A 1 397 ? 5.016 20.976 -12.465 1.00 39.09 397 PRO A C 1
ATOM 3244 O O . PRO A 1 397 ? 5.286 21.882 -11.677 1.00 39.09 397 PRO A O 1
ATOM 3247 N N . LEU A 1 398 ? 5.442 19.722 -12.318 1.00 48.25 398 LEU A N 1
ATOM 3248 C CA . LEU A 1 398 ? 6.183 19.141 -11.197 1.00 48.25 398 LEU A CA 1
ATOM 3249 C C . LEU A 1 398 ? 7.396 19.985 -10.773 1.00 48.25 398 LEU A C 1
ATOM 3251 O O . LEU A 1 398 ? 8.514 19.775 -11.246 1.00 48.25 398 LEU A O 1
ATOM 3255 N N . ILE A 1 399 ? 7.212 20.912 -9.832 1.00 49.06 399 ILE A N 1
ATOM 3256 C CA . ILE A 1 399 ? 8.310 21.774 -9.396 1.00 49.06 399 ILE A CA 1
ATOM 3257 C C . ILE A 1 399 ? 9.257 20.983 -8.482 1.00 49.06 399 ILE A C 1
ATOM 3259 O O . ILE A 1 399 ? 8.903 20.531 -7.395 1.00 49.06 399 ILE A O 1
ATOM 3263 N N . SER A 1 400 ? 10.506 20.856 -8.917 1.00 48.31 400 SER A N 1
ATOM 3264 C CA . SER A 1 400 ? 11.629 20.207 -8.221 1.00 48.31 400 SER A CA 1
ATOM 3265 C C . SER A 1 400 ? 11.771 20.560 -6.731 1.00 48.31 400 SER A C 1
ATOM 3267 O O . SER A 1 400 ? 12.037 19.684 -5.903 1.00 48.31 400 SER A O 1
ATOM 3269 N N . SER A 1 401 ? 11.548 21.830 -6.368 1.00 49.72 401 SER A N 1
ATOM 3270 C CA . SER A 1 401 ? 11.600 22.318 -4.985 1.00 49.72 401 SER A CA 1
ATOM 3271 C C . SER A 1 401 ? 10.609 21.598 -4.070 1.00 49.72 401 SER A C 1
ATOM 3273 O O . SER A 1 401 ? 10.948 21.352 -2.910 1.00 49.72 401 SER A O 1
ATOM 3275 N N . LYS A 1 402 ? 9.452 21.194 -4.605 1.00 54.62 402 LYS A N 1
ATOM 3276 C CA . LYS A 1 402 ? 8.351 20.551 -3.875 1.00 54.62 402 LYS A CA 1
ATOM 3277 C C . LYS A 1 402 ? 8.668 19.100 -3.504 1.00 54.62 402 LYS A C 1
ATOM 3279 O O . LYS A 1 402 ? 8.211 18.601 -2.480 1.00 54.62 402 LYS A O 1
ATOM 3284 N N . ILE A 1 403 ? 9.534 18.429 -4.271 1.00 55.25 403 ILE A N 1
ATOM 3285 C CA . ILE A 1 403 ? 9.832 16.999 -4.077 1.00 55.25 403 ILE A CA 1
ATOM 3286 C C . ILE A 1 403 ? 10.797 16.748 -2.927 1.00 55.25 403 ILE A C 1
ATOM 3288 O O . ILE A 1 403 ? 10.692 15.740 -2.234 1.00 55.25 403 ILE A O 1
ATOM 3292 N N . LYS A 1 404 ? 11.728 17.673 -2.663 1.00 56.09 404 LYS A N 1
ATOM 3293 C CA . LYS A 1 404 ? 12.539 17.585 -1.440 1.00 56.09 404 LYS A CA 1
ATOM 3294 C C . LYS A 1 404 ? 11.655 17.504 -0.213 1.00 56.09 404 LYS A C 1
ATOM 3296 O O . LYS A 1 404 ? 11.950 16.730 0.688 1.00 56.09 404 LYS A O 1
ATOM 3301 N N . VAL A 1 405 ? 10.611 18.325 -0.186 1.00 53.59 405 VAL A N 1
ATOM 3302 C CA . VAL A 1 405 ? 9.748 18.413 0.976 1.00 53.59 405 VAL A CA 1
ATOM 3303 C C . VAL A 1 405 ? 8.751 17.257 1.002 1.00 53.59 405 VAL A C 1
ATOM 3305 O O . VAL A 1 405 ? 8.559 16.668 2.059 1.00 53.59 405 VAL A O 1
ATOM 3308 N N . SER A 1 406 ? 8.252 16.809 -0.156 1.00 49.97 406 SER A N 1
ATOM 3309 C CA . SER A 1 406 ? 7.442 15.584 -0.247 1.00 49.97 406 SER A CA 1
ATOM 3310 C C . SER A 1 406 ? 8.200 14.309 0.118 1.00 49.97 406 SER A C 1
ATOM 3312 O O . SER A 1 406 ? 7.605 13.376 0.642 1.00 49.97 406 SER A O 1
ATOM 3314 N N . ARG A 1 407 ? 9.505 14.249 -0.174 1.00 57.31 407 ARG A N 1
ATOM 3315 C CA . ARG A 1 407 ? 10.405 13.171 0.248 1.00 57.31 407 ARG A CA 1
ATOM 3316 C C . ARG A 1 407 ? 11.026 13.444 1.624 1.00 57.31 407 ARG A C 1
ATOM 3318 O O . ARG A 1 407 ? 11.964 12.753 1.992 1.00 57.31 407 ARG A O 1
ATOM 3325 N N . GLY A 1 408 ? 10.608 14.475 2.364 1.00 52.94 408 GLY A N 1
ATOM 3326 C CA . GLY A 1 408 ? 11.157 14.779 3.694 1.00 52.94 408 GLY A CA 1
ATOM 3327 C C . GLY A 1 408 ? 12.683 14.982 3.749 1.00 52.94 408 GLY A C 1
ATOM 3328 O O . GLY A 1 408 ? 13.293 14.828 4.804 1.00 52.94 408 GLY A O 1
ATOM 3329 N N . ILE A 1 409 ? 13.339 15.309 2.630 1.00 57.50 409 ILE A N 1
ATOM 3330 C CA . ILE A 1 409 ? 14.800 15.415 2.540 1.00 57.50 409 ILE A CA 1
ATOM 3331 C C . ILE A 1 409 ? 15.248 16.725 3.201 1.00 57.50 409 ILE A C 1
ATOM 3333 O O . ILE A 1 409 ? 15.295 17.790 2.570 1.00 57.50 409 ILE A O 1
ATOM 3337 N N . ASN A 1 410 ? 15.634 16.643 4.476 1.00 56.97 410 ASN A N 1
ATOM 3338 C CA . ASN A 1 410 ? 16.223 17.761 5.208 1.00 56.97 410 ASN A CA 1
ATOM 3339 C C . ASN A 1 410 ? 17.553 18.198 4.554 1.00 56.97 410 ASN A C 1
ATOM 3341 O O . ASN A 1 410 ? 18.425 17.382 4.248 1.00 56.97 410 ASN A O 1
ATOM 3345 N N . LYS A 1 411 ? 17.741 19.512 4.350 1.00 60.38 411 LYS A N 1
ATOM 3346 C CA . LYS A 1 411 ? 18.964 20.084 3.751 1.00 60.38 411 LYS A CA 1
ATOM 3347 C C . LYS A 1 411 ? 20.238 19.744 4.542 1.00 60.38 411 LYS A C 1
ATOM 3349 O O . LYS A 1 411 ? 21.311 19.760 3.939 1.00 60.38 411 LYS A O 1
ATOM 3354 N N . LYS A 1 412 ? 20.137 19.461 5.849 1.00 60.47 412 LYS A N 1
ATOM 3355 C CA . LYS A 1 412 ? 21.298 19.246 6.733 1.00 60.47 412 LYS A CA 1
ATOM 3356 C C . LYS A 1 412 ? 21.978 17.876 6.563 1.00 60.47 412 LYS A C 1
ATOM 3358 O O . LYS A 1 412 ? 23.188 17.791 6.743 1.00 60.47 412 LYS A O 1
ATOM 3363 N N . ASN A 1 413 ? 21.269 16.837 6.112 1.00 56.78 413 ASN A N 1
ATOM 3364 C CA . ASN A 1 413 ? 21.836 15.487 5.998 1.00 56.78 413 ASN A CA 1
ATOM 3365 C C . ASN A 1 413 ? 22.391 15.249 4.585 1.00 56.78 413 ASN A C 1
ATOM 3367 O O . ASN A 1 413 ? 21.698 14.805 3.664 1.00 56.78 413 ASN A O 1
ATOM 3371 N N . LYS A 1 414 ? 23.664 15.607 4.372 1.00 56.03 414 LYS A N 1
ATOM 3372 C CA . LYS A 1 414 ? 24.271 15.553 3.032 1.00 56.03 414 LYS A CA 1
ATOM 3373 C C . LYS A 1 414 ? 24.462 14.124 2.493 1.00 56.03 414 LYS A C 1
ATOM 3375 O O . LYS A 1 414 ? 24.295 13.974 1.285 1.00 56.03 414 LYS A O 1
ATOM 3380 N N . ASN A 1 415 ? 24.667 13.106 3.341 1.00 55.50 415 ASN A N 1
ATOM 3381 C CA . ASN A 1 415 ? 25.218 11.802 2.916 1.00 55.50 415 ASN A CA 1
ATOM 3382 C C . ASN A 1 415 ? 24.453 10.540 3.378 1.00 55.50 415 ASN A C 1
ATOM 3384 O O . ASN A 1 415 ? 25.047 9.471 3.446 1.00 55.50 415 ASN A O 1
ATOM 3388 N N . GLN A 1 416 ? 23.161 10.612 3.709 1.00 63.66 416 GLN A N 1
ATOM 3389 C CA . GLN A 1 416 ? 22.414 9.422 4.150 1.00 63.66 416 GLN A CA 1
ATOM 3390 C C . GLN A 1 416 ? 21.436 8.955 3.071 1.00 63.66 416 GLN A C 1
ATOM 3392 O O . GLN A 1 416 ? 20.409 9.582 2.834 1.00 63.66 416 GLN A O 1
ATOM 3397 N N . TYR A 1 417 ? 21.784 7.853 2.406 1.00 70.81 417 TYR A N 1
ATOM 3398 C CA . TYR A 1 417 ? 20.944 7.146 1.430 1.00 70.81 417 TYR A CA 1
ATOM 3399 C C . TYR A 1 417 ? 20.184 5.975 2.075 1.00 70.81 417 TYR A C 1
ATOM 3401 O O . TYR A 1 417 ? 19.920 4.983 1.411 1.00 70.81 417 TYR A O 1
ATOM 3409 N N . GLY A 1 418 ? 19.881 6.064 3.376 1.00 80.94 418 GLY A N 1
ATOM 3410 C CA . GLY A 1 418 ? 19.213 4.993 4.124 1.00 80.94 418 GLY A CA 1
ATOM 3411 C C . GLY A 1 418 ? 20.121 4.087 4.967 1.00 80.94 418 GLY A C 1
ATOM 3412 O O . GLY A 1 418 ? 19.609 3.215 5.651 1.00 80.94 418 GLY A O 1
ATOM 3413 N N . LEU A 1 419 ? 21.445 4.305 4.990 1.00 84.12 419 LEU A N 1
ATOM 3414 C CA . LEU A 1 419 ? 22.369 3.525 5.838 1.00 84.12 419 LEU A CA 1
ATOM 3415 C C . LEU A 1 419 ? 22.000 3.575 7.328 1.00 84.12 419 LEU A C 1
ATOM 3417 O O . LEU A 1 419 ? 21.975 2.544 7.984 1.00 84.12 419 LEU A O 1
ATOM 3421 N N . LYS A 1 420 ? 21.620 4.753 7.836 1.00 83.88 420 LYS A N 1
ATOM 3422 C CA . LYS A 1 420 ? 21.127 4.885 9.213 1.00 83.88 420 LYS A CA 1
ATOM 3423 C C . LYS A 1 420 ? 19.869 4.066 9.469 1.00 83.88 420 LYS A C 1
ATOM 3425 O O . LYS A 1 420 ? 19.737 3.468 10.524 1.00 83.88 420 LYS A O 1
ATOM 3430 N N . ASP A 1 421 ? 18.938 4.047 8.518 1.00 85.88 421 ASP A N 1
ATOM 3431 C CA . ASP A 1 421 ? 17.727 3.247 8.669 1.00 85.88 421 ASP A CA 1
ATOM 3432 C C . ASP A 1 421 ? 18.085 1.754 8.774 1.00 85.88 421 ASP A C 1
ATOM 3434 O O . ASP A 1 421 ? 17.462 1.063 9.567 1.00 85.88 421 ASP A O 1
ATOM 3438 N N . LEU A 1 422 ? 19.094 1.269 8.030 1.00 87.94 422 LEU A N 1
ATOM 3439 C CA . LEU A 1 422 ? 19.595 -0.111 8.139 1.00 87.94 422 LEU A CA 1
ATOM 3440 C C . LEU A 1 422 ? 20.223 -0.421 9.498 1.00 87.94 422 LEU A C 1
ATOM 3442 O O . LEU A 1 422 ? 19.905 -1.455 10.075 1.00 87.94 422 LEU A O 1
ATOM 3446 N N . GLU A 1 423 ? 21.082 0.463 10.007 1.00 87.69 423 GLU A N 1
ATOM 3447 C CA . GLU A 1 423 ? 21.677 0.320 11.346 1.00 87.69 423 GLU A CA 1
ATOM 3448 C C . GLU A 1 423 ? 20.575 0.219 12.408 1.00 87.69 423 GLU A C 1
ATOM 3450 O O . GLU A 1 423 ? 20.570 -0.693 13.233 1.00 87.69 423 GLU A O 1
ATOM 3455 N N . VAL A 1 424 ? 19.568 1.095 12.320 1.00 85.50 424 VAL A N 1
ATOM 3456 C CA . VAL A 1 424 ? 18.428 1.066 13.240 1.00 85.50 424 VAL A CA 1
ATOM 3457 C C . VAL A 1 424 ? 17.571 -0.193 13.048 1.00 85.50 424 VAL A C 1
ATOM 3459 O O . VAL A 1 424 ? 17.032 -0.702 14.027 1.00 85.50 424 VAL A O 1
ATOM 3462 N N . ILE A 1 425 ? 17.449 -0.731 11.827 1.00 88.69 425 ILE A N 1
ATOM 3463 C CA . ILE A 1 425 ? 16.756 -2.007 11.593 1.00 88.69 425 ILE A CA 1
ATOM 3464 C C . ILE A 1 425 ? 17.463 -3.159 12.313 1.00 88.69 425 ILE A C 1
ATOM 3466 O O . ILE A 1 425 ? 16.796 -3.928 13.004 1.00 88.69 425 ILE A O 1
ATOM 3470 N N . ASP A 1 426 ? 18.788 -3.265 12.192 1.00 88.00 426 ASP A N 1
ATOM 3471 C CA . ASP A 1 426 ? 19.576 -4.300 12.876 1.00 88.00 426 ASP A CA 1
ATOM 3472 C C . ASP A 1 426 ? 19.428 -4.206 14.407 1.00 88.00 426 ASP A C 1
ATOM 3474 O O . ASP A 1 426 ? 19.210 -5.217 15.090 1.00 88.00 426 ASP A O 1
ATOM 3478 N N . GLU A 1 427 ? 19.481 -2.984 14.947 1.00 86.44 427 GLU A N 1
ATOM 3479 C CA . GLU A 1 427 ? 19.267 -2.729 16.372 1.00 86.44 427 GLU A CA 1
ATOM 3480 C C . GLU A 1 427 ? 17.855 -3.110 16.834 1.00 86.44 427 GLU A C 1
ATOM 3482 O O . GLU A 1 427 ? 17.704 -3.760 17.869 1.00 86.44 427 GLU A O 1
ATOM 3487 N N . GLU A 1 428 ? 16.816 -2.722 16.088 1.00 84.44 428 GLU A N 1
ATOM 3488 C CA . GLU A 1 428 ? 15.425 -3.023 16.435 1.00 84.44 428 GLU A CA 1
ATOM 3489 C C . GLU A 1 428 ? 15.128 -4.524 16.351 1.00 84.44 428 GLU A C 1
ATOM 3491 O O . GLU A 1 428 ? 14.482 -5.063 17.246 1.00 84.44 428 GLU A O 1
ATOM 3496 N N . ILE A 1 429 ? 15.636 -5.231 15.334 1.00 86.50 429 ILE A N 1
ATOM 3497 C CA . ILE A 1 429 ? 15.512 -6.696 15.246 1.00 86.50 429 ILE A CA 1
ATOM 3498 C C . ILE A 1 429 ? 16.122 -7.354 16.486 1.00 86.50 429 ILE A C 1
ATOM 3500 O O . ILE A 1 429 ? 15.505 -8.239 17.082 1.00 86.50 429 ILE A O 1
ATOM 3504 N N . THR A 1 430 ? 17.321 -6.925 16.883 1.00 85.06 430 THR A N 1
ATOM 3505 C CA . THR A 1 430 ? 18.005 -7.447 18.074 1.00 85.06 430 THR A CA 1
ATOM 3506 C C . THR A 1 430 ? 17.198 -7.154 19.338 1.00 85.06 430 THR A C 1
ATOM 3508 O O . THR A 1 430 ? 16.961 -8.048 20.146 1.00 85.06 430 THR A O 1
ATOM 3511 N N . PHE A 1 431 ? 16.682 -5.932 19.464 1.00 81.69 431 PHE A N 1
ATOM 3512 C CA . PHE A 1 431 ? 15.819 -5.513 20.565 1.00 81.69 431 PHE A CA 1
ATOM 3513 C C . PHE A 1 431 ? 14.538 -6.357 20.675 1.00 81.69 431 PHE A C 1
ATOM 3515 O O . PHE A 1 431 ? 14.236 -6.879 21.747 1.00 81.69 431 PHE A O 1
ATOM 3522 N N . TYR A 1 432 ? 13.800 -6.566 19.579 1.00 78.44 432 TYR A N 1
ATOM 3523 C CA . TYR A 1 432 ? 12.581 -7.386 19.604 1.00 78.44 432 TYR A CA 1
ATOM 3524 C C . TYR A 1 432 ? 12.869 -8.867 19.883 1.00 78.44 432 TYR A C 1
ATOM 3526 O O . TYR A 1 432 ? 12.067 -9.524 20.556 1.00 78.44 432 TYR A O 1
ATOM 3534 N N . LYS A 1 433 ? 14.016 -9.396 19.429 1.00 80.44 433 LYS A N 1
ATOM 3535 C CA . LYS A 1 433 ? 14.477 -10.747 19.789 1.00 80.44 433 LYS A CA 1
ATOM 3536 C C . LYS A 1 433 ? 14.738 -10.867 21.293 1.00 80.44 433 LYS A C 1
ATOM 3538 O O . LYS A 1 433 ? 14.201 -11.784 21.911 1.00 80.44 433 LYS A O 1
ATOM 3543 N N . ASN A 1 434 ? 15.460 -9.911 21.882 1.00 76.56 434 ASN A N 1
ATOM 3544 C CA . ASN A 1 434 ? 15.763 -9.891 23.318 1.00 76.56 434 ASN A CA 1
ATOM 3545 C C . ASN A 1 434 ? 14.491 -9.780 24.176 1.00 76.56 434 ASN A C 1
ATOM 3547 O O . ASN A 1 434 ? 14.297 -10.527 25.138 1.00 76.56 434 ASN A O 1
ATOM 3551 N N . ILE A 1 435 ? 13.554 -8.911 23.790 1.00 69.56 435 ILE A N 1
ATOM 3552 C CA . ILE A 1 435 ? 12.268 -8.799 24.492 1.00 69.56 435 ILE A CA 1
ATOM 3553 C C . ILE A 1 435 ? 11.451 -10.094 24.378 1.00 69.56 435 ILE A C 1
ATOM 3555 O O . ILE A 1 435 ? 10.745 -10.494 25.316 1.00 69.56 435 ILE A O 1
ATOM 3559 N N . SER A 1 436 ? 11.514 -10.762 23.226 1.00 68.69 436 SER A N 1
ATOM 3560 C CA . SER A 1 436 ? 10.819 -12.031 23.024 1.00 68.69 436 SER A CA 1
ATOM 3561 C C . SER A 1 436 ? 11.364 -13.125 23.947 1.00 68.69 436 SER A C 1
ATOM 3563 O O . SER A 1 436 ? 10.556 -13.885 24.477 1.00 68.69 436 SER A O 1
ATOM 3565 N N . SER A 1 437 ? 12.669 -13.127 24.254 1.00 73.69 437 SER A N 1
ATOM 3566 C CA . SER A 1 437 ? 13.332 -14.075 25.169 1.00 73.69 437 SER A CA 1
ATOM 3567 C C . SER A 1 437 ? 13.147 -13.815 26.679 1.00 73.69 437 SER A C 1
ATOM 3569 O O . SER A 1 437 ? 13.831 -14.438 27.482 1.00 73.69 437 SER A O 1
ATOM 3571 N N . ASN A 1 438 ? 12.210 -12.950 27.094 1.00 62.09 438 ASN A N 1
ATOM 3572 C CA . ASN A 1 438 ? 11.880 -12.627 28.501 1.00 62.09 438 ASN A CA 1
ATOM 3573 C C . ASN A 1 438 ? 12.955 -11.867 29.315 1.00 62.09 438 ASN A C 1
ATOM 3575 O O . ASN A 1 438 ? 12.820 -11.738 30.530 1.00 62.09 438 ASN A O 1
ATOM 3579 N N . THR A 1 439 ? 13.958 -11.250 28.686 1.00 57.66 439 THR A N 1
ATOM 3580 C CA . THR A 1 439 ? 14.887 -10.317 29.359 1.00 57.66 439 THR A CA 1
ATOM 3581 C C . THR A 1 439 ? 14.326 -8.883 29.371 1.00 57.66 439 THR A C 1
ATOM 3583 O O . THR A 1 439 ? 14.877 -7.990 28.737 1.00 57.66 439 THR A O 1
ATOM 3586 N N . MET A 1 440 ? 13.173 -8.644 30.015 1.00 54.78 440 MET A N 1
ATOM 3587 C CA . MET A 1 440 ? 12.390 -7.408 29.793 1.00 54.78 440 MET A CA 1
ATOM 3588 C C . MET A 1 440 ? 12.846 -6.148 30.551 1.00 54.78 440 MET A C 1
ATOM 3590 O O . MET A 1 440 ? 12.728 -5.047 30.006 1.00 54.78 440 MET A O 1
ATOM 3594 N N . ASP A 1 441 ? 13.343 -6.258 31.787 1.00 61.94 441 ASP A N 1
ATOM 3595 C CA . ASP A 1 441 ? 13.512 -5.067 32.643 1.00 61.94 441 ASP A CA 1
ATOM 3596 C C . ASP A 1 441 ? 14.619 -4.111 32.178 1.00 61.94 441 ASP A C 1
ATOM 3598 O O . ASP A 1 441 ? 14.500 -2.889 32.327 1.00 61.94 441 ASP A O 1
ATOM 3602 N N . VAL A 1 442 ? 15.686 -4.645 31.581 1.00 58.44 442 VAL A N 1
ATOM 3603 C CA . VAL A 1 442 ? 16.847 -3.852 31.148 1.00 58.44 442 VAL A CA 1
ATOM 3604 C C . VAL A 1 442 ? 16.530 -3.042 29.883 1.00 58.44 442 VAL A C 1
ATOM 3606 O O . VAL A 1 442 ? 16.939 -1.885 29.759 1.00 58.44 442 VAL A O 1
ATOM 3609 N N . ASP A 1 443 ? 15.725 -3.592 28.974 1.00 63.38 443 ASP A N 1
ATOM 3610 C CA . ASP A 1 443 ? 15.573 -3.037 27.628 1.00 63.38 443 ASP A CA 1
ATOM 3611 C C . ASP A 1 443 ? 14.584 -1.866 27.541 1.00 63.38 443 ASP A C 1
ATOM 3613 O O . ASP A 1 443 ? 14.742 -0.988 26.694 1.00 63.38 443 ASP A O 1
ATOM 3617 N N . LEU A 1 444 ? 13.607 -1.753 28.446 1.00 61.59 444 LEU A N 1
ATOM 3618 C CA . LEU A 1 444 ? 12.622 -0.661 28.387 1.00 61.59 444 LEU A CA 1
ATOM 3619 C C . LEU A 1 444 ? 13.127 0.667 28.960 1.00 61.59 444 LEU A C 1
ATOM 3621 O O . LEU A 1 444 ? 12.718 1.730 28.485 1.00 61.59 444 LEU A O 1
ATOM 3625 N N . LYS A 1 445 ? 14.047 0.641 29.936 1.00 64.75 445 LYS A N 1
ATOM 3626 C CA . LYS A 1 445 ? 14.767 1.861 30.348 1.00 64.75 445 LYS A CA 1
ATOM 3627 C C . LYS A 1 445 ? 15.608 2.397 29.187 1.00 64.75 445 LYS A C 1
ATOM 3629 O O . LYS A 1 445 ? 15.583 3.602 28.934 1.00 64.75 445 LYS A O 1
ATOM 3634 N N . ASN A 1 446 ? 16.257 1.498 28.443 1.00 68.19 446 ASN A N 1
ATOM 3635 C CA . ASN A 1 446 ? 16.966 1.829 27.208 1.00 68.19 446 ASN A CA 1
ATOM 3636 C C . ASN A 1 446 ? 16.016 2.286 26.095 1.00 68.19 446 ASN A C 1
ATOM 3638 O O . ASN A 1 446 ? 16.348 3.203 25.355 1.00 68.19 446 ASN A O 1
ATOM 3642 N N . LEU A 1 447 ? 14.812 1.720 25.989 1.00 63.97 447 LEU A N 1
ATOM 3643 C CA . LEU A 1 447 ? 13.807 2.210 25.049 1.00 63.97 447 LEU A CA 1
ATOM 3644 C C . LEU A 1 447 ? 13.397 3.643 25.397 1.00 63.97 447 LEU A C 1
ATOM 3646 O O . LEU A 1 447 ? 13.374 4.489 24.513 1.00 63.97 447 LEU A O 1
ATOM 3650 N N . LYS A 1 448 ? 13.125 3.944 26.675 1.00 60.81 448 LYS A N 1
ATOM 3651 C CA . LYS A 1 448 ? 12.805 5.308 27.121 1.00 60.81 448 LYS A CA 1
ATOM 3652 C C . LYS A 1 448 ? 13.941 6.272 26.798 1.00 60.81 448 LYS A C 1
ATOM 3654 O O . LYS A 1 448 ? 13.667 7.340 26.264 1.00 60.81 448 LYS A O 1
ATOM 3659 N N . SER A 1 449 ? 15.194 5.906 27.080 1.00 68.50 449 SER A N 1
ATOM 3660 C CA . SER A 1 449 ? 16.332 6.753 26.716 1.00 68.50 449 SER A CA 1
ATOM 3661 C C . SER A 1 449 ? 16.453 6.899 25.198 1.00 68.50 449 SER A C 1
ATOM 3663 O O . SER A 1 449 ? 16.602 8.019 24.729 1.00 68.50 449 SER A O 1
ATOM 3665 N N . LYS A 1 450 ? 16.281 5.840 24.395 1.00 64.56 450 LYS A N 1
ATOM 3666 C CA . LYS A 1 450 ? 16.252 5.937 22.922 1.00 64.56 450 LYS A CA 1
ATOM 3667 C C . LYS A 1 450 ? 15.103 6.823 22.411 1.00 64.56 450 LYS A C 1
ATOM 3669 O O . LYS A 1 450 ? 15.316 7.592 21.475 1.00 64.56 450 LYS A O 1
ATOM 3674 N N . LEU A 1 451 ? 13.930 6.772 23.047 1.00 55.66 451 LEU A N 1
ATOM 3675 C CA . LEU A 1 451 ? 12.758 7.607 22.748 1.00 55.66 451 LEU A CA 1
ATOM 3676 C C . LEU A 1 451 ? 12.990 9.086 23.084 1.00 55.66 451 LEU A C 1
ATOM 3678 O O . LEU A 1 451 ? 12.528 9.951 22.346 1.00 55.66 451 LEU A O 1
ATOM 3682 N N . THR A 1 452 ? 13.687 9.389 24.186 1.00 55.81 452 THR A N 1
ATOM 3683 C CA . THR A 1 452 ? 13.891 10.770 24.656 1.00 55.81 452 THR A CA 1
ATOM 3684 C C . THR A 1 452 ? 15.171 11.424 24.139 1.00 55.81 452 THR A C 1
ATOM 3686 O O . THR A 1 452 ? 15.208 12.642 23.986 1.00 55.81 452 THR A O 1
ATOM 3689 N N . THR A 1 453 ? 16.231 10.656 23.875 1.00 52.69 453 THR A N 1
ATOM 3690 C CA . THR A 1 453 ? 17.565 11.199 23.540 1.00 52.69 453 THR A CA 1
ATOM 3691 C C . THR A 1 453 ? 17.751 11.505 22.058 1.00 52.69 453 THR A C 1
ATOM 3693 O O . THR A 1 453 ? 18.616 12.301 21.691 1.00 52.69 453 THR A O 1
ATOM 3696 N N . THR A 1 454 ? 16.932 10.939 21.174 1.00 48.09 454 THR A N 1
ATOM 3697 C CA . THR A 1 454 ? 17.110 11.089 19.726 1.00 48.09 454 THR A CA 1
ATOM 3698 C C . THR A 1 454 ? 16.362 12.305 19.177 1.00 48.09 454 THR A C 1
ATOM 3700 O O . THR A 1 454 ? 15.544 12.209 18.268 1.00 48.09 454 THR A O 1
ATOM 3703 N N . ALA A 1 455 ? 16.719 13.507 19.644 1.00 48.59 455 ALA A N 1
ATOM 3704 C CA . ALA A 1 455 ? 16.229 14.765 19.056 1.00 48.59 455 ALA A CA 1
ATOM 3705 C C . ALA A 1 455 ? 16.512 14.883 17.538 1.00 48.59 455 ALA A C 1
ATOM 3707 O O . ALA A 1 455 ? 15.908 15.706 16.854 1.00 48.59 455 ALA A O 1
ATOM 3708 N N . SER A 1 456 ? 17.437 14.071 17.004 1.00 53.34 456 SER A N 1
ATOM 3709 C CA . SER A 1 456 ? 17.781 14.042 15.577 1.00 53.34 456 SER A CA 1
ATOM 3710 C C . SER A 1 456 ? 17.078 12.962 14.746 1.00 53.34 456 SER A C 1
ATOM 3712 O O . SER A 1 456 ? 17.120 13.079 13.524 1.00 53.34 456 SER A O 1
ATOM 3714 N N . TYR A 1 457 ? 16.478 11.939 15.368 1.00 50.84 457 TYR A N 1
ATOM 3715 C CA . TYR A 1 457 ? 15.864 10.801 14.671 1.00 50.84 457 TYR A CA 1
ATOM 3716 C C . TYR A 1 457 ? 14.735 10.224 15.545 1.00 50.84 457 TYR A C 1
ATOM 3718 O O . TYR A 1 457 ? 15.010 9.349 16.366 1.00 50.84 457 TYR A O 1
ATOM 3726 N N . PRO A 1 458 ? 13.486 10.727 15.466 1.00 61.34 458 PRO A N 1
ATOM 3727 C CA . PRO A 1 458 ? 12.406 10.232 16.313 1.00 61.34 458 PRO A CA 1
ATOM 3728 C C . PRO A 1 458 ? 12.254 8.720 16.137 1.00 61.34 458 PRO A C 1
ATOM 3730 O O . PRO A 1 458 ? 12.136 8.216 15.018 1.00 61.34 458 PRO A O 1
ATOM 3733 N N . PHE A 1 459 ? 12.259 7.986 17.249 1.00 62.12 459 PHE A N 1
ATOM 3734 C CA . PHE A 1 459 ? 12.051 6.544 17.228 1.00 62.12 459 PHE A CA 1
ATOM 3735 C C . PHE A 1 459 ? 10.700 6.221 16.573 1.00 62.12 459 PHE A C 1
ATOM 3737 O O . PHE A 1 459 ? 9.634 6.499 17.122 1.00 62.12 459 PHE A O 1
ATOM 3744 N N . GLN A 1 460 ? 10.757 5.628 15.383 1.00 69.81 460 GLN A N 1
ATOM 3745 C CA . GLN A 1 460 ? 9.615 5.048 14.691 1.00 69.81 460 GLN A CA 1
ATOM 3746 C C . GLN A 1 460 ? 9.857 3.536 14.597 1.00 69.81 460 GLN A C 1
ATOM 3748 O O . GLN A 1 460 ? 10.727 3.143 13.807 1.00 69.81 460 GLN A O 1
ATOM 3753 N N . PRO A 1 461 ? 9.132 2.710 15.377 1.00 73.00 461 PRO A N 1
ATOM 3754 C CA . PRO A 1 461 ? 9.330 1.270 15.358 1.00 73.00 461 PRO A CA 1
ATOM 3755 C C . PRO A 1 461 ? 8.974 0.667 13.995 1.00 73.00 461 PRO A C 1
ATOM 3757 O O . PRO A 1 461 ? 8.034 1.107 13.316 1.00 73.00 461 PRO A O 1
ATOM 3760 N N . ILE A 1 462 ? 9.710 -0.372 13.605 1.00 76.50 462 ILE A N 1
ATOM 3761 C CA . ILE A 1 462 ? 9.385 -1.226 12.463 1.00 76.50 462 ILE A CA 1
ATOM 3762 C C . ILE A 1 462 ? 8.012 -1.841 12.708 1.00 76.50 462 ILE A C 1
ATOM 3764 O O . ILE A 1 462 ? 7.824 -2.676 13.592 1.00 76.50 462 ILE A O 1
ATOM 3768 N N . SER A 1 463 ? 7.036 -1.437 11.900 1.00 82.88 463 SER A N 1
ATOM 3769 C CA . SER A 1 463 ? 5.631 -1.736 12.175 1.00 82.88 463 SER A CA 1
ATOM 3770 C C . SER A 1 463 ? 5.320 -3.232 12.155 1.00 82.88 463 SER A C 1
ATOM 3772 O O . SER A 1 463 ? 4.482 -3.665 12.933 1.00 82.88 463 SER A O 1
ATOM 3774 N N . ILE A 1 464 ? 6.014 -4.035 11.340 1.00 83.06 464 ILE A N 1
ATOM 3775 C CA . ILE A 1 464 ? 5.792 -5.489 11.320 1.00 83.06 464 ILE A CA 1
ATOM 3776 C C . ILE A 1 464 ? 6.302 -6.182 12.591 1.00 83.06 464 ILE A C 1
ATOM 3778 O O . ILE A 1 464 ? 5.553 -6.930 13.206 1.00 83.06 464 ILE A O 1
ATOM 3782 N N . LEU A 1 465 ? 7.515 -5.859 13.052 1.00 82.31 465 LEU A N 1
ATOM 3783 C CA . LEU A 1 465 ? 8.060 -6.409 14.300 1.00 82.31 465 LEU A CA 1
ATOM 3784 C C . LEU A 1 465 ? 7.229 -5.946 15.498 1.00 82.31 465 LEU A C 1
ATOM 3786 O O . LEU A 1 465 ? 6.959 -6.709 16.421 1.00 82.31 465 LEU A O 1
ATOM 3790 N N . PHE A 1 466 ? 6.766 -4.697 15.453 1.00 82.56 466 PHE A N 1
ATOM 3791 C CA . PHE A 1 466 ? 5.888 -4.143 16.469 1.00 82.56 466 PHE A CA 1
ATOM 3792 C C . PHE A 1 466 ? 4.512 -4.819 16.497 1.00 82.56 466 PHE A C 1
ATOM 3794 O O . PHE A 1 466 ? 3.986 -5.074 17.575 1.00 82.56 466 PHE A O 1
ATOM 3801 N N . GLU A 1 467 ? 3.935 -5.154 15.341 1.00 85.44 467 GLU A N 1
ATOM 3802 C CA . GLU A 1 467 ? 2.698 -5.938 15.255 1.00 85.44 467 GLU A CA 1
ATOM 3803 C C . GLU A 1 467 ? 2.858 -7.352 15.791 1.00 85.44 467 GLU A C 1
ATOM 3805 O O . GLU A 1 467 ? 1.995 -7.812 16.539 1.00 85.44 467 GLU A O 1
ATOM 3810 N N . GLU A 1 468 ? 3.919 -8.053 15.393 1.00 83.69 468 GLU A N 1
ATOM 3811 C CA . GLU A 1 468 ? 4.219 -9.393 15.901 1.00 83.69 468 GLU A CA 1
ATOM 3812 C C . GLU A 1 468 ? 4.366 -9.359 17.418 1.00 83.69 468 GLU A C 1
ATOM 3814 O O . GLU A 1 468 ? 3.769 -10.169 18.124 1.00 83.69 468 GLU A O 1
ATOM 3819 N N . PHE A 1 469 ? 5.085 -8.359 17.923 1.00 80.56 469 PHE A N 1
ATOM 3820 C CA . PHE A 1 469 ? 5.268 -8.144 19.346 1.00 80.56 469 PHE A CA 1
ATOM 3821 C C . PHE A 1 469 ? 3.945 -7.875 20.081 1.00 80.56 469 PHE A C 1
ATOM 3823 O O . PHE A 1 469 ? 3.646 -8.533 21.079 1.00 80.56 469 PHE A O 1
ATOM 3830 N N . LEU A 1 470 ? 3.127 -6.953 19.566 1.00 81.81 470 LEU A N 1
ATOM 3831 C CA . LEU A 1 470 ? 1.835 -6.579 20.145 1.00 81.81 470 LEU A CA 1
ATOM 3832 C C . LEU A 1 470 ? 0.814 -7.722 20.135 1.00 81.81 470 LEU A C 1
ATOM 3834 O O . LEU A 1 470 ? 0.013 -7.838 21.059 1.00 81.81 470 LEU A O 1
ATOM 3838 N N . ASN A 1 471 ? 0.817 -8.546 19.086 1.00 80.50 471 ASN A N 1
ATOM 3839 C CA . ASN A 1 471 ? -0.208 -9.568 18.873 1.00 80.50 471 ASN A CA 1
ATOM 3840 C C . ASN A 1 471 ? 0.228 -10.982 19.299 1.00 80.50 471 ASN A C 1
ATOM 3842 O O . ASN A 1 471 ? -0.635 -11.842 19.481 1.00 80.50 471 ASN A O 1
ATOM 3846 N N . GLY A 1 472 ? 1.534 -11.243 19.420 1.00 74.94 472 GLY A N 1
ATOM 3847 C CA . GLY A 1 472 ? 2.097 -12.573 19.673 1.00 74.94 472 GLY A CA 1
ATOM 3848 C C . GLY A 1 472 ? 2.103 -12.999 21.142 1.00 74.94 472 GLY A C 1
ATOM 3849 O O . GLY A 1 472 ? 2.003 -14.191 21.424 1.00 74.94 472 GLY A O 1
ATOM 3850 N N . LYS A 1 473 ? 2.170 -12.057 22.093 1.00 66.00 473 LYS A N 1
ATOM 3851 C CA . LYS A 1 473 ? 2.106 -12.368 23.531 1.00 66.00 473 LYS A CA 1
ATOM 3852 C C . LYS A 1 473 ? 0.687 -12.132 24.050 1.00 66.00 473 LYS A C 1
ATOM 3854 O O . LYS A 1 473 ? 0.255 -10.987 24.149 1.00 66.00 473 LYS A O 1
ATOM 3859 N N . SER A 1 474 ? -0.012 -13.194 24.467 1.00 60.78 474 SER A N 1
ATOM 3860 C CA . SER A 1 474 ? -1.289 -13.079 25.204 1.00 60.78 474 SER A CA 1
ATOM 3861 C C . SER A 1 474 ? -1.174 -12.151 26.421 1.00 60.78 474 SER A C 1
ATOM 3863 O O . SER A 1 474 ? -2.141 -11.491 26.790 1.00 60.78 474 SER A O 1
ATOM 3865 N N . ASN A 1 475 ? 0.038 -12.046 26.973 1.00 60.91 475 ASN A N 1
ATOM 3866 C CA . ASN A 1 475 ? 0.341 -11.374 28.227 1.00 60.91 475 ASN A CA 1
ATOM 3867 C C . ASN A 1 475 ? 1.240 -10.138 28.030 1.00 60.91 475 ASN A C 1
ATOM 3869 O O . ASN A 1 475 ? 1.894 -9.718 28.980 1.00 60.91 475 ASN A O 1
ATOM 3873 N N . PHE A 1 476 ? 1.307 -9.523 26.835 1.00 70.19 476 PHE A N 1
ATOM 3874 C CA . PHE A 1 476 ? 2.107 -8.293 26.648 1.00 70.19 476 PHE A CA 1
ATOM 3875 C C . PHE A 1 476 ? 1.747 -7.226 27.698 1.00 70.19 476 PHE A C 1
ATOM 3877 O O . PHE A 1 476 ? 2.621 -6.680 28.371 1.00 70.19 476 PHE A O 1
ATOM 3884 N N . ASN A 1 477 ? 0.446 -7.024 27.925 1.00 69.50 477 ASN A N 1
ATOM 3885 C CA . ASN A 1 477 ? -0.049 -6.137 28.974 1.00 69.50 477 ASN A CA 1
ATOM 3886 C C . ASN A 1 477 ? 0.263 -6.612 30.401 1.00 69.50 477 ASN A C 1
ATOM 3888 O O . ASN A 1 477 ? 0.228 -5.798 31.310 1.00 69.50 477 ASN A O 1
ATOM 3892 N N . GLU A 1 478 ? 0.558 -7.878 30.654 1.00 73.25 478 GLU A N 1
ATOM 3893 C CA . GLU A 1 478 ? 0.943 -8.327 32.001 1.00 73.25 478 GLU A CA 1
ATOM 3894 C C . GLU A 1 478 ? 2.450 -8.182 32.227 1.00 73.25 478 GLU A C 1
ATOM 3896 O O . GLU A 1 478 ? 2.888 -7.938 33.344 1.00 73.25 478 GLU A O 1
ATOM 3901 N N . SER A 1 479 ? 3.239 -8.270 31.155 1.00 73.56 479 SER A N 1
ATOM 3902 C CA . SER A 1 479 ? 4.703 -8.233 31.213 1.00 73.56 479 SER A CA 1
ATOM 3903 C C . SER A 1 479 ? 5.308 -6.839 31.423 1.00 73.56 479 SER A C 1
ATOM 3905 O O . SER A 1 479 ? 6.482 -6.722 31.758 1.00 73.56 479 SER A O 1
ATOM 3907 N N . LEU A 1 480 ? 4.520 -5.775 31.237 1.00 77.06 480 LEU A N 1
ATOM 3908 C CA . LEU A 1 480 ? 4.961 -4.394 31.427 1.00 77.06 480 LEU A CA 1
ATOM 3909 C C . LEU A 1 480 ? 4.525 -3.844 32.790 1.00 77.06 480 LEU A C 1
ATOM 3911 O O . LEU A 1 480 ? 3.350 -3.919 33.152 1.00 77.06 480 LEU A O 1
ATOM 3915 N N . SER A 1 481 ? 5.432 -3.165 33.492 1.00 81.56 481 SER A N 1
ATOM 3916 C CA . SER A 1 481 ? 5.066 -2.306 34.624 1.00 81.56 481 SER A CA 1
ATOM 3917 C C . SER A 1 481 ? 4.139 -1.165 34.181 1.00 81.56 481 SER A C 1
ATOM 3919 O O . SER A 1 481 ? 4.173 -0.716 33.032 1.00 81.56 481 SER A O 1
ATOM 3921 N N . THR A 1 482 ? 3.361 -0.615 35.113 1.00 83.19 482 THR A N 1
ATOM 3922 C CA . THR A 1 482 ? 2.475 0.545 34.892 1.00 83.19 482 THR A CA 1
ATOM 3923 C C . THR A 1 482 ? 3.203 1.725 34.228 1.00 83.19 482 THR A C 1
ATOM 3925 O O . THR A 1 482 ? 2.689 2.350 33.302 1.00 83.19 482 THR A O 1
ATOM 3928 N N . SER A 1 483 ? 4.445 2.008 34.638 1.00 82.06 483 SER A N 1
ATOM 3929 C CA . SER A 1 483 ? 5.244 3.087 34.038 1.00 82.06 483 SER A CA 1
ATOM 3930 C C . SER A 1 483 ? 5.637 2.802 32.583 1.00 82.06 483 SER A C 1
ATOM 3932 O O . SER A 1 483 ? 5.564 3.690 31.732 1.00 82.06 483 SER A O 1
ATOM 3934 N N . GLN A 1 484 ? 6.003 1.554 32.276 1.00 81.31 484 GLN A N 1
ATOM 3935 C CA . GLN A 1 484 ? 6.357 1.126 30.923 1.00 81.31 484 GLN A CA 1
ATOM 3936 C C . GLN A 1 484 ? 5.132 1.129 30.009 1.00 81.31 484 GLN A C 1
ATOM 3938 O O . GLN A 1 484 ? 5.239 1.588 28.875 1.00 81.31 484 GLN A O 1
ATOM 3943 N N . LYS A 1 485 ? 3.965 0.693 30.503 1.00 83.88 485 LYS A N 1
ATOM 3944 C CA . LYS A 1 485 ? 2.699 0.776 29.761 1.00 83.88 485 LYS A CA 1
ATOM 3945 C C . LYS A 1 485 ? 2.355 2.213 29.388 1.00 83.88 485 LYS A C 1
ATOM 3947 O O . LYS A 1 485 ? 2.046 2.464 28.228 1.00 83.88 485 LYS A O 1
ATOM 3952 N N . SER A 1 486 ? 2.447 3.150 30.334 1.00 84.56 486 SER A N 1
ATOM 3953 C CA . SER A 1 486 ? 2.183 4.571 30.063 1.00 84.56 486 SER A CA 1
ATOM 3954 C C . SER A 1 486 ? 3.109 5.106 28.967 1.00 84.56 486 SER A C 1
ATOM 3956 O O . SER A 1 486 ? 2.624 5.611 27.960 1.00 84.56 486 SER A O 1
ATOM 3958 N N . ILE A 1 487 ? 4.428 4.891 29.079 1.00 83.25 487 ILE A N 1
ATOM 3959 C CA . ILE A 1 487 ? 5.389 5.306 28.038 1.00 83.25 487 ILE A CA 1
ATOM 3960 C C . ILE A 1 487 ? 5.038 4.668 26.692 1.00 83.25 487 ILE A C 1
ATOM 3962 O O . ILE A 1 487 ? 4.998 5.343 25.665 1.00 83.25 487 ILE A O 1
ATOM 3966 N N . PHE A 1 488 ? 4.767 3.367 26.691 1.00 84.00 488 PHE A N 1
ATOM 3967 C CA . PHE A 1 488 ? 4.451 2.628 25.482 1.00 84.00 488 PHE A CA 1
ATOM 3968 C C . PHE A 1 488 ? 3.209 3.183 24.777 1.00 84.00 488 PHE A C 1
ATOM 3970 O O . PHE A 1 488 ? 3.271 3.543 23.601 1.00 84.00 488 PHE A O 1
ATOM 3977 N N . TYR A 1 489 ? 2.086 3.275 25.488 1.00 87.44 489 TYR A N 1
ATOM 3978 C CA . TYR A 1 489 ? 0.814 3.682 24.902 1.00 87.44 489 TYR A CA 1
ATOM 3979 C C . TYR A 1 489 ? 0.762 5.176 24.601 1.00 87.44 489 TYR A C 1
ATOM 3981 O O . TYR A 1 489 ? 0.185 5.553 23.592 1.00 87.44 489 TYR A O 1
ATOM 3989 N N . GLU A 1 490 ? 1.378 6.028 25.415 1.00 85.94 490 GLU A N 1
ATOM 3990 C CA . GLU A 1 490 ? 1.295 7.480 25.230 1.00 85.94 490 GLU A CA 1
ATOM 3991 C C . GLU A 1 490 ? 2.373 8.031 24.292 1.00 85.94 490 GLU A C 1
ATOM 3993 O O . GLU A 1 490 ? 2.149 9.061 23.660 1.00 85.94 490 GLU A O 1
ATOM 3998 N N . GLN A 1 491 ? 3.531 7.367 24.179 1.00 83.88 491 GLN A N 1
ATOM 3999 C CA . GLN A 1 491 ? 4.683 7.904 23.443 1.00 83.88 491 GLN A CA 1
ATOM 4000 C C . GLN A 1 491 ? 5.103 7.040 22.255 1.00 83.88 491 GLN A C 1
ATOM 4002 O O . GLN A 1 491 ? 5.510 7.591 21.241 1.00 83.88 491 GLN A O 1
ATOM 4007 N N . VAL A 1 492 ? 5.005 5.709 22.336 1.00 84.38 492 VAL A N 1
ATOM 4008 C CA . VAL A 1 492 ? 5.511 4.813 21.274 1.00 84.38 492 VAL A CA 1
ATOM 4009 C C . VAL A 1 492 ? 4.429 4.470 20.262 1.00 84.38 492 VAL A C 1
ATOM 4011 O O . VAL A 1 492 ? 4.599 4.656 19.056 1.00 84.38 492 VAL A O 1
ATOM 4014 N N . LEU A 1 493 ? 3.298 3.966 20.751 1.00 86.94 493 LEU A N 1
ATOM 4015 C CA . LEU A 1 493 ? 2.206 3.499 19.909 1.00 86.94 493 LEU A CA 1
ATOM 4016 C C . LEU A 1 493 ? 1.674 4.600 18.961 1.00 86.94 493 LEU A C 1
ATOM 4018 O O . LEU A 1 493 ? 1.526 4.302 17.773 1.00 86.94 493 LEU A O 1
ATOM 4022 N N . PRO A 1 494 ? 1.473 5.868 19.386 1.00 86.88 494 PRO A N 1
ATOM 4023 C CA . PRO A 1 494 ? 0.969 6.923 18.500 1.00 86.88 494 PRO A CA 1
ATOM 4024 C C . PRO A 1 494 ? 1.910 7.270 17.337 1.00 86.88 494 PRO A C 1
ATOM 4026 O O . PRO A 1 494 ? 1.445 7.766 16.308 1.00 86.88 494 PRO A O 1
ATOM 4029 N N . LEU A 1 495 ? 3.214 6.991 17.482 1.00 82.94 495 LEU A N 1
ATOM 4030 C CA . LEU A 1 495 ? 4.242 7.228 16.459 1.00 82.94 495 LEU A CA 1
ATOM 4031 C C . LEU A 1 495 ? 4.280 6.140 15.377 1.00 82.94 495 LEU A C 1
ATOM 4033 O O . LEU A 1 495 ? 4.938 6.307 14.348 1.00 82.94 495 LEU A O 1
ATOM 4037 N N . SER A 1 496 ? 3.579 5.025 15.584 1.00 84.94 496 SER A N 1
ATOM 4038 C CA . SER A 1 496 ? 3.487 3.960 14.589 1.00 84.94 496 SER A CA 1
ATOM 4039 C C . SER A 1 496 ? 2.620 4.421 13.416 1.00 84.94 496 SER A C 1
ATOM 4041 O O . SER A 1 496 ? 1.474 4.815 13.609 1.00 84.94 496 SER A O 1
ATOM 4043 N N . LYS A 1 497 ? 3.153 4.377 12.190 1.00 80.94 497 LYS A N 1
ATOM 4044 C CA . LYS A 1 497 ? 2.449 4.844 10.976 1.00 80.94 497 LYS A CA 1
ATOM 4045 C C . LYS A 1 497 ? 1.866 3.725 10.122 1.00 80.94 497 LYS A C 1
ATOM 4047 O O . LYS A 1 497 ? 1.005 3.993 9.294 1.00 80.94 497 LYS A O 1
ATOM 4052 N N . ASP A 1 498 ? 2.328 2.491 10.312 1.00 84.31 498 ASP A N 1
ATOM 4053 C CA . ASP A 1 498 ? 2.129 1.430 9.327 1.00 84.31 498 ASP A CA 1
ATOM 4054 C C . ASP A 1 498 ? 1.608 0.118 9.930 1.00 84.31 498 ASP A C 1
ATOM 4056 O O . ASP A 1 498 ? 1.920 -0.958 9.427 1.00 84.31 498 ASP A O 1
ATOM 4060 N N . LEU A 1 499 ? 0.807 0.178 11.002 1.00 91.69 499 LEU A N 1
ATOM 4061 C CA . LEU A 1 499 ? 0.194 -1.031 11.564 1.00 91.69 499 LEU A CA 1
ATOM 4062 C C . LEU A 1 499 ? -0.971 -1.517 10.689 1.00 91.69 499 LEU A C 1
ATOM 4064 O O . LEU A 1 499 ? -1.778 -0.719 10.225 1.00 91.69 499 LEU A O 1
ATOM 4068 N N . ARG A 1 500 ? -1.073 -2.828 10.462 1.00 92.50 500 ARG A N 1
ATOM 4069 C CA . ARG A 1 500 ? -2.111 -3.533 9.692 1.00 92.50 500 ARG A CA 1
ATOM 4070 C C . ARG A 1 500 ? -3.050 -4.307 10.600 1.00 92.50 500 ARG A C 1
ATOM 4072 O O . ARG A 1 500 ? -4.235 -4.422 10.278 1.00 92.50 500 ARG A O 1
ATOM 4079 N N . TYR A 1 501 ? -2.550 -4.816 11.719 1.00 92.81 501 TYR A N 1
ATOM 4080 C CA . TYR A 1 501 ? -3.346 -5.524 12.708 1.00 92.81 501 TYR A CA 1
ATOM 4081 C C . TYR A 1 501 ? -2.998 -5.078 14.123 1.00 92.81 501 TYR A C 1
ATOM 4083 O O . TYR A 1 501 ? -1.846 -5.143 14.540 1.00 92.81 501 TYR A O 1
ATOM 4091 N N . LEU A 1 502 ? -4.017 -4.665 14.869 1.00 93.25 502 LEU A N 1
ATOM 4092 C CA . LEU A 1 502 ? -3.866 -4.248 16.250 1.00 93.25 502 LEU A CA 1
ATOM 4093 C C . LEU A 1 502 ? -4.956 -4.880 17.104 1.00 93.25 502 LEU A C 1
ATOM 4095 O O . LEU A 1 502 ? -6.146 -4.727 16.814 1.00 93.25 502 LEU A O 1
ATOM 4099 N N . LYS A 1 503 ? -4.530 -5.574 18.157 1.00 93.12 503 LYS A N 1
ATOM 4100 C CA . LYS A 1 503 ? -5.397 -6.142 19.180 1.00 93.12 503 LYS A CA 1
ATOM 4101 C C . LYS A 1 503 ? -5.083 -5.518 20.534 1.00 93.12 503 LYS A C 1
ATOM 4103 O O . LYS A 1 503 ? -3.977 -5.641 21.046 1.00 93.12 503 LYS A O 1
ATOM 4108 N N . PHE A 1 504 ? -6.087 -4.899 21.136 1.00 92.50 504 PHE A N 1
ATOM 4109 C CA . PHE A 1 504 ? -6.075 -4.475 22.526 1.00 92.50 504 PHE A CA 1
ATOM 4110 C C . PHE A 1 504 ? -6.835 -5.507 23.360 1.00 92.50 504 PHE A C 1
ATOM 4112 O O . PHE A 1 504 ? -7.993 -5.793 23.070 1.00 92.50 504 PHE A O 1
ATOM 4119 N N . LEU A 1 505 ? -6.194 -6.065 24.386 1.00 91.56 505 LEU A N 1
ATOM 4120 C CA . LEU A 1 505 ? -6.807 -6.993 25.341 1.00 91.56 505 LEU A CA 1
ATOM 4121 C C . LEU A 1 505 ? -6.583 -6.470 26.758 1.00 91.56 505 LEU A C 1
ATOM 4123 O O . LEU A 1 505 ? -5.438 -6.190 27.111 1.00 91.56 505 LEU A O 1
ATOM 4127 N N . ASN A 1 506 ? -7.644 -6.346 27.560 1.00 91.38 506 ASN A N 1
ATOM 4128 C CA . ASN A 1 506 ? -7.563 -5.875 28.950 1.00 91.38 506 ASN A CA 1
ATOM 4129 C C . ASN A 1 506 ? -6.765 -4.562 29.082 1.00 91.38 506 ASN A C 1
ATOM 4131 O O . ASN A 1 506 ? -5.935 -4.406 29.976 1.00 91.38 506 ASN A O 1
ATOM 4135 N N . ASN A 1 507 ? -6.937 -3.635 28.135 1.00 90.12 507 ASN A N 1
ATOM 4136 C CA . ASN A 1 507 ? -6.096 -2.447 28.058 1.00 90.12 507 ASN A CA 1
ATOM 4137 C C . ASN A 1 507 ? -6.745 -1.248 28.766 1.00 90.12 507 ASN A C 1
ATOM 4139 O O . ASN A 1 507 ? -7.702 -0.656 28.267 1.00 90.12 507 ASN A O 1
ATOM 4143 N N . GLU A 1 508 ? -6.188 -0.870 29.915 1.00 91.62 508 GLU A N 1
ATOM 4144 C CA . GLU A 1 508 ? -6.616 0.299 30.695 1.00 91.62 508 GLU A CA 1
ATOM 4145 C C . GLU A 1 508 ? -6.104 1.644 30.140 1.00 91.62 508 GLU A C 1
ATOM 4147 O O . GLU A 1 508 ? -6.682 2.689 30.420 1.00 91.62 508 GLU A O 1
ATOM 4152 N N . TYR A 1 509 ? -5.067 1.648 29.305 1.00 91.31 509 TYR A N 1
ATOM 4153 C CA . TYR A 1 509 ? -4.535 2.858 28.661 1.00 91.31 509 TYR A CA 1
ATOM 4154 C C . TYR A 1 509 ? -5.287 3.219 27.380 1.00 91.31 509 TYR A C 1
ATOM 4156 O O . TYR A 1 509 ? -5.175 4.343 26.880 1.00 91.31 509 TYR A O 1
ATOM 4164 N N . LEU A 1 510 ? -6.072 2.281 26.839 1.00 94.12 510 LEU A N 1
ATOM 4165 C CA . LEU A 1 510 ? -6.871 2.519 25.653 1.00 94.12 510 LEU A CA 1
ATOM 4166 C C . LEU A 1 510 ? -8.009 3.485 25.979 1.00 94.12 510 LEU A C 1
ATOM 4168 O O . LEU A 1 510 ? -9.061 3.122 26.505 1.00 94.12 510 LEU A O 1
ATOM 4172 N N . THR A 1 511 ? -7.787 4.735 25.601 1.00 94.12 511 THR A N 1
ATOM 4173 C CA . THR A 1 511 ? -8.777 5.802 25.656 1.00 94.12 511 THR A CA 1
ATOM 4174 C C . THR A 1 511 ? -9.128 6.257 24.248 1.00 94.12 511 THR A C 1
ATOM 4176 O O . THR A 1 511 ? -8.376 6.065 23.291 1.00 94.12 511 THR A O 1
ATOM 4179 N N . ASN A 1 512 ? -10.262 6.940 24.122 1.00 93.81 512 ASN A N 1
ATOM 4180 C CA . ASN A 1 512 ? -10.634 7.562 22.860 1.00 93.81 512 ASN A CA 1
ATOM 4181 C C . ASN A 1 512 ? -9.603 8.604 22.388 1.00 93.81 512 ASN A C 1
ATOM 4183 O O . ASN A 1 512 ? -9.307 8.697 21.201 1.00 93.81 512 ASN A O 1
ATOM 4187 N N . LYS A 1 513 ? -9.012 9.354 23.331 1.00 93.69 513 LYS A N 1
ATOM 4188 C CA . LYS A 1 513 ? -7.953 10.334 23.051 1.00 93.69 513 LYS A CA 1
ATOM 4189 C C . LYS A 1 513 ? -6.749 9.668 22.385 1.00 93.69 513 LYS A C 1
ATOM 4191 O O . LYS A 1 513 ? -6.266 10.183 21.383 1.00 93.69 513 LYS A O 1
ATOM 4196 N N . LEU A 1 514 ? -6.317 8.520 22.915 1.00 92.50 514 LEU A N 1
ATOM 4197 C CA . LEU A 1 514 ? -5.206 7.752 22.358 1.00 92.50 514 LEU A CA 1
ATOM 4198 C C . LEU A 1 514 ? -5.482 7.345 20.906 1.00 92.50 514 LEU A C 1
ATOM 4200 O O . LEU A 1 514 ? -4.631 7.562 20.043 1.00 92.50 514 LEU A O 1
ATOM 4204 N N . LEU A 1 515 ? -6.672 6.800 20.631 1.00 92.38 515 LEU A N 1
ATOM 4205 C CA . LEU A 1 515 ? -7.069 6.409 19.277 1.00 92.38 515 LEU A CA 1
ATOM 4206 C C . LEU A 1 515 ? -7.022 7.604 18.318 1.00 92.38 515 LEU A C 1
ATOM 4208 O O . LEU A 1 515 ? -6.336 7.525 17.307 1.00 92.38 515 LEU A O 1
ATOM 4212 N N . ILE A 1 516 ? -7.663 8.726 18.661 1.00 90.44 516 ILE A N 1
ATOM 4213 C CA . ILE A 1 516 ? -7.688 9.927 17.804 1.00 90.44 516 ILE A CA 1
ATOM 4214 C C . ILE A 1 516 ? -6.275 10.447 17.513 1.00 90.44 516 ILE A C 1
ATOM 4216 O O . ILE A 1 516 ? -5.982 10.837 16.385 1.00 90.44 516 ILE A O 1
ATOM 4220 N N . SER A 1 517 ? -5.388 10.460 18.513 1.00 88.12 517 SER A N 1
ATOM 4221 C CA . SER A 1 517 ? -4.024 10.979 18.343 1.00 88.12 517 SER A CA 1
ATOM 4222 C C . SER A 1 517 ? -3.098 10.064 17.536 1.00 88.12 517 SER A C 1
ATOM 4224 O O . SER A 1 517 ? -1.968 10.447 17.237 1.00 88.12 517 SER A O 1
ATOM 4226 N N . SER A 1 518 ? -3.536 8.847 17.213 1.00 88.31 518 SER A N 1
ATOM 4227 C CA . SER A 1 518 ? -2.662 7.808 16.684 1.00 88.31 518 SER A CA 1
ATOM 4228 C C . SER A 1 518 ? -2.599 7.776 15.160 1.00 88.31 518 SER A C 1
ATOM 4230 O O . SER A 1 518 ? -3.612 7.630 14.478 1.00 88.31 518 SER A O 1
ATOM 4232 N N . GLN A 1 519 ? -1.382 7.800 14.610 1.00 84.62 519 GLN A N 1
ATOM 4233 C CA . GLN A 1 519 ? -1.172 7.793 13.157 1.00 84.62 519 GLN A CA 1
ATOM 4234 C C . GLN A 1 519 ? -1.455 6.427 12.507 1.00 84.62 519 GLN A C 1
ATOM 4236 O O . GLN A 1 519 ? -1.793 6.374 11.321 1.00 84.62 519 GLN A O 1
ATOM 4241 N N . PHE A 1 520 ? -1.379 5.330 13.272 1.00 87.06 520 PHE A N 1
ATOM 4242 C CA . PHE A 1 520 ? -1.553 3.969 12.752 1.00 87.06 520 PHE A CA 1
ATOM 4243 C C . PHE A 1 520 ? -2.964 3.684 12.226 1.00 87.06 520 PHE A C 1
ATOM 4245 O O . PHE A 1 520 ? -3.133 2.761 11.430 1.00 87.06 520 PHE A O 1
ATOM 4252 N N . LEU A 1 521 ? -3.980 4.456 12.633 1.00 90.00 521 LEU A N 1
ATOM 4253 C CA . LEU A 1 521 ? -5.370 4.225 12.222 1.00 90.00 521 LEU A CA 1
ATOM 4254 C C . LEU A 1 521 ? -5.568 4.305 10.704 1.00 90.00 521 LEU A C 1
ATOM 4256 O O . LEU A 1 521 ? -6.453 3.642 10.166 1.00 90.00 521 LEU A O 1
ATOM 4260 N N . ASN A 1 522 ? -4.724 5.066 10.004 1.00 88.25 522 ASN A N 1
ATOM 4261 C CA . ASN A 1 522 ? -4.813 5.205 8.554 1.00 88.25 522 ASN A CA 1
ATOM 4262 C C . ASN A 1 522 ? -4.433 3.910 7.815 1.00 88.25 522 ASN A C 1
ATOM 4264 O O . ASN A 1 522 ? -5.042 3.590 6.796 1.00 88.25 522 ASN A O 1
ATOM 4268 N N . GLY A 1 523 ? -3.468 3.140 8.324 1.00 88.31 523 GLY A N 1
ATOM 4269 C CA . GLY A 1 523 ? -3.006 1.888 7.707 1.00 88.31 523 GLY A CA 1
ATOM 4270 C C . GLY A 1 523 ? -3.693 0.624 8.234 1.00 88.31 523 GLY A C 1
ATOM 4271 O O . GLY A 1 523 ? -3.472 -0.464 7.696 1.00 88.31 523 GLY A O 1
ATOM 4272 N N . LEU A 1 524 ? -4.503 0.742 9.289 1.00 93.94 524 LEU A N 1
ATOM 4273 C CA . LEU A 1 524 ? -5.006 -0.402 10.037 1.00 93.94 524 LEU A CA 1
ATOM 4274 C C . LEU A 1 524 ? -6.086 -1.171 9.271 1.00 93.94 524 LEU A C 1
ATOM 4276 O O . LEU A 1 524 ? -7.142 -0.645 8.956 1.00 93.94 524 LEU A O 1
ATOM 4280 N N . LYS A 1 525 ? -5.873 -2.469 9.040 1.00 94.50 525 LYS A N 1
ATOM 4281 C CA . LYS A 1 525 ? -6.813 -3.344 8.319 1.00 94.50 525 LYS A CA 1
ATOM 4282 C C . LYS A 1 525 ? -7.711 -4.160 9.243 1.00 94.50 525 LYS A C 1
ATOM 4284 O O . LYS A 1 525 ? -8.831 -4.517 8.856 1.00 94.50 525 LYS A O 1
ATOM 4289 N N . ARG A 1 526 ? -7.213 -4.501 10.430 1.00 95.88 526 ARG A N 1
ATOM 4290 C CA . ARG A 1 526 ? -7.939 -5.245 11.463 1.00 95.88 526 ARG A CA 1
ATOM 4291 C C . ARG A 1 526 ? -7.718 -4.585 12.818 1.00 95.88 526 ARG A C 1
ATOM 4293 O O . ARG A 1 526 ? -6.574 -4.393 13.219 1.00 95.88 526 ARG A O 1
ATOM 4300 N N . LEU A 1 527 ? -8.815 -4.293 13.506 1.00 96.88 527 LEU A N 1
ATOM 4301 C CA . LEU A 1 527 ? -8.820 -3.728 14.850 1.00 96.88 527 LEU A CA 1
ATOM 4302 C C . LEU A 1 527 ? -9.620 -4.636 15.779 1.00 96.88 527 LEU A C 1
ATOM 4304 O O . LEU A 1 527 ? -10.785 -4.926 15.507 1.00 96.88 527 LEU A O 1
ATOM 4308 N N . GLU A 1 528 ? -9.005 -5.073 16.867 1.00 97.06 528 GLU A N 1
ATOM 4309 C CA . GLU A 1 528 ? -9.680 -5.819 17.925 1.00 97.06 528 GLU A CA 1
ATOM 4310 C C . GLU A 1 528 ? -9.517 -5.096 19.252 1.00 97.06 528 GLU A C 1
ATOM 4312 O O . GLU A 1 528 ? -8.412 -4.707 19.620 1.00 97.06 528 GLU A O 1
ATOM 4317 N N . ILE A 1 529 ? -10.622 -4.897 19.957 1.00 96.88 529 ILE A N 1
ATOM 4318 C CA . ILE A 1 529 ? -10.668 -4.222 21.247 1.00 96.88 529 ILE A CA 1
ATOM 4319 C C . ILE A 1 529 ? -11.466 -5.108 22.197 1.00 96.88 529 ILE A C 1
ATOM 4321 O O . ILE A 1 529 ? -12.685 -5.198 22.092 1.00 96.88 529 ILE A O 1
ATOM 4325 N N . CYS A 1 530 ? -10.779 -5.762 23.122 1.00 96.38 530 CYS A N 1
ATOM 4326 C CA . CYS A 1 530 ? -11.361 -6.688 24.080 1.00 96.38 530 CYS A CA 1
ATOM 4327 C C . CYS A 1 530 ? -11.112 -6.185 25.504 1.00 96.38 530 CYS A C 1
ATOM 4329 O O . CYS A 1 530 ? -9.982 -5.829 25.848 1.00 96.38 530 CYS A O 1
ATOM 4331 N N . ASP A 1 531 ? -12.160 -6.149 26.328 1.00 96.06 531 ASP A N 1
ATOM 4332 C CA . ASP A 1 531 ? -12.070 -5.916 27.777 1.00 96.06 531 ASP A CA 1
ATOM 4333 C C . ASP A 1 531 ? -11.420 -4.564 28.161 1.00 96.06 531 ASP A C 1
ATOM 4335 O O . ASP A 1 531 ? -10.788 -4.405 29.207 1.00 96.06 531 ASP A O 1
ATOM 4339 N N . CYS A 1 532 ? -11.555 -3.547 27.305 1.00 96.06 532 CYS A N 1
ATOM 4340 C CA . CYS A 1 532 ? -10.945 -2.229 27.505 1.00 96.06 532 CYS A CA 1
ATOM 4341 C C . CYS A 1 532 ? -11.876 -1.304 28.305 1.00 96.06 532 CYS A C 1
ATOM 4343 O O . CYS A 1 532 ? -12.628 -0.505 27.745 1.00 96.06 532 CYS A O 1
ATOM 4345 N N . LYS A 1 533 ? -11.829 -1.407 29.639 1.00 95.00 533 LYS A N 1
ATOM 4346 C CA . LYS A 1 533 ? -12.754 -0.713 30.560 1.00 95.00 533 LYS A CA 1
ATOM 4347 C C . LYS A 1 533 ? -12.659 0.819 30.532 1.00 95.00 533 LYS A C 1
ATOM 4349 O O . LYS A 1 533 ? -13.633 1.478 30.875 1.00 95.00 533 LYS A O 1
ATOM 4354 N N . ASN A 1 534 ? -11.540 1.409 30.113 1.00 96.06 534 ASN A N 1
ATOM 4355 C CA . ASN A 1 534 ? -11.395 2.873 30.055 1.00 96.06 534 ASN A CA 1
ATOM 4356 C C . ASN A 1 534 ? -11.867 3.487 28.725 1.00 96.06 534 ASN A C 1
ATOM 4358 O O . ASN A 1 534 ? -11.974 4.713 28.602 1.00 96.06 534 ASN A O 1
ATOM 4362 N N . LEU A 1 535 ? -12.223 2.651 27.746 1.00 97.31 535 LEU A N 1
ATOM 4363 C CA . LEU A 1 535 ? -12.737 3.103 26.464 1.00 97.31 535 LEU A CA 1
ATOM 4364 C C . LEU A 1 535 ? -14.222 3.472 26.580 1.00 97.31 535 LEU A C 1
ATOM 4366 O O . LEU A 1 535 ? -15.099 2.613 26.571 1.00 97.31 535 LEU A O 1
ATOM 4370 N N . LYS A 1 536 ? -14.501 4.776 26.675 1.00 97.31 536 LYS A N 1
ATOM 4371 C CA . LYS A 1 536 ? -15.871 5.311 26.783 1.00 97.31 536 LYS A CA 1
ATOM 4372 C C . LYS A 1 536 ? -16.553 5.546 25.438 1.00 97.31 536 LYS A C 1
ATOM 4374 O O . LYS A 1 536 ? -17.776 5.501 25.361 1.00 97.31 536 LYS A O 1
ATOM 4379 N N . GLN A 1 537 ? -15.781 5.809 24.390 1.00 96.94 537 GLN A N 1
ATOM 4380 C CA . GLN A 1 537 ? -16.305 6.086 23.056 1.00 96.94 537 GLN A CA 1
ATOM 4381 C C . GLN A 1 537 ? -15.302 5.665 21.979 1.00 96.94 537 GLN A C 1
ATOM 4383 O O . GLN A 1 537 ? -14.098 5.641 22.230 1.00 96.94 537 GLN A O 1
ATOM 4388 N N . LEU A 1 538 ? -15.819 5.345 20.798 1.00 96.75 538 LEU A N 1
ATOM 4389 C CA . LEU A 1 538 ? -15.087 5.147 19.551 1.00 96.75 538 LEU A CA 1
ATOM 4390 C C . LEU A 1 538 ? -15.550 6.220 18.564 1.00 96.75 538 LEU A C 1
ATOM 4392 O O . LEU A 1 538 ? -16.339 5.936 17.666 1.00 96.75 538 LEU A O 1
ATOM 4396 N N . SER A 1 539 ? -15.129 7.462 18.796 1.00 95.81 539 SER A N 1
ATOM 4397 C CA . SER A 1 539 ? -15.550 8.646 18.035 1.00 95.81 539 SER A CA 1
ATOM 4398 C C . SER A 1 539 ? -14.475 9.732 18.081 1.00 95.81 539 SER A C 1
ATOM 4400 O O . SER A 1 539 ? -13.658 9.767 18.997 1.00 95.81 539 SER A O 1
ATOM 4402 N N . ASN A 1 540 ? -14.476 10.679 17.149 1.00 93.31 540 ASN A N 1
ATOM 4403 C CA . ASN A 1 540 ? -13.648 11.878 17.272 1.00 93.31 540 ASN A CA 1
ATOM 4404 C C . ASN A 1 540 ? -14.400 12.987 18.030 1.00 93.31 540 ASN A C 1
ATOM 4406 O O . ASN A 1 540 ? -14.776 14.008 17.465 1.00 93.31 540 ASN A O 1
ATOM 4410 N N . GLY A 1 541 ? -14.686 12.759 19.316 1.00 91.25 541 GLY A N 1
ATOM 4411 C CA . GLY A 1 541 ? -15.578 13.643 20.073 1.00 91.25 541 GLY A CA 1
ATOM 4412 C C . GLY A 1 541 ? -17.021 13.474 19.598 1.00 91.25 541 GLY A C 1
ATOM 4413 O O . GLY A 1 541 ? -17.537 12.355 19.645 1.00 91.25 541 GLY A O 1
ATOM 4414 N N . SER A 1 542 ? -17.652 14.558 19.140 1.00 89.44 542 SER A N 1
ATOM 4415 C CA . SER A 1 542 ? -18.946 14.512 18.441 1.00 89.44 542 SER A CA 1
ATOM 4416 C C . SER A 1 542 ? -18.831 13.970 17.015 1.00 89.44 542 SER A C 1
ATOM 4418 O O . SER A 1 542 ? -19.812 13.466 16.468 1.00 89.44 542 SER A O 1
ATOM 4420 N N . ASP A 1 543 ? -17.640 14.048 16.425 1.00 93.31 543 ASP A N 1
ATOM 4421 C CA . ASP A 1 543 ? -17.413 13.695 15.032 1.00 93.31 543 ASP A CA 1
ATOM 4422 C C . ASP A 1 543 ? -17.118 12.199 14.868 1.00 93.31 543 ASP A C 1
ATOM 4424 O O . ASP A 1 543 ? -16.832 11.457 15.815 1.00 93.31 543 ASP A O 1
ATOM 4428 N N . GLU A 1 544 ? -17.178 11.739 13.627 1.00 93.06 544 GLU A N 1
ATOM 4429 C CA . GLU A 1 544 ? -16.855 10.367 13.249 1.00 93.06 544 GLU A CA 1
ATOM 4430 C C . GLU A 1 544 ? -15.349 10.063 13.389 1.00 93.06 544 GLU A C 1
ATOM 4432 O O . GLU A 1 544 ? -14.479 10.821 12.950 1.00 93.06 544 GLU A O 1
ATOM 4437 N N . LEU A 1 545 ? -15.020 8.913 13.981 1.00 95.38 545 LEU A N 1
ATOM 4438 C CA . LEU A 1 545 ? -13.674 8.348 13.963 1.00 95.38 545 LEU A CA 1
ATOM 4439 C C . LEU A 1 545 ? -13.414 7.734 12.584 1.00 95.38 545 LEU A C 1
ATOM 4441 O O . LEU A 1 545 ? -14.041 6.744 12.199 1.00 95.38 545 LEU A O 1
ATOM 4445 N N . LYS A 1 546 ? -12.472 8.309 11.835 1.00 93.25 546 LYS A N 1
ATOM 4446 C CA . LYS A 1 546 ? -12.127 7.844 10.487 1.00 93.25 546 LYS A CA 1
ATOM 4447 C C . LYS A 1 546 ? -11.198 6.635 10.552 1.00 93.25 546 LYS A C 1
ATOM 4449 O O . LYS A 1 546 ? -10.078 6.731 11.043 1.00 93.25 546 LYS A O 1
ATOM 4454 N N . LEU A 1 547 ? -11.657 5.513 10.00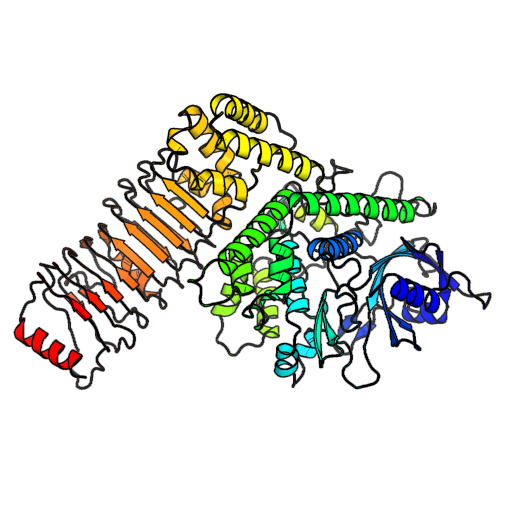5 1.00 95.00 547 LEU A N 1
ATOM 4455 C CA . LEU A 1 547 ? -10.913 4.256 9.900 1.00 95.00 547 LEU A CA 1
ATOM 4456 C C . LEU A 1 547 ? -10.861 3.823 8.425 1.00 95.00 547 LEU A C 1
ATOM 4458 O O . LEU A 1 547 ? -11.544 2.872 8.032 1.00 95.00 547 LEU A O 1
ATOM 4462 N N . PRO A 1 548 ? -10.103 4.538 7.571 1.00 90.81 548 PRO A N 1
ATOM 4463 C CA . PRO A 1 548 ? -10.244 4.458 6.116 1.00 90.81 548 PRO A CA 1
ATOM 4464 C C . PRO A 1 548 ? -9.992 3.056 5.548 1.00 90.81 548 PRO A C 1
ATOM 4466 O O . PRO A 1 548 ? -10.567 2.706 4.522 1.00 90.81 548 PRO A O 1
ATOM 4469 N N . THR A 1 549 ? -9.160 2.254 6.214 1.00 93.31 549 THR A N 1
ATOM 4470 C CA . THR A 1 549 ? -8.682 0.952 5.725 1.00 93.31 549 THR A CA 1
ATOM 4471 C C . THR A 1 549 ? -9.138 -0.244 6.558 1.00 93.31 549 THR A C 1
ATOM 4473 O O . THR A 1 549 ? -8.919 -1.392 6.152 1.00 93.31 549 THR A O 1
ATOM 4476 N N . VAL A 1 550 ? -9.801 -0.011 7.697 1.00 96.25 550 VAL A N 1
ATOM 4477 C CA . VAL A 1 550 ? -10.227 -1.093 8.591 1.00 96.25 550 VAL A CA 1
ATOM 4478 C C . VAL A 1 550 ? -11.287 -1.924 7.885 1.00 96.25 550 VAL A C 1
ATOM 4480 O O . VAL A 1 550 ? -12.381 -1.462 7.597 1.00 96.25 550 VAL A O 1
ATOM 4483 N N . SER A 1 551 ? -10.953 -3.184 7.618 1.00 95.81 551 SER A N 1
ATOM 4484 C CA . SER A 1 551 ? -11.827 -4.150 6.946 1.00 95.81 551 SER A CA 1
ATOM 4485 C C . SER A 1 551 ? -12.520 -5.109 7.910 1.00 95.81 551 SER A C 1
ATOM 4487 O O . SER A 1 551 ? -13.562 -5.682 7.584 1.00 95.81 551 SER A O 1
ATOM 4489 N N . LYS A 1 552 ? -11.942 -5.296 9.101 1.00 97.81 552 LYS A N 1
ATOM 4490 C CA . LYS A 1 552 ? -12.471 -6.151 10.163 1.00 97.81 552 LYS A CA 1
ATOM 4491 C C . LYS A 1 552 ? -12.327 -5.446 11.501 1.00 97.81 552 LYS A C 1
ATOM 4493 O O . LYS A 1 552 ? -11.217 -5.061 11.864 1.00 97.81 552 LYS A O 1
ATOM 4498 N N . MET A 1 553 ? -13.423 -5.339 12.236 1.00 98.31 553 MET A N 1
ATOM 4499 C CA . MET A 1 553 ? -13.434 -4.748 13.564 1.00 98.31 553 MET A CA 1
ATOM 4500 C C . MET A 1 553 ? -14.154 -5.660 14.555 1.00 98.31 553 MET A C 1
ATOM 4502 O O . MET A 1 553 ? -15.264 -6.124 14.288 1.00 98.31 553 MET A O 1
ATOM 4506 N N . LEU A 1 554 ? -13.506 -5.915 15.689 1.00 98.00 554 LEU A N 1
ATOM 4507 C CA . LEU A 1 554 ? -14.068 -6.608 16.844 1.00 98.00 554 LEU A CA 1
ATOM 4508 C C . LEU A 1 554 ? -13.997 -5.680 18.055 1.00 98.00 554 LEU A C 1
ATOM 4510 O O . LEU A 1 554 ? -12.925 -5.177 18.373 1.00 98.00 554 LEU A O 1
ATOM 4514 N N . VAL A 1 555 ? -15.116 -5.494 18.745 1.00 98.12 555 VAL A N 1
ATOM 4515 C CA . VAL A 1 555 ? -15.180 -4.808 20.036 1.00 98.12 555 VAL A CA 1
ATOM 4516 C C . VAL A 1 555 ? -15.944 -5.702 21.001 1.00 98.12 555 VAL A C 1
ATOM 4518 O O . VAL A 1 555 ? -17.123 -5.963 20.792 1.00 98.12 555 VAL A O 1
ATOM 4521 N N . SER A 1 556 ? -15.304 -6.220 22.040 1.00 97.75 556 SER A N 1
ATOM 4522 C CA . SER A 1 556 ? -15.966 -7.104 23.000 1.00 97.75 556 SER A CA 1
ATOM 4523 C C . SER A 1 556 ? -15.698 -6.708 24.441 1.00 97.75 556 SER A C 1
ATOM 4525 O O . SER A 1 556 ? -14.606 -6.245 24.765 1.00 97.75 556 SER A O 1
ATOM 4527 N N . ASN A 1 557 ? -16.692 -6.908 25.309 1.00 97.38 557 ASN A N 1
ATOM 4528 C CA . ASN A 1 557 ? -16.597 -6.715 26.761 1.00 97.38 557 ASN A CA 1
ATOM 4529 C C . ASN A 1 557 ? -16.116 -5.308 27.175 1.00 97.38 557 ASN A C 1
ATOM 4531 O O . ASN A 1 557 ? -15.533 -5.111 28.241 1.00 97.38 557 ASN A O 1
ATOM 4535 N N . CYS A 1 558 ? -16.328 -4.299 26.329 1.00 97.31 558 CYS A N 1
ATOM 4536 C CA . CYS A 1 558 ? -16.004 -2.912 26.653 1.00 97.31 558 CYS A CA 1
ATOM 4537 C C . CYS A 1 558 ? -17.190 -2.300 27.401 1.00 97.31 558 CYS A C 1
ATOM 4539 O O . CYS A 1 558 ? -17.985 -1.564 26.821 1.00 97.31 558 CYS A O 1
ATOM 4541 N N . THR A 1 559 ? -17.345 -2.652 28.678 1.00 96.00 559 THR A N 1
ATOM 4542 C CA . THR A 1 559 ? -18.559 -2.357 29.461 1.00 96.00 559 THR A CA 1
ATOM 4543 C C . THR A 1 559 ? -18.832 -0.867 29.644 1.00 96.00 559 THR A C 1
ATOM 4545 O O . THR A 1 559 ? -19.984 -0.491 29.800 1.00 96.00 559 THR A O 1
ATOM 4548 N N . ASN A 1 560 ? -17.820 0.001 29.574 1.00 97.25 560 ASN A N 1
ATOM 4549 C CA . ASN A 1 560 ? -17.988 1.456 29.674 1.00 97.25 560 ASN A CA 1
ATOM 4550 C C . ASN A 1 560 ? -18.166 2.162 28.321 1.00 97.25 560 ASN A C 1
ATOM 4552 O O . ASN A 1 560 ? -18.307 3.388 28.300 1.00 97.25 560 ASN A O 1
ATOM 4556 N N . LEU A 1 561 ? -18.156 1.424 27.207 1.00 97.25 561 LEU A N 1
ATOM 4557 C CA . LEU A 1 561 ? -18.315 1.984 25.870 1.00 97.25 561 LEU A CA 1
ATOM 4558 C C . LEU A 1 561 ? -19.760 2.447 25.664 1.00 97.25 561 LEU A C 1
ATOM 4560 O O . LEU A 1 561 ? -20.674 1.629 25.628 1.00 97.25 561 LEU A O 1
ATOM 4564 N N . LYS A 1 562 ? -19.953 3.760 25.519 1.00 95.44 562 LYS A N 1
ATOM 4565 C CA . LYS A 1 562 ? -21.262 4.411 25.360 1.00 95.44 562 LYS A CA 1
ATOM 4566 C C . LYS A 1 562 ? -21.574 4.817 23.928 1.00 95.44 562 LYS A C 1
ATOM 4568 O O . LYS A 1 562 ? -22.740 4.786 23.542 1.00 95.44 562 LYS A O 1
ATOM 4573 N N . THR A 1 563 ? -20.547 5.166 23.159 1.00 94.50 563 THR A N 1
ATOM 4574 C CA . THR A 1 563 ? -20.707 5.717 21.811 1.00 94.50 563 THR A CA 1
ATOM 4575 C C . THR A 1 563 ? -19.771 5.028 20.831 1.00 94.50 563 THR A C 1
ATOM 4577 O O . THR A 1 563 ? -18.576 4.897 21.086 1.00 94.50 563 THR A O 1
ATOM 4580 N N . ILE A 1 564 ? -20.298 4.629 19.680 1.00 95.31 564 ILE A N 1
ATOM 4581 C CA . ILE A 1 564 ? -19.531 4.247 18.495 1.00 95.31 564 ILE A CA 1
ATOM 4582 C C . ILE A 1 564 ? -19.968 5.189 17.379 1.00 95.31 564 ILE A C 1
ATOM 4584 O O . ILE A 1 564 ? -21.118 5.135 16.962 1.00 95.31 564 ILE A O 1
ATOM 4588 N N . ASN A 1 565 ? -19.069 6.044 16.901 1.00 94.62 565 ASN A N 1
ATOM 4589 C CA . ASN A 1 565 ? -19.283 6.888 15.731 1.00 94.62 565 ASN A CA 1
ATOM 4590 C C . ASN A 1 565 ? -18.086 6.725 14.790 1.00 94.62 565 ASN A C 1
ATOM 4592 O O . ASN A 1 565 ? -17.037 7.318 15.026 1.00 94.62 565 ASN A O 1
ATOM 4596 N N . ILE A 1 566 ? -18.208 5.872 13.772 1.00 94.81 566 ILE A N 1
ATOM 4597 C CA . ILE A 1 566 ? -17.102 5.452 12.905 1.00 94.81 566 ILE A CA 1
ATOM 4598 C C . ILE A 1 566 ? -17.470 5.668 11.440 1.00 94.81 566 ILE A C 1
ATOM 4600 O O . ILE A 1 566 ? -18.532 5.246 10.977 1.00 94.81 566 ILE A O 1
ATOM 4604 N N . PHE A 1 567 ? -16.524 6.228 10.692 1.00 92.44 567 PHE A N 1
ATOM 4605 C CA . PHE A 1 567 ? -16.573 6.316 9.239 1.00 92.44 567 PHE A CA 1
ATOM 4606 C C . PHE A 1 567 ? -15.520 5.401 8.624 1.00 92.44 567 PHE A C 1
ATOM 4608 O O . PHE A 1 567 ? -14.317 5.564 8.858 1.00 92.44 567 PHE A O 1
ATOM 4615 N N . THR A 1 568 ? -15.953 4.430 7.822 1.00 91.88 568 THR A N 1
ATOM 4616 C CA . THR A 1 568 ? -15.038 3.484 7.187 1.00 91.88 568 THR A CA 1
ATOM 4617 C C . THR A 1 568 ? -15.601 2.917 5.894 1.00 91.88 568 THR A C 1
ATOM 4619 O O . THR A 1 568 ? -16.626 2.253 5.855 1.00 91.88 568 THR A O 1
ATOM 4622 N N . LEU A 1 569 ? -14.886 3.135 4.797 1.00 88.88 569 LEU A N 1
ATOM 4623 C CA . LEU A 1 569 ? -15.322 2.685 3.475 1.00 88.88 569 LEU A CA 1
ATOM 4624 C C . LEU A 1 569 ? -14.915 1.239 3.164 1.00 88.88 569 LEU A C 1
ATOM 4626 O O . LEU A 1 569 ? -15.373 0.671 2.178 1.00 88.88 569 LEU A O 1
ATOM 4630 N N . SER A 1 570 ? -14.054 0.650 3.997 1.00 91.88 570 SER A N 1
ATOM 4631 C CA . SER A 1 570 ? -13.457 -0.674 3.790 1.00 91.88 570 SER A CA 1
ATOM 4632 C C . SER A 1 570 ? -14.035 -1.765 4.698 1.00 91.88 570 SER A C 1
ATOM 4634 O O . SER A 1 570 ? -13.719 -2.944 4.500 1.00 91.88 570 SER A O 1
ATOM 4636 N N . LEU A 1 571 ? -14.848 -1.410 5.701 1.00 94.88 571 LEU A N 1
ATOM 4637 C CA . LEU A 1 571 ? -15.302 -2.340 6.735 1.00 94.88 571 LEU A CA 1
ATOM 4638 C C . LEU A 1 571 ? -16.261 -3.387 6.171 1.00 94.88 571 LEU A C 1
ATOM 4640 O O . LEU A 1 571 ? -17.398 -3.087 5.839 1.00 94.88 571 LEU A O 1
ATOM 4644 N N . LYS A 1 572 ? -15.799 -4.640 6.120 1.00 95.56 572 LYS A N 1
ATOM 4645 C CA . LYS A 1 572 ? -16.566 -5.814 5.673 1.00 95.56 572 LYS A CA 1
ATOM 4646 C C . LYS A 1 572 ? -17.155 -6.605 6.831 1.00 95.56 572 LYS A C 1
ATOM 4648 O O . LYS A 1 572 ? -18.135 -7.323 6.659 1.00 95.56 572 LYS A O 1
ATOM 4653 N N . THR A 1 573 ? -16.526 -6.561 8.003 1.00 97.94 573 THR A N 1
ATOM 4654 C CA . THR A 1 573 ? -16.974 -7.314 9.179 1.00 97.94 573 THR A CA 1
ATOM 4655 C C . THR A 1 573 ? -16.903 -6.446 10.420 1.00 97.94 573 THR A C 1
ATOM 4657 O O . THR A 1 573 ? -15.815 -6.016 10.798 1.00 97.94 573 THR A O 1
ATOM 4660 N N . LEU A 1 574 ? -18.047 -6.266 11.074 1.00 97.75 574 LEU A N 1
ATOM 4661 C CA . LEU A 1 574 ? -18.169 -5.613 12.370 1.00 97.75 574 LEU A CA 1
ATOM 4662 C C . LEU A 1 574 ? -18.752 -6.595 13.380 1.00 97.75 574 LEU A C 1
ATOM 4664 O O . LEU A 1 574 ? -19.805 -7.188 13.147 1.00 97.75 574 LEU A O 1
ATOM 4668 N N . ASN A 1 575 ? -18.060 -6.777 14.496 1.00 97.94 575 ASN A N 1
ATOM 4669 C CA . ASN A 1 575 ? -18.490 -7.647 15.576 1.00 97.94 575 ASN A CA 1
ATOM 4670 C C . ASN A 1 575 ? -18.395 -6.893 16.899 1.00 97.94 575 ASN A C 1
ATOM 4672 O O . ASN A 1 575 ? -17.301 -6.522 17.310 1.00 97.94 575 ASN A O 1
ATOM 4676 N N . ILE A 1 576 ? -19.529 -6.663 17.544 1.00 97.31 576 ILE A N 1
ATOM 4677 C CA . ILE A 1 576 ? -19.629 -6.005 18.838 1.00 97.31 576 ILE A CA 1
ATOM 4678 C C . ILE A 1 576 ? -20.328 -6.959 19.793 1.00 97.31 576 ILE A C 1
ATOM 4680 O O . ILE A 1 576 ? -21.394 -7.486 19.468 1.00 97.31 576 ILE A O 1
ATOM 4684 N N . LYS A 1 577 ? -19.714 -7.212 20.950 1.00 97.12 577 LYS A N 1
ATOM 4685 C CA . LYS A 1 577 ? -20.235 -8.146 21.952 1.00 97.12 577 LYS A CA 1
ATOM 4686 C C . LYS A 1 577 ? -20.161 -7.576 23.359 1.00 97.12 577 LYS A C 1
ATOM 4688 O O . LYS A 1 577 ? -19.121 -7.040 23.730 1.00 97.12 577 LYS A O 1
ATOM 4693 N N . ASN A 1 578 ? -21.196 -7.789 24.167 1.00 96.06 578 ASN A N 1
ATOM 4694 C CA . ASN A 1 578 ? -21.189 -7.469 25.603 1.00 96.06 578 ASN A CA 1
ATOM 4695 C C . ASN A 1 578 ? -20.760 -6.009 25.880 1.00 96.06 578 ASN A C 1
ATOM 4697 O O . ASN A 1 578 ? -19.925 -5.726 26.741 1.00 96.06 578 ASN A O 1
ATOM 4701 N N . CYS A 1 579 ? -21.290 -5.073 25.091 1.00 95.38 579 CYS A N 1
ATOM 4702 C CA . CYS A 1 579 ? -21.113 -3.629 25.273 1.00 95.38 579 CYS A CA 1
ATOM 4703 C C . CYS A 1 579 ? -22.425 -3.039 25.801 1.00 95.38 579 CYS A C 1
ATOM 4705 O O . CYS A 1 579 ? -23.119 -2.307 25.101 1.00 95.38 579 CYS A O 1
ATOM 4707 N N . GLU A 1 580 ? -22.790 -3.416 27.025 1.00 91.12 580 GLU A N 1
ATOM 4708 C CA . GLU A 1 580 ? -24.122 -3.186 27.609 1.00 91.12 580 GLU A CA 1
ATOM 4709 C C . GLU A 1 580 ? -24.500 -1.702 27.730 1.00 91.12 580 GLU A C 1
ATOM 4711 O O . GLU A 1 580 ? -25.670 -1.348 27.611 1.00 91.12 580 GLU A O 1
ATOM 4716 N N . ASN A 1 581 ? -23.513 -0.818 27.906 1.00 93.56 581 ASN A N 1
ATOM 4717 C CA . ASN A 1 581 ? -23.731 0.625 28.019 1.00 93.56 581 ASN A CA 1
ATOM 4718 C C . ASN A 1 581 ? -23.723 1.372 26.678 1.00 93.56 581 ASN A C 1
ATOM 4720 O O . ASN A 1 581 ? -23.781 2.604 26.689 1.00 93.56 581 ASN A O 1
ATOM 4724 N N . LEU A 1 582 ? -23.652 0.671 25.541 1.00 92.62 582 LEU A N 1
ATOM 4725 C CA . LEU A 1 582 ? -23.648 1.286 24.216 1.00 92.62 582 LEU A CA 1
ATOM 4726 C C . LEU A 1 582 ? -25.013 1.932 23.932 1.00 92.62 582 LEU A C 1
ATOM 4728 O O . LEU A 1 582 ? -25.999 1.241 23.703 1.00 92.62 582 LEU A O 1
ATOM 4732 N N . LYS A 1 583 ? -25.071 3.266 23.959 1.00 88.88 583 LYS A N 1
ATOM 4733 C CA . LYS A 1 583 ? -26.294 4.064 23.749 1.00 88.88 583 LYS A CA 1
ATOM 4734 C C . LYS A 1 583 ? -26.345 4.694 22.363 1.00 88.88 583 LYS A C 1
ATOM 4736 O O . LYS A 1 583 ? -27.420 4.839 21.784 1.00 88.88 583 LYS A O 1
ATOM 4741 N N . GLU A 1 584 ? -25.188 5.068 21.831 1.00 87.88 584 GLU A N 1
ATOM 4742 C CA . GLU A 1 584 ? -25.063 5.729 20.539 1.00 87.88 584 GLU A CA 1
ATOM 4743 C C . GLU A 1 584 ? -24.250 4.864 19.587 1.00 87.88 584 GLU A C 1
ATOM 4745 O O . GLU A 1 584 ? -23.122 4.471 19.882 1.00 87.88 584 GLU A O 1
ATOM 4750 N N . PHE A 1 585 ? -24.817 4.591 18.420 1.00 88.12 585 PHE A N 1
ATOM 4751 C CA . PHE A 1 585 ? -24.148 3.830 17.383 1.00 88.12 585 PHE A CA 1
ATOM 4752 C C . PHE A 1 585 ? -24.397 4.476 16.031 1.00 88.12 585 PHE A C 1
ATOM 4754 O O . PHE A 1 585 ? -25.535 4.638 15.595 1.00 88.12 585 PHE A O 1
ATOM 4761 N N . GLN A 1 586 ? -23.310 4.832 15.370 1.00 89.56 586 GLN A N 1
ATOM 4762 C CA . GLN A 1 586 ? -23.280 5.431 14.058 1.00 89.56 586 GLN A CA 1
ATOM 4763 C C . GLN A 1 586 ? -22.088 4.852 13.306 1.00 89.56 586 GLN A C 1
ATOM 4765 O O . GLN A 1 586 ? -20.953 5.265 13.507 1.00 89.56 586 GLN A O 1
ATOM 4770 N N . VAL A 1 587 ? -22.327 3.874 12.440 1.00 91.94 587 VAL A N 1
ATOM 4771 C CA . VAL A 1 587 ? -21.272 3.314 11.592 1.00 91.94 587 VAL A CA 1
ATOM 4772 C C . VAL A 1 587 ? -21.668 3.521 10.145 1.00 91.94 587 VAL A C 1
ATOM 4774 O O . VAL A 1 587 ? -22.674 2.977 9.700 1.00 91.94 587 VAL A O 1
ATOM 4777 N N . TYR A 1 588 ? -20.875 4.304 9.421 1.00 91.00 588 TYR A N 1
ATOM 4778 C CA . TYR A 1 588 ? -20.976 4.385 7.971 1.00 91.00 588 TYR A CA 1
ATOM 4779 C C . TYR A 1 588 ? -19.978 3.406 7.353 1.00 91.00 588 TYR A C 1
ATOM 4781 O O . TYR A 1 588 ? -18.765 3.627 7.414 1.00 91.00 588 TYR A O 1
ATOM 4789 N N . ALA A 1 589 ? -20.506 2.303 6.815 1.00 92.38 589 ALA A N 1
ATOM 4790 C CA . ALA A 1 589 ? -19.744 1.204 6.231 1.00 92.38 589 ALA A CA 1
ATOM 4791 C C . ALA A 1 589 ? -20.463 0.623 5.000 1.00 92.38 589 ALA A C 1
ATOM 4793 O O . ALA A 1 589 ? -21.072 -0.442 5.089 1.00 92.38 589 ALA A O 1
ATOM 4794 N N . PRO A 1 590 ? -20.398 1.289 3.832 1.00 88.56 590 PRO A N 1
ATOM 4795 C CA . PRO A 1 590 ? -21.220 0.931 2.675 1.00 88.56 590 PRO A CA 1
ATOM 4796 C C . PRO A 1 590 ? -20.962 -0.486 2.148 1.00 88.56 590 PRO A C 1
ATOM 4798 O O . PRO A 1 590 ? -21.851 -1.064 1.539 1.00 88.56 590 PRO A O 1
ATOM 4801 N N . VAL A 1 591 ? -19.780 -1.065 2.394 1.00 90.44 591 VAL A N 1
ATOM 4802 C CA . VAL A 1 591 ? -19.387 -2.422 1.959 1.00 90.44 591 VAL A CA 1
ATOM 4803 C C . VAL A 1 591 ? -19.493 -3.481 3.064 1.00 90.44 591 VAL A C 1
ATOM 4805 O O . VAL A 1 591 ? -18.876 -4.546 2.959 1.00 90.44 591 VAL A O 1
ATOM 4808 N N . LEU A 1 592 ? -20.227 -3.198 4.143 1.00 94.81 592 LEU A N 1
ATOM 4809 C CA . LEU A 1 592 ? -20.377 -4.116 5.268 1.00 94.81 592 LEU A CA 1
ATOM 4810 C C . LEU A 1 592 ? -21.087 -5.401 4.828 1.00 94.81 592 LEU A C 1
ATOM 4812 O O . LEU A 1 592 ? -22.220 -5.371 4.369 1.00 94.81 592 LEU A O 1
ATOM 4816 N N . GLU A 1 593 ? -20.417 -6.545 4.989 1.00 96.31 593 GLU A N 1
ATOM 4817 C CA . GLU A 1 593 ? -20.940 -7.862 4.599 1.00 96.31 593 GLU A CA 1
ATOM 4818 C C . GLU A 1 593 ? -21.452 -8.656 5.808 1.00 96.31 593 GLU A C 1
ATOM 4820 O O . GLU A 1 593 ? -22.381 -9.456 5.687 1.00 96.31 593 GLU A O 1
ATOM 4825 N N . LYS A 1 594 ? -20.827 -8.472 6.979 1.00 97.81 594 LYS A N 1
ATOM 4826 C CA . LYS A 1 594 ? -21.143 -9.213 8.207 1.00 97.81 594 LYS A CA 1
ATOM 4827 C C . LYS A 1 594 ? -21.246 -8.279 9.406 1.00 97.81 594 LYS A C 1
ATOM 4829 O O . LYS A 1 594 ? -20.256 -7.645 9.774 1.00 97.81 594 LYS A O 1
ATOM 4834 N N . LEU A 1 595 ? -22.399 -8.291 10.061 1.00 96.56 595 LEU A N 1
ATOM 4835 C CA . LEU A 1 595 ? -22.664 -7.560 11.293 1.00 96.56 595 LEU A CA 1
ATOM 4836 C C . LEU A 1 595 ? -23.015 -8.526 12.429 1.00 96.56 595 LEU A C 1
ATOM 4838 O O . LEU A 1 595 ? -23.883 -9.386 12.288 1.00 96.56 595 LEU A O 1
ATOM 4842 N N . LYS A 1 596 ? -22.348 -8.379 13.573 1.00 96.75 596 LYS A N 1
ATOM 4843 C CA . LYS A 1 596 ? -22.716 -9.035 14.833 1.00 96.75 596 LYS A CA 1
ATOM 4844 C C . LYS A 1 596 ? -22.831 -7.971 15.916 1.00 96.75 596 LYS A C 1
ATOM 4846 O O . LYS A 1 596 ? -21.838 -7.309 16.185 1.00 96.75 596 LYS A O 1
ATOM 4851 N N . LEU A 1 597 ? -24.004 -7.821 16.515 1.00 94.56 597 LEU A N 1
ATOM 4852 C CA . LEU A 1 597 ? -24.276 -6.961 17.666 1.00 94.56 597 LEU A CA 1
ATOM 4853 C C . LEU A 1 597 ? -24.908 -7.839 18.746 1.00 94.56 597 LEU A C 1
ATOM 4855 O O . LEU A 1 597 ? -26.122 -8.035 18.763 1.00 94.56 597 LEU A O 1
ATOM 4859 N N . GLN A 1 598 ? -24.076 -8.455 19.580 1.00 95.00 598 GLN A N 1
ATOM 4860 C CA . GLN A 1 598 ? -24.512 -9.466 20.545 1.00 95.00 598 GLN A CA 1
ATOM 4861 C C . GLN A 1 598 ? -24.468 -8.916 21.966 1.00 95.00 598 GLN A C 1
ATOM 4863 O O . GLN A 1 598 ? -23.460 -8.328 22.357 1.00 95.00 598 GLN A O 1
ATOM 4868 N N . SER A 1 599 ? -25.514 -9.150 22.757 1.00 92.56 599 SER A N 1
ATOM 4869 C CA . SER A 1 599 ? -25.588 -8.649 24.140 1.00 92.56 599 SER A CA 1
ATOM 4870 C C . SER A 1 599 ? -25.356 -7.129 24.222 1.00 92.56 599 SER A C 1
ATOM 4872 O O . SER A 1 599 ? -24.526 -6.639 24.991 1.00 92.56 599 SER A O 1
ATOM 4874 N N . THR A 1 600 ? -26.029 -6.378 23.349 1.00 88.19 600 THR A N 1
ATOM 4875 C CA . THR A 1 600 ? -25.948 -4.909 23.265 1.00 88.19 600 THR A CA 1
ATOM 4876 C C . THR A 1 600 ? -27.337 -4.285 23.174 1.00 88.19 600 THR A C 1
ATOM 4878 O O . THR A 1 600 ? -28.301 -4.961 22.814 1.00 88.19 600 THR A O 1
ATOM 4881 N N . LEU A 1 601 ? -27.453 -2.986 23.454 1.00 84.50 601 LEU A N 1
ATOM 4882 C CA . LEU A 1 601 ? -28.666 -2.233 23.146 1.00 84.50 601 LEU A CA 1
ATOM 4883 C C . LEU A 1 601 ? -28.683 -1.858 21.654 1.00 84.50 601 LEU A C 1
ATOM 4885 O O . LEU A 1 601 ? -27.818 -1.127 21.172 1.00 84.50 601 LEU A O 1
ATOM 4889 N N . ILE A 1 602 ? -29.684 -2.344 20.925 1.00 81.50 602 ILE A N 1
ATOM 4890 C CA . ILE A 1 602 ? -29.941 -2.009 19.523 1.00 81.50 602 ILE A CA 1
ATOM 4891 C C . ILE A 1 602 ? -30.941 -0.860 19.509 1.00 81.50 602 ILE A C 1
ATOM 4893 O O . ILE A 1 602 ? -32.139 -1.058 19.705 1.00 81.50 602 ILE A O 1
ATOM 4897 N N . THR A 1 603 ? -30.442 0.358 19.309 1.00 76.75 603 THR A N 1
ATOM 4898 C CA . THR A 1 603 ? -31.314 1.525 19.177 1.00 76.75 603 THR A CA 1
ATOM 4899 C C . THR A 1 603 ? -31.801 1.691 17.746 1.00 76.75 603 THR A C 1
ATOM 4901 O O . THR A 1 603 ? -31.271 1.112 16.804 1.00 76.75 603 THR A O 1
ATOM 4904 N N . SER A 1 604 ? -32.794 2.531 17.523 1.00 69.50 604 SER A N 1
ATOM 4905 C CA . SER A 1 604 ? -33.250 2.768 16.159 1.00 69.50 604 SER A CA 1
ATOM 4906 C C . SER A 1 604 ? -32.356 3.689 15.330 1.00 69.50 604 SER A C 1
ATOM 4908 O O . SER A 1 604 ? -32.210 3.508 14.121 1.00 69.50 604 SER A O 1
ATOM 4910 N N . LYS A 1 605 ? -31.668 4.630 15.988 1.00 68.19 605 LYS A N 1
ATOM 4911 C CA . LYS A 1 605 ? -30.598 5.423 15.365 1.00 68.19 605 LYS A CA 1
ATOM 4912 C C . LYS A 1 605 ? -29.510 4.519 14.774 1.00 68.19 605 LYS A C 1
ATOM 4914 O O . LYS A 1 605 ? -28.943 4.866 13.743 1.00 68.19 605 LYS A O 1
ATOM 4919 N N . LEU A 1 606 ? -29.259 3.367 15.406 1.00 69.62 606 LEU A N 1
ATOM 4920 C CA . LEU A 1 606 ? -28.328 2.353 14.918 1.00 69.62 606 LEU A CA 1
ATOM 4921 C C . LEU A 1 606 ? -28.783 1.769 13.575 1.00 69.62 606 LEU A C 1
ATOM 4923 O O . LEU A 1 606 ? -27.966 1.666 12.662 1.00 69.62 606 LEU A O 1
ATOM 4927 N N . LEU A 1 607 ? -30.063 1.409 13.433 1.00 69.75 607 LEU A N 1
ATOM 4928 C CA . LEU A 1 607 ? -30.554 0.756 12.219 1.00 69.75 607 LEU A CA 1
ATOM 4929 C C . LEU A 1 607 ? -30.658 1.689 11.005 1.00 69.75 607 LEU A C 1
ATOM 4931 O O . LEU A 1 607 ? -30.335 1.258 9.903 1.00 69.75 607 LEU A O 1
ATOM 4935 N N . LEU A 1 608 ? -31.011 2.969 11.193 1.00 67.06 608 LEU A N 1
ATOM 4936 C CA . LEU A 1 608 ? -31.158 3.925 10.078 1.00 67.06 608 LEU A CA 1
ATOM 4937 C C . LEU A 1 608 ? -29.917 4.009 9.170 1.00 67.06 608 LEU A C 1
ATOM 4939 O O . LEU A 1 608 ? -30.059 4.215 7.970 1.00 67.06 608 LEU A O 1
ATOM 4943 N N . LYS A 1 609 ? -28.704 3.841 9.718 1.00 70.94 609 LYS A N 1
ATOM 4944 C CA . LYS A 1 609 ? -27.454 3.835 8.929 1.00 70.94 609 LYS A CA 1
ATOM 4945 C C . LYS A 1 609 ? -27.133 2.468 8.310 1.00 70.94 609 LYS A C 1
ATOM 4947 O O . LYS A 1 609 ? -26.421 2.397 7.311 1.00 70.94 609 LYS A O 1
ATOM 4952 N N . LEU A 1 610 ? -27.650 1.376 8.875 1.00 77.38 610 LEU A N 1
ATOM 4953 C CA . LEU A 1 610 ? -27.483 0.033 8.309 1.00 77.38 610 LEU A CA 1
ATOM 4954 C C . LEU A 1 610 ? -28.344 -0.184 7.065 1.00 77.38 610 LEU A C 1
ATOM 4956 O O . LEU A 1 610 ? -27.994 -1.028 6.240 1.00 77.38 610 LEU A O 1
ATOM 4960 N N . ASP A 1 611 ? -29.415 0.591 6.903 1.00 80.31 611 ASP A N 1
ATOM 4961 C CA . ASP A 1 611 ? -30.262 0.571 5.708 1.00 80.31 611 ASP A CA 1
ATOM 4962 C C . ASP A 1 611 ? -29.468 0.891 4.420 1.00 80.31 611 ASP A C 1
ATOM 4964 O O . ASP A 1 611 ? -29.817 0.451 3.326 1.00 80.31 611 ASP A O 1
ATOM 4968 N N . GLU A 1 612 ? -28.349 1.612 4.537 1.00 81.25 612 GLU A N 1
ATOM 4969 C CA . GLU A 1 612 ? -27.462 1.943 3.413 1.00 81.25 612 GLU A CA 1
ATOM 4970 C C . GLU A 1 612 ? -26.483 0.805 3.059 1.00 81.25 612 GLU A C 1
ATOM 4972 O O . GLU A 1 612 ? -25.858 0.816 1.993 1.00 81.25 612 GLU A O 1
ATOM 4977 N N . SER A 1 613 ? -26.345 -0.206 3.923 1.00 86.81 613 SER A N 1
ATOM 4978 C CA . SER A 1 613 ? -25.380 -1.303 3.770 1.00 86.81 613 SER A CA 1
ATOM 4979 C C . SER A 1 613 ? -25.918 -2.411 2.857 1.00 86.81 613 SER A C 1
ATOM 4981 O O . SER A 1 613 ? -26.197 -3.531 3.289 1.00 86.81 613 SER A O 1
ATOM 4983 N N . LYS A 1 614 ? -26.029 -2.112 1.558 1.00 86.56 614 LYS A N 1
ATOM 4984 C CA . LYS A 1 614 ? -26.606 -3.016 0.539 1.00 86.56 614 LYS A CA 1
ATOM 4985 C C . LYS A 1 614 ? -25.896 -4.368 0.412 1.00 86.56 614 LYS A C 1
ATOM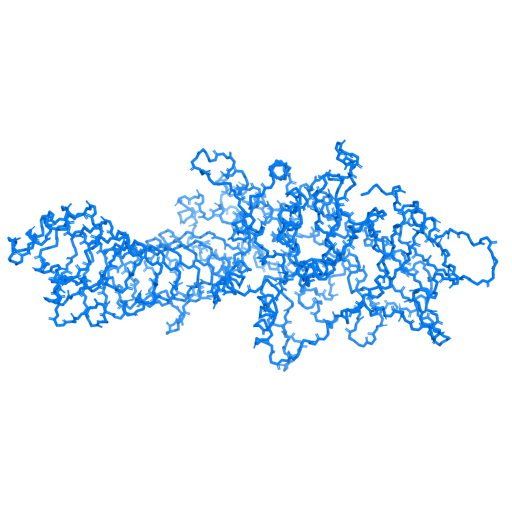 4987 O O . LYS A 1 614 ? -26.481 -5.308 -0.114 1.00 86.56 614 LYS A O 1
ATOM 4992 N N . PHE A 1 615 ? -24.648 -4.483 0.867 1.00 91.62 615 PHE A N 1
ATOM 4993 C CA . PHE A 1 615 ? -23.852 -5.715 0.785 1.00 91.62 615 PHE A CA 1
ATOM 4994 C C . PHE A 1 615 ? -23.980 -6.629 2.011 1.00 91.62 615 PHE A C 1
ATOM 4996 O O . PHE A 1 615 ? -23.299 -7.659 2.053 1.00 91.62 615 PHE A O 1
ATOM 5003 N N . LEU A 1 616 ? -24.823 -6.286 2.992 1.00 94.81 616 LEU A N 1
ATOM 5004 C CA . LEU A 1 616 ? -25.025 -7.109 4.182 1.00 94.81 616 LEU A CA 1
ATOM 5005 C C . LEU A 1 616 ? -25.564 -8.488 3.798 1.00 94.81 616 LEU A C 1
ATOM 5007 O O . LEU A 1 616 ? -26.628 -8.618 3.205 1.00 94.81 616 LEU A O 1
ATOM 5011 N N . LYS A 1 617 ? -24.805 -9.519 4.173 1.00 96.25 617 LYS A N 1
ATOM 5012 C CA . LYS A 1 617 ? -25.121 -10.939 3.957 1.00 96.25 617 LYS A CA 1
ATOM 5013 C C . LYS A 1 617 ? -25.408 -11.668 5.258 1.00 96.25 617 LYS A C 1
ATOM 5015 O O . LYS A 1 617 ? -26.075 -12.694 5.254 1.00 96.25 617 LYS A O 1
ATOM 5020 N N . TYR A 1 618 ? -24.865 -11.179 6.365 1.00 97.62 618 TYR A N 1
ATOM 5021 C CA . TYR A 1 618 ? -24.978 -11.825 7.663 1.00 97.62 618 TYR A CA 1
ATOM 5022 C C . TYR A 1 618 ? -25.275 -10.780 8.731 1.00 97.62 618 TYR A C 1
ATOM 5024 O O . TYR A 1 618 ? -24.495 -9.837 8.899 1.00 97.62 618 TYR A O 1
ATOM 5032 N N . ILE A 1 619 ? -26.342 -10.998 9.495 1.00 96.31 619 ILE A N 1
ATOM 5033 C CA . ILE A 1 619 ? -26.703 -10.196 10.665 1.00 96.31 619 ILE A CA 1
ATOM 5034 C C . ILE A 1 619 ? -26.904 -11.128 11.862 1.00 96.31 619 ILE A C 1
ATOM 5036 O O . ILE A 1 619 ? -27.568 -12.158 11.765 1.00 96.31 619 ILE A O 1
ATOM 5040 N N . ASN A 1 620 ? -26.320 -10.781 13.009 1.00 97.00 620 ASN A N 1
ATOM 5041 C CA . ASN A 1 620 ? -26.566 -11.474 14.270 1.00 97.00 620 ASN A CA 1
ATOM 5042 C C . ASN A 1 620 ? -26.781 -10.481 15.411 1.00 97.00 620 ASN A C 1
ATOM 5044 O O . ASN A 1 620 ? -25.850 -9.774 15.790 1.00 97.00 620 ASN A O 1
ATOM 5048 N N . PHE A 1 621 ? -27.987 -10.488 15.965 1.00 95.25 621 PHE A N 1
ATOM 5049 C CA . PHE A 1 621 ? -28.457 -9.673 17.080 1.00 95.25 621 PHE A CA 1
ATOM 5050 C C . PHE A 1 621 ? -28.698 -10.492 18.356 1.00 95.25 621 PHE A C 1
ATOM 5052 O O . PHE A 1 621 ? -29.446 -10.076 19.234 1.00 95.25 621 PHE A O 1
ATOM 5059 N N . SER A 1 622 ? -28.098 -11.677 18.473 1.00 96.06 622 SER A N 1
ATOM 5060 C CA . SER A 1 622 ? -28.381 -12.586 19.585 1.00 96.06 622 SER A CA 1
ATOM 5061 C C . SER A 1 622 ? -28.106 -11.958 20.958 1.00 96.06 622 SER A C 1
ATOM 5063 O O . SER A 1 622 ? -27.085 -11.295 21.151 1.00 96.06 622 SER A O 1
ATOM 5065 N N . ASN A 1 623 ? -28.987 -12.227 21.924 1.00 94.75 623 ASN A N 1
ATOM 5066 C CA . ASN A 1 623 ? -28.961 -11.737 23.308 1.00 94.75 623 ASN A CA 1
ATOM 5067 C C . ASN A 1 623 ? -29.033 -10.204 23.466 1.00 94.75 623 ASN A C 1
ATOM 5069 O O . ASN A 1 623 ? -28.787 -9.693 24.557 1.00 94.75 623 ASN A O 1
ATOM 5073 N N . SER A 1 624 ? -29.321 -9.458 22.399 1.00 91.69 624 SER A N 1
ATOM 5074 C CA . SER A 1 624 ? -29.470 -8.000 22.454 1.00 91.69 624 SER A CA 1
ATOM 5075 C C . SER A 1 624 ? -30.884 -7.582 22.892 1.00 91.69 624 SER A C 1
ATOM 5077 O O . SER A 1 624 ? -31.781 -8.417 23.016 1.00 91.69 624 SER A O 1
ATOM 5079 N N . THR A 1 625 ? -31.083 -6.281 23.117 1.00 87.69 625 THR A N 1
ATOM 5080 C CA . THR A 1 625 ? -32.400 -5.665 23.379 1.00 87.69 625 THR A CA 1
ATOM 5081 C C . THR A 1 625 ? -32.668 -4.593 22.326 1.00 87.69 625 THR A C 1
ATOM 5083 O O . THR A 1 625 ? -31.785 -3.771 22.083 1.00 87.69 625 THR A O 1
ATOM 5086 N N . ILE A 1 626 ? -33.858 -4.562 21.718 1.00 81.81 626 ILE A N 1
ATOM 5087 C CA . ILE A 1 626 ? -34.250 -3.516 20.751 1.00 81.81 626 ILE A CA 1
ATOM 5088 C C . ILE A 1 626 ? -34.963 -2.354 21.462 1.00 81.81 626 ILE A C 1
ATOM 5090 O O . ILE A 1 626 ? -35.798 -2.591 22.332 1.00 81.81 626 ILE A O 1
ATOM 5094 N N . ASN A 1 627 ? -34.659 -1.104 21.085 1.00 77.94 627 ASN A N 1
ATOM 5095 C CA . ASN A 1 627 ? -35.368 0.094 21.554 1.00 77.94 627 ASN A CA 1
ATOM 5096 C C . ASN A 1 627 ? -35.407 1.229 20.489 1.00 77.94 627 ASN A C 1
ATOM 5098 O O . ASN A 1 627 ? -34.358 1.751 20.106 1.00 77.94 627 ASN A O 1
ATOM 5102 N N . GLY A 1 628 ? -36.592 1.678 20.044 1.00 60.75 628 GLY A N 1
ATOM 5103 C CA . GLY A 1 628 ? -36.784 2.945 19.296 1.00 60.75 628 GLY A CA 1
ATOM 5104 C C . GLY A 1 628 ? -37.364 2.850 17.866 1.00 60.75 628 GLY A C 1
ATOM 5105 O O . GLY A 1 628 ? -37.741 1.778 17.419 1.00 60.75 628 GLY A O 1
ATOM 5106 N N . VAL A 1 629 ? -37.391 3.989 17.138 1.00 52.25 629 VAL A N 1
ATOM 5107 C CA . VAL A 1 629 ? -37.995 4.219 15.788 1.00 52.25 629 VAL A CA 1
ATOM 5108 C C . VAL A 1 629 ? -36.990 4.350 14.613 1.00 52.25 629 VAL A C 1
ATOM 5110 O O . VAL A 1 629 ? -36.125 5.231 14.650 1.00 52.25 629 VAL A O 1
ATOM 5113 N N . SER A 1 630 ? -37.067 3.521 13.564 1.00 53.41 630 SER A N 1
ATOM 5114 C CA . SER A 1 630 ? -36.289 3.603 12.301 1.00 53.41 630 SER A CA 1
ATOM 5115 C C . SER A 1 630 ? -37.096 3.090 11.093 1.00 53.41 630 SER A C 1
ATOM 5117 O O . SER A 1 630 ? -38.140 2.484 11.273 1.00 53.41 630 SER A O 1
ATOM 5119 N N . LYS A 1 631 ? -36.653 3.279 9.839 1.00 55.44 631 LYS A N 1
ATOM 5120 C CA . LYS A 1 631 ? -37.368 2.692 8.677 1.00 55.44 631 LYS A CA 1
ATOM 5121 C C . LYS A 1 631 ? -37.424 1.162 8.734 1.00 55.44 631 LYS A C 1
ATOM 5123 O O . LYS A 1 631 ? -38.400 0.570 8.284 1.00 55.44 631 LYS A O 1
ATOM 5128 N N . SER A 1 632 ? -36.391 0.543 9.297 1.00 57.12 632 SER A N 1
ATOM 5129 C CA . SER A 1 632 ? -36.336 -0.885 9.579 1.00 57.12 632 SER A CA 1
ATOM 5130 C C . SER A 1 632 ? -36.952 -1.274 10.928 1.00 57.12 632 SER A C 1
ATOM 5132 O O . SER A 1 632 ? -37.189 -2.456 11.098 1.00 57.12 632 SER A O 1
ATOM 5134 N N . ILE A 1 633 ? -37.284 -0.346 11.841 1.00 56.03 633 ILE A N 1
ATOM 5135 C CA . ILE A 1 633 ? -38.059 -0.610 13.074 1.00 56.03 633 ILE A CA 1
ATOM 5136 C C . ILE A 1 633 ? -39.188 0.399 13.254 1.00 56.03 633 ILE A C 1
ATOM 5138 O O . ILE A 1 633 ? -38.937 1.536 13.647 1.00 56.03 633 ILE A O 1
ATOM 5142 N N . ASP A 1 634 ? -40.442 -0.017 13.115 1.00 56.19 634 ASP A N 1
ATOM 5143 C CA . ASP A 1 634 ? -41.548 0.796 13.619 1.00 56.19 634 ASP A CA 1
ATOM 5144 C C . ASP A 1 634 ? -41.594 0.699 15.156 1.00 56.19 634 ASP A C 1
ATOM 5146 O O . ASP A 1 634 ? -41.751 -0.382 15.727 1.00 56.19 634 ASP A O 1
ATOM 5150 N N . SER A 1 635 ? -41.412 1.833 15.839 1.00 50.75 635 SER A N 1
ATOM 5151 C CA . SER A 1 635 ? -41.328 1.889 17.304 1.00 50.75 635 SER A CA 1
ATOM 5152 C C . SER A 1 635 ? -42.627 1.571 18.006 1.00 50.75 635 SER A C 1
ATOM 5154 O O . SER A 1 635 ? -42.601 1.188 19.171 1.00 50.75 635 SER A O 1
ATOM 5156 N N . LEU A 1 636 ? -43.758 1.761 17.323 1.00 55.25 636 LEU A N 1
ATOM 5157 C CA . LEU A 1 636 ? -45.045 1.362 17.876 1.00 55.25 636 LEU A CA 1
ATOM 5158 C C . LEU A 1 636 ? -45.151 -0.166 17.946 1.00 55.25 636 LEU A C 1
ATOM 5160 O O . LEU A 1 636 ? -45.935 -0.679 18.737 1.00 55.25 636 LEU A O 1
ATOM 5164 N N . SER A 1 637 ? -44.347 -0.892 17.157 1.00 62.25 637 SER A N 1
ATOM 5165 C CA . SER A 1 637 ? -44.466 -2.339 16.980 1.00 62.25 637 SER A CA 1
ATOM 5166 C C . SER A 1 637 ? -43.194 -3.147 17.257 1.00 62.25 637 SER A C 1
ATOM 5168 O O . SER A 1 637 ? -43.222 -4.349 16.988 1.00 62.25 637 SER A O 1
ATOM 5170 N N . ASN A 1 638 ? -42.097 -2.534 17.747 1.00 70.94 638 ASN A N 1
ATOM 5171 C CA . ASN A 1 638 ? -40.748 -3.132 17.856 1.00 70.94 638 ASN A CA 1
ATOM 5172 C C . ASN A 1 638 ? -40.476 -4.142 16.728 1.00 70.94 638 ASN A C 1
ATOM 5174 O O . ASN A 1 638 ? -40.150 -5.312 16.968 1.00 70.94 638 ASN A O 1
ATOM 5178 N N . SER A 1 639 ? -40.732 -3.705 15.496 1.00 77.56 639 SER A N 1
ATOM 5179 C CA . SER A 1 639 ? -40.659 -4.559 14.317 1.00 77.56 639 SER A CA 1
ATOM 5180 C C . SER A 1 639 ? -39.264 -4.514 13.694 1.00 77.56 639 SER A C 1
ATOM 5182 O O . SER A 1 639 ? -38.580 -3.522 13.852 1.00 77.56 639 SER A O 1
ATOM 5184 N N . ILE A 1 640 ? -38.802 -5.545 12.982 1.00 83.69 640 ILE A N 1
ATOM 5185 C CA . ILE A 1 640 ? -37.635 -5.441 12.087 1.00 83.69 640 ILE A CA 1
ATOM 5186 C C . ILE A 1 640 ? -38.074 -5.715 10.648 1.00 83.69 640 ILE A C 1
ATOM 5188 O O . ILE A 1 640 ? -38.546 -6.807 10.347 1.00 83.69 640 ILE A O 1
ATOM 5192 N N . CYS A 1 641 ? -37.870 -4.769 9.735 1.00 87.06 641 CYS A N 1
ATOM 5193 C CA . CYS A 1 641 ? -38.063 -4.965 8.301 1.00 87.06 641 CYS A CA 1
ATOM 5194 C C . CYS A 1 641 ? -36.763 -5.458 7.646 1.00 87.06 641 CYS A C 1
ATOM 5196 O O . CYS A 1 641 ? -35.796 -4.703 7.541 1.00 87.06 641 CYS A O 1
ATOM 5198 N N . LEU A 1 642 ? -36.736 -6.717 7.196 1.00 89.31 642 LEU A N 1
ATOM 5199 C CA . LEU A 1 642 ? -35.556 -7.316 6.553 1.00 89.31 642 LEU A CA 1
ATOM 5200 C C . LEU A 1 642 ? -35.415 -6.930 5.074 1.00 89.31 642 LEU A C 1
ATOM 5202 O O . LEU A 1 642 ? -34.331 -7.070 4.514 1.00 89.31 642 LEU A O 1
ATOM 5206 N N . ASP A 1 643 ? -36.476 -6.405 4.452 1.00 87.06 643 ASP A N 1
ATOM 5207 C CA . ASP A 1 643 ? -36.518 -6.027 3.025 1.00 87.06 643 ASP A CA 1
ATOM 5208 C C . ASP A 1 643 ? -35.485 -4.980 2.619 1.00 87.06 643 ASP A C 1
ATOM 5210 O O . ASP A 1 643 ? -35.248 -4.742 1.432 1.00 87.06 643 ASP A O 1
ATOM 5214 N N . VAL A 1 644 ? -34.914 -4.306 3.611 1.00 86.50 644 VAL A N 1
ATOM 5215 C CA . VAL A 1 644 ? -33.876 -3.308 3.409 1.00 86.50 644 VAL A CA 1
ATOM 5216 C C . VAL A 1 644 ? -32.555 -3.958 2.969 1.00 86.50 644 VAL A C 1
ATOM 5218 O O . VAL A 1 644 ? -31.757 -3.327 2.278 1.00 86.50 644 VAL A O 1
ATOM 5221 N N . TRP A 1 645 ? -32.336 -5.236 3.292 1.00 90.44 645 TRP A N 1
ATOM 5222 C CA . TRP A 1 645 ? -31.099 -5.962 2.998 1.00 90.44 645 TRP A CA 1
ATOM 5223 C C . TRP A 1 645 ? -31.313 -7.035 1.924 1.00 90.44 645 TRP A C 1
ATOM 5225 O O . TRP A 1 645 ? -31.345 -8.228 2.205 1.00 90.44 645 TRP A O 1
ATOM 5235 N N . GLU A 1 646 ? -31.401 -6.612 0.662 1.00 90.25 646 GLU A N 1
ATOM 5236 C CA . GLU A 1 646 ? -31.674 -7.485 -0.499 1.00 90.25 646 GLU A CA 1
ATOM 5237 C C . GLU A 1 646 ? -30.672 -8.650 -0.664 1.00 90.25 646 GLU A C 1
ATOM 5239 O O . GLU A 1 646 ? -31.011 -9.697 -1.212 1.00 90.25 646 GLU A O 1
ATOM 5244 N N . ASN A 1 647 ? -29.440 -8.489 -0.163 1.00 93.25 647 ASN A N 1
ATOM 5245 C CA . ASN A 1 647 ? -28.373 -9.496 -0.221 1.00 93.25 647 ASN A CA 1
ATOM 5246 C C . ASN A 1 647 ? -28.242 -10.355 1.050 1.00 93.25 647 ASN A C 1
ATOM 5248 O O . ASN A 1 647 ? -27.270 -11.108 1.175 1.00 93.25 647 ASN A O 1
ATOM 5252 N N . LEU A 1 648 ? -29.177 -10.239 1.996 1.00 94.69 648 LEU A N 1
ATOM 5253 C CA . LEU A 1 648 ? -29.131 -10.958 3.265 1.00 94.69 648 LEU A CA 1
ATOM 5254 C C . LEU A 1 648 ? -29.230 -12.470 3.037 1.00 94.69 648 LEU A C 1
ATOM 5256 O O . LEU A 1 648 ? -30.125 -12.940 2.344 1.00 94.69 648 LEU A O 1
ATOM 5260 N N . ILE A 1 649 ? -28.310 -13.224 3.640 1.00 96.19 649 ILE A N 1
ATOM 5261 C CA . ILE A 1 649 ? -28.243 -14.691 3.574 1.00 96.19 649 ILE A CA 1
ATOM 5262 C C . ILE A 1 649 ? -28.637 -15.307 4.915 1.00 96.19 649 ILE A C 1
ATOM 5264 O O . ILE A 1 649 ? -29.411 -16.259 4.959 1.00 96.19 649 ILE A O 1
ATOM 5268 N N . GLU A 1 650 ? -28.105 -14.766 6.013 1.00 97.19 650 GLU A N 1
ATOM 5269 C CA . GLU A 1 650 ? -28.364 -15.255 7.367 1.00 97.19 650 GLU A CA 1
ATOM 5270 C C . GLU A 1 650 ? -28.771 -14.107 8.293 1.00 97.19 650 GLU A C 1
ATOM 5272 O O . GLU A 1 650 ? -28.042 -13.117 8.427 1.00 97.19 650 GLU A O 1
ATOM 5277 N N . PHE A 1 651 ? -29.883 -14.287 9.002 1.00 95.88 651 PHE A N 1
ATOM 5278 C CA . PHE A 1 651 ? -30.302 -13.431 10.104 1.00 95.88 651 PHE A CA 1
ATOM 5279 C C . PHE A 1 651 ? -30.460 -14.257 11.380 1.00 95.88 651 PHE A C 1
ATOM 5281 O O . PHE A 1 651 ? -31.209 -15.231 11.417 1.00 95.88 651 PHE A O 1
ATOM 5288 N N . LYS A 1 652 ? -29.758 -13.861 12.443 1.00 96.94 652 LYS A N 1
ATOM 5289 C CA . LYS A 1 652 ? -29.819 -14.525 13.751 1.00 96.94 652 LYS A CA 1
ATOM 5290 C C . LYS A 1 652 ? -30.205 -13.532 14.834 1.00 96.94 652 LYS A C 1
ATOM 5292 O O . LYS A 1 652 ? -29.577 -12.490 14.971 1.00 96.94 652 LYS A O 1
ATOM 5297 N N . ALA A 1 653 ? -31.171 -13.894 15.651 1.00 94.69 653 ALA A N 1
ATOM 5298 C CA . ALA A 1 653 ? -31.728 -13.113 16.742 1.00 94.69 653 ALA A CA 1
ATOM 5299 C C . ALA A 1 653 ? -32.015 -13.998 17.968 1.00 94.69 653 ALA A C 1
ATOM 5301 O O . ALA A 1 653 ? -32.942 -13.749 18.715 1.00 94.69 653 ALA A O 1
ATOM 5302 N N . ILE A 1 654 ? -31.194 -15.024 18.204 1.00 95.62 654 ILE A N 1
ATOM 5303 C CA . ILE A 1 654 ? -31.321 -15.928 19.362 1.00 95.62 654 ILE A CA 1
ATOM 5304 C C . ILE A 1 654 ? -31.440 -15.138 20.682 1.00 95.62 654 ILE A C 1
ATOM 5306 O O . ILE A 1 654 ? -30.570 -14.314 20.965 1.00 95.62 654 ILE A O 1
ATOM 5310 N N . ASN A 1 655 ? -32.469 -15.398 21.492 1.00 94.38 655 ASN A N 1
ATOM 5311 C CA . ASN A 1 655 ? -32.782 -14.711 22.754 1.00 94.38 655 ASN A CA 1
ATOM 5312 C C . ASN A 1 655 ? -32.861 -13.172 22.639 1.00 94.38 655 ASN A C 1
ATOM 5314 O O . ASN A 1 655 ? -32.509 -12.457 23.582 1.00 94.38 655 ASN A O 1
ATOM 5318 N N . LEU A 1 656 ? -33.243 -12.635 21.477 1.00 90.12 656 LEU A N 1
ATOM 5319 C CA . LEU A 1 656 ? -33.418 -11.194 21.291 1.00 90.12 656 LEU A CA 1
ATOM 5320 C C . LEU A 1 656 ? -34.641 -10.715 22.080 1.00 90.12 656 LEU A C 1
ATOM 5322 O O . LEU A 1 656 ? -35.753 -11.196 21.861 1.00 90.12 656 LEU A O 1
ATOM 5326 N N . LYS A 1 657 ? -34.421 -9.773 23.002 1.00 86.69 657 LYS A N 1
ATOM 5327 C CA . LYS A 1 657 ? -35.462 -9.218 23.877 1.00 86.69 657 LYS A CA 1
ATOM 5328 C C . LYS A 1 657 ? -36.187 -8.059 23.194 1.00 86.69 657 LYS A C 1
ATOM 5330 O O . LYS A 1 657 ? -35.555 -7.240 22.520 1.00 86.69 657 LYS A O 1
ATOM 5335 N N . SER A 1 658 ? -37.495 -7.966 23.433 1.00 85.38 658 SER A N 1
ATOM 5336 C CA . SER A 1 658 ? -38.379 -6.878 22.978 1.00 85.38 658 SER A CA 1
ATOM 5337 C C . SER A 1 658 ? -38.643 -6.814 21.473 1.00 85.38 658 SER A C 1
ATOM 5339 O O . SER A 1 658 ? -39.266 -5.863 21.021 1.00 85.38 658 SER A O 1
ATOM 5341 N N . LEU A 1 659 ? -38.206 -7.799 20.686 1.00 85.94 659 LEU A N 1
ATOM 5342 C CA . LEU A 1 659 ? -38.616 -7.924 19.289 1.00 85.94 659 LEU A CA 1
ATOM 5343 C C . LEU A 1 659 ? -40.042 -8.477 19.259 1.00 85.94 659 LEU A C 1
ATOM 5345 O O . LEU A 1 659 ? -40.209 -9.634 19.630 1.00 85.94 659 LEU A O 1
ATOM 5349 N N . SER A 1 660 ? -41.035 -7.694 18.835 1.00 86.25 660 SER A N 1
ATOM 5350 C CA . SER A 1 660 ? -42.416 -8.185 18.685 1.00 86.25 660 SER A CA 1
ATOM 5351 C C . SER A 1 660 ? -42.765 -8.582 17.268 1.00 86.25 660 SER A C 1
ATOM 5353 O O . SER A 1 660 ? -43.611 -9.451 17.076 1.00 86.25 660 SER A O 1
ATOM 5355 N N . LYS A 1 661 ? -42.108 -7.999 16.265 1.00 86.44 661 LYS A N 1
ATOM 5356 C CA . LYS A 1 661 ? -42.488 -8.253 14.881 1.00 86.44 661 LYS A CA 1
ATOM 5357 C C . LYS A 1 661 ? -41.305 -8.317 13.924 1.00 86.44 661 LYS A C 1
ATOM 5359 O O . LYS A 1 661 ? -40.304 -7.635 14.104 1.00 86.44 661 LYS A O 1
ATOM 5364 N N . ILE A 1 662 ? -41.428 -9.088 12.856 1.00 85.81 662 ILE A N 1
ATOM 5365 C CA . ILE A 1 662 ? -40.540 -9.045 11.694 1.00 85.81 662 ILE A CA 1
ATOM 5366 C C . ILE A 1 662 ? -41.394 -8.810 10.459 1.00 85.81 662 ILE A C 1
ATOM 5368 O O . ILE A 1 662 ? -42.576 -9.140 10.410 1.00 85.81 662 ILE A O 1
ATOM 5372 N N . THR A 1 663 ? -40.840 -8.118 9.476 1.00 85.38 663 THR A N 1
ATOM 5373 C CA . THR A 1 663 ? -41.496 -7.885 8.197 1.00 85.38 663 THR A CA 1
ATOM 5374 C C . THR A 1 663 ? -40.553 -8.269 7.072 1.00 85.38 663 THR A C 1
ATOM 5376 O O . THR A 1 663 ? -39.417 -7.799 6.999 1.00 85.38 663 THR A O 1
ATOM 5379 N N . ILE A 1 664 ? -41.063 -9.136 6.203 1.00 83.44 664 ILE A N 1
ATOM 5380 C CA . ILE A 1 664 ? -40.478 -9.507 4.922 1.00 83.44 664 ILE A CA 1
ATOM 5381 C C . ILE A 1 664 ? -41.599 -9.318 3.898 1.00 83.44 664 ILE A C 1
ATOM 5383 O O . ILE A 1 664 ? -42.564 -10.079 3.882 1.00 83.44 664 ILE A O 1
ATOM 5387 N N . SER A 1 665 ? -41.532 -8.250 3.115 1.00 76.31 665 SER A N 1
ATOM 5388 C CA . SER A 1 665 ? -42.509 -7.884 2.084 1.00 76.31 665 SER A CA 1
ATOM 5389 C C . SER A 1 665 ? -41.931 -7.921 0.666 1.00 76.31 665 SER A C 1
ATOM 5391 O O . SER A 1 665 ? -42.694 -7.853 -0.299 1.00 76.31 665 SER A O 1
ATOM 5393 N N . LYS A 1 666 ? -40.607 -8.063 0.521 1.00 77.81 666 LYS A N 1
ATOM 5394 C CA . LYS A 1 666 ? -39.907 -8.258 -0.754 1.00 77.81 666 LYS A CA 1
ATOM 5395 C C . LYS A 1 666 ? -39.338 -9.671 -0.876 1.00 77.81 666 LYS A C 1
ATOM 5397 O O . LYS A 1 666 ? -39.086 -10.358 0.111 1.00 77.81 666 LYS A O 1
ATOM 5402 N N . GLU A 1 667 ? -39.052 -10.069 -2.113 1.00 75.25 667 GLU A N 1
ATOM 5403 C CA . GLU A 1 667 ? -38.328 -11.303 -2.410 1.00 75.25 667 GLU A CA 1
ATOM 5404 C C . GLU A 1 667 ? -36.849 -11.175 -1.999 1.00 75.25 667 GLU A C 1
ATOM 5406 O O . GLU A 1 667 ? -36.018 -10.636 -2.733 1.00 75.25 667 GLU A O 1
ATOM 5411 N N . LEU A 1 668 ? -36.503 -11.687 -0.816 1.00 85.25 668 LEU A N 1
ATOM 5412 C CA . LEU A 1 668 ? -35.112 -11.827 -0.378 1.00 85.25 668 LEU A CA 1
ATOM 5413 C C . LEU A 1 668 ? -34.503 -13.105 -0.973 1.00 85.25 668 LEU A C 1
ATOM 5415 O O . LEU A 1 668 ? -34.341 -14.112 -0.286 1.00 85.25 668 LEU A O 1
ATOM 5419 N N . LYS A 1 669 ? -34.154 -13.058 -2.266 1.00 87.19 669 LYS A N 1
ATOM 5420 C CA . LYS A 1 669 ? -33.662 -14.199 -3.076 1.00 87.19 669 LYS A CA 1
ATOM 5421 C C . LYS A 1 669 ? -32.497 -14.982 -2.466 1.00 87.19 669 LYS A C 1
ATOM 5423 O O . LYS A 1 669 ? -32.251 -16.124 -2.839 1.00 87.19 669 LYS A O 1
ATOM 5428 N N . HIS A 1 670 ? -31.729 -14.349 -1.586 1.00 91.94 670 HIS A N 1
ATOM 5429 C CA . HIS A 1 670 ? -30.527 -14.927 -0.997 1.00 91.94 670 HIS A CA 1
ATOM 5430 C C . HIS A 1 670 ? -30.720 -15.437 0.432 1.00 91.94 670 HIS A C 1
ATOM 5432 O O . HIS A 1 670 ? -29.817 -16.103 0.942 1.00 91.94 670 HIS A O 1
ATOM 5438 N N . LEU A 1 671 ? -31.859 -15.142 1.067 1.00 92.69 671 LEU A N 1
ATOM 5439 C CA . LEU A 1 671 ? -32.097 -15.440 2.473 1.00 92.69 671 LEU A CA 1
ATOM 5440 C C . LEU A 1 671 ? -32.302 -16.942 2.674 1.00 92.69 671 LEU A C 1
ATOM 5442 O O . LEU A 1 671 ? -33.317 -17.491 2.263 1.00 92.69 671 LEU A O 1
ATOM 5446 N N . LYS A 1 672 ? -31.345 -17.579 3.351 1.00 93.38 672 LYS A N 1
ATOM 5447 C CA . LYS A 1 672 ? -31.319 -19.024 3.619 1.00 93.38 672 LYS A CA 1
ATOM 5448 C C . LYS A 1 672 ? -31.593 -19.371 5.074 1.00 93.38 672 LYS A C 1
ATOM 5450 O O . LYS A 1 672 ? -32.104 -20.451 5.341 1.00 93.38 672 LYS A O 1
ATOM 5455 N N . LEU A 1 673 ? -31.254 -18.492 6.018 1.00 94.94 673 LEU A N 1
ATOM 5456 C CA . LEU A 1 673 ? -31.376 -18.782 7.447 1.00 94.94 673 LEU A CA 1
ATOM 5457 C C . LEU A 1 673 ? -32.020 -17.630 8.213 1.00 94.94 673 LEU A C 1
ATOM 5459 O O . LEU A 1 673 ? -31.531 -16.498 8.178 1.00 94.94 673 LEU A O 1
ATOM 5463 N N . LEU A 1 674 ? -33.047 -17.975 8.984 1.00 94.25 674 LEU A N 1
ATOM 5464 C CA . LEU A 1 674 ? -33.653 -17.167 10.033 1.00 94.25 674 LEU A CA 1
ATOM 5465 C C . LEU A 1 674 ? -33.584 -17.940 11.357 1.00 94.25 674 LEU A C 1
ATOM 5467 O O . LEU A 1 674 ? -34.027 -19.084 11.436 1.00 94.25 674 LEU A O 1
ATOM 5471 N N . ASP A 1 675 ? -33.031 -17.338 12.406 1.00 95.38 675 ASP A N 1
ATOM 5472 C CA . ASP A 1 675 ? -32.888 -17.993 13.713 1.00 95.38 675 ASP A CA 1
ATOM 5473 C C . ASP A 1 675 ? -33.346 -17.078 14.851 1.00 95.38 675 ASP A C 1
ATOM 5475 O O . ASP A 1 675 ? -32.650 -16.126 15.199 1.00 95.38 675 ASP A O 1
ATOM 5479 N N . PHE A 1 676 ? -34.508 -17.380 15.428 1.00 94.06 676 PHE A N 1
ATOM 5480 C CA . PHE A 1 676 ? -35.160 -16.643 16.518 1.00 94.06 676 PHE A CA 1
ATOM 5481 C C . PHE A 1 676 ? -35.265 -17.459 17.804 1.00 94.06 676 PHE A C 1
ATOM 5483 O O . PHE A 1 676 ? -36.076 -17.130 18.668 1.00 94.06 676 PHE A O 1
ATOM 5490 N N . ASN A 1 677 ? -34.462 -18.517 17.936 1.00 95.06 677 ASN A N 1
ATOM 5491 C CA . ASN A 1 677 ? -34.490 -19.403 19.095 1.00 95.06 677 ASN A CA 1
ATOM 5492 C C . ASN A 1 677 ? -34.502 -18.608 20.419 1.00 95.06 677 ASN A C 1
ATOM 5494 O O . ASN A 1 677 ? -33.613 -17.791 20.652 1.00 95.06 677 ASN A O 1
ATOM 5498 N N . GLY A 1 678 ? -35.509 -18.818 21.266 1.00 94.25 678 GLY A N 1
ATOM 5499 C CA . GLY A 1 678 ? -35.671 -18.161 22.569 1.00 94.25 678 GLY A CA 1
ATOM 5500 C C . GLY A 1 678 ? -36.216 -16.724 22.543 1.00 94.25 678 GLY A C 1
ATOM 5501 O O . GLY A 1 678 ? -36.156 -16.031 23.559 1.00 94.25 678 GLY A O 1
ATOM 5502 N N . CYS A 1 679 ? -36.733 -16.232 21.413 1.00 91.50 679 CYS A N 1
ATOM 5503 C CA . CYS A 1 679 ? -37.413 -14.931 21.341 1.00 91.50 679 CYS A CA 1
ATOM 5504 C C . CYS A 1 679 ? -38.831 -14.985 21.937 1.00 91.50 679 CYS A C 1
ATOM 5506 O O . CYS A 1 679 ? -39.809 -15.134 21.211 1.00 91.50 679 CYS A O 1
ATOM 5508 N N . SER A 1 680 ? -38.966 -14.809 23.251 1.00 87.44 680 SER A N 1
ATOM 5509 C CA . SER A 1 680 ? -40.271 -14.846 23.937 1.00 87.44 680 SER A CA 1
ATOM 5510 C C . SER A 1 680 ? -41.201 -13.658 23.655 1.00 87.44 680 SER A C 1
ATOM 5512 O O . SER A 1 680 ? -42.354 -13.672 24.067 1.00 87.44 680 SER A O 1
ATOM 5514 N N . THR A 1 681 ? -40.726 -12.599 22.997 1.00 86.56 681 THR A N 1
ATOM 5515 C CA . THR A 1 681 ? -41.560 -11.427 22.679 1.00 86.56 681 THR A CA 1
ATOM 5516 C C . THR A 1 681 ? -42.032 -11.398 21.233 1.00 86.56 681 THR A C 1
ATOM 5518 O O . THR A 1 681 ? -42.863 -10.558 20.910 1.00 86.56 681 THR A O 1
ATOM 5521 N N . LEU A 1 682 ? -41.483 -12.252 20.361 1.00 86.56 682 LEU A N 1
ATOM 5522 C CA . LEU A 1 682 ? -41.748 -12.218 18.924 1.00 86.56 682 LEU A CA 1
ATOM 5523 C C . LEU A 1 682 ? -43.126 -12.808 18.663 1.00 86.56 682 LEU A C 1
ATOM 5525 O O . LEU A 1 682 ? -43.274 -14.016 18.744 1.00 86.56 682 LEU A O 1
ATOM 5529 N N . VAL A 1 683 ? -44.101 -11.963 18.335 1.00 83.75 683 VAL A N 1
ATOM 5530 C CA . VAL A 1 683 ? -45.488 -12.378 18.097 1.00 83.75 683 VAL A CA 1
ATOM 5531 C C . VAL A 1 683 ? -45.802 -12.584 16.616 1.00 83.75 683 VAL A C 1
ATOM 5533 O O . VAL A 1 683 ? -46.634 -13.426 16.299 1.00 83.75 683 VAL A O 1
ATOM 5536 N N . ASP A 1 684 ? -45.121 -11.887 15.700 1.00 82.88 684 ASP A N 1
ATOM 5537 C CA . ASP A 1 684 ? -45.427 -11.905 14.258 1.00 82.88 684 ASP A CA 1
ATOM 5538 C C . ASP A 1 684 ? -44.154 -11.877 13.392 1.00 82.88 684 ASP A C 1
ATOM 5540 O O . ASP A 1 684 ? -43.303 -11.011 13.571 1.00 82.88 684 ASP A O 1
ATOM 5544 N N . ILE A 1 685 ? -43.999 -12.789 12.426 1.00 74.81 685 ILE A N 1
ATOM 5545 C CA . ILE A 1 685 ? -42.835 -12.811 11.512 1.00 74.81 685 ILE A CA 1
ATOM 5546 C C . ILE A 1 685 ? -43.166 -12.265 10.116 1.00 74.81 685 ILE A C 1
ATOM 5548 O O . ILE A 1 685 ? -42.275 -11.792 9.403 1.00 74.81 685 ILE A O 1
ATOM 5552 N N . PHE A 1 686 ? -44.432 -12.319 9.703 1.00 70.50 686 PHE A N 1
ATOM 5553 C CA . PHE A 1 686 ? -44.813 -12.124 8.309 1.00 70.50 686 PHE A CA 1
ATOM 5554 C C . PHE A 1 686 ? -45.989 -11.166 8.180 1.00 70.50 686 PHE A C 1
ATOM 5556 O O . PHE A 1 686 ? -47.151 -11.562 8.221 1.00 70.50 686 PHE A O 1
ATOM 5563 N N . ASN A 1 687 ? -45.687 -9.911 7.853 1.00 62.44 687 ASN A N 1
ATOM 5564 C CA . ASN A 1 687 ? -46.683 -9.027 7.261 1.00 62.44 687 ASN A CA 1
ATOM 5565 C C . ASN A 1 687 ? -46.577 -9.043 5.732 1.00 62.44 687 ASN A C 1
ATOM 5567 O O . ASN A 1 687 ? -46.100 -8.086 5.119 1.00 62.44 687 ASN A O 1
ATOM 5571 N N . PHE A 1 688 ? -47.030 -10.127 5.099 1.00 56.94 688 PHE A N 1
ATOM 5572 C CA . PHE A 1 688 ? -47.333 -10.065 3.673 1.00 56.94 688 PHE A CA 1
ATOM 5573 C C . PHE A 1 688 ? -48.519 -9.114 3.510 1.00 56.94 688 PHE A C 1
ATOM 5575 O O . PHE A 1 688 ? -49.633 -9.427 3.939 1.00 56.94 688 PHE A O 1
ATOM 5582 N N . LYS A 1 689 ? -48.321 -7.956 2.864 1.00 51.50 689 LYS A N 1
ATOM 5583 C CA . LYS A 1 689 ? -49.472 -7.244 2.298 1.00 51.50 689 LYS A CA 1
ATOM 5584 C C . LYS A 1 689 ? -50.208 -8.264 1.431 1.00 51.50 689 LYS A C 1
ATOM 5586 O O . LYS A 1 689 ? -49.623 -8.788 0.490 1.00 51.50 689 LYS A O 1
ATOM 5591 N N . ARG A 1 690 ? -51.464 -8.550 1.788 1.00 47.50 690 ARG A N 1
ATOM 5592 C CA . ARG A 1 690 ? -52.380 -9.576 1.245 1.00 47.50 690 ARG A CA 1
ATOM 5593 C C . ARG A 1 690 ? -52.569 -9.591 -0.283 1.00 47.50 690 ARG A C 1
ATOM 5595 O O . ARG A 1 690 ? -53.384 -10.360 -0.778 1.00 47.50 690 ARG A O 1
ATOM 5602 N N . ASN A 1 691 ? -51.835 -8.794 -1.049 1.00 47.88 691 ASN A N 1
ATOM 5603 C CA . ASN A 1 691 ? -51.988 -8.684 -2.491 1.00 47.88 691 ASN A CA 1
ATOM 5604 C C . ASN A 1 691 ? -51.226 -9.813 -3.213 1.00 47.88 691 ASN A C 1
ATOM 5606 O O . ASN A 1 691 ? -50.214 -9.603 -3.877 1.00 47.88 691 ASN A O 1
ATOM 5610 N N . GLY A 1 692 ? -51.762 -11.026 -3.069 1.00 49.03 692 GLY A N 1
ATOM 5611 C CA . GLY A 1 692 ? -51.911 -12.008 -4.145 1.00 49.03 692 GLY A CA 1
ATOM 5612 C C . GLY A 1 692 ? -50.711 -12.865 -4.538 1.00 49.03 692 GLY A C 1
ATOM 5613 O O . GLY A 1 692 ? -50.858 -14.075 -4.571 1.00 49.03 692 GLY A O 1
ATOM 5614 N N . ASN A 1 693 ? -49.545 -12.291 -4.835 1.00 55.50 693 ASN A N 1
ATOM 5615 C CA . ASN A 1 693 ? -48.464 -13.020 -5.529 1.00 55.50 693 ASN A CA 1
ATOM 5616 C C . ASN A 1 693 ? -47.063 -12.727 -4.961 1.00 55.50 693 ASN A C 1
ATOM 5618 O O . ASN A 1 693 ? -46.079 -12.712 -5.698 1.00 55.50 693 ASN A O 1
ATOM 5622 N N . GLY A 1 694 ? -46.959 -12.469 -3.653 1.00 54.69 694 GLY A N 1
ATOM 5623 C CA . GLY A 1 694 ? -45.675 -12.215 -2.993 1.00 54.69 694 GLY A CA 1
ATOM 5624 C C . GLY A 1 694 ? -44.692 -13.376 -3.186 1.00 54.69 694 GLY A C 1
ATOM 5625 O O . GLY A 1 694 ? -44.915 -14.472 -2.676 1.00 54.69 694 GLY A O 1
ATOM 5626 N N . LEU A 1 695 ? -43.622 -13.127 -3.943 1.00 56.69 695 LEU A N 1
ATOM 5627 C CA . LEU A 1 695 ? -42.497 -14.037 -4.152 1.00 56.69 695 LEU A CA 1
ATOM 5628 C C . LEU A 1 695 ? -41.811 -14.324 -2.805 1.00 56.69 695 LEU A C 1
ATOM 5630 O O . LEU A 1 695 ? -41.386 -13.413 -2.094 1.00 56.69 695 LEU A O 1
ATOM 5634 N N . VAL A 1 696 ? -41.762 -15.604 -2.451 1.00 61.25 696 VAL A N 1
ATOM 5635 C CA . VAL A 1 696 ? -41.278 -16.133 -1.171 1.00 61.25 696 VAL A CA 1
ATOM 5636 C C . VAL A 1 696 ? -39.747 -16.266 -1.197 1.00 61.25 696 VAL A C 1
ATOM 5638 O O . VAL A 1 696 ? -39.222 -16.758 -2.193 1.00 61.25 696 VAL A O 1
ATOM 5641 N N . PRO A 1 697 ? -39.006 -15.876 -0.139 1.00 68.25 697 PRO A N 1
ATOM 5642 C CA . PRO A 1 697 ? -37.568 -16.149 -0.057 1.00 68.25 697 PRO A CA 1
ATOM 5643 C C . PRO A 1 697 ? -37.281 -17.659 0.025 1.00 68.25 697 PRO A C 1
ATOM 5645 O O . PRO A 1 697 ? -37.995 -18.380 0.719 1.00 68.25 697 PRO A O 1
ATOM 5648 N N . SER A 1 698 ? -36.210 -18.127 -0.628 1.00 74.12 698 SER A N 1
ATOM 5649 C CA . SER A 1 698 ? -35.737 -19.527 -0.594 1.00 74.12 698 SER A CA 1
ATOM 5650 C C . SER A 1 698 ? -35.096 -19.896 0.753 1.00 74.12 698 SER A C 1
ATOM 5652 O O . SER A 1 698 ? -33.889 -20.132 0.852 1.00 74.12 698 SER A O 1
ATOM 5654 N N . LEU A 1 699 ? -35.906 -19.903 1.809 1.00 82.00 699 LEU A N 1
ATOM 5655 C CA . LEU A 1 699 ? -35.463 -20.128 3.177 1.00 82.00 699 LEU A CA 1
ATOM 5656 C C . LEU A 1 699 ? -35.178 -21.617 3.428 1.00 82.00 699 LEU A C 1
ATOM 5658 O O . LEU A 1 699 ? -36.078 -22.448 3.386 1.00 82.00 699 LEU A O 1
ATOM 5662 N N . GLU A 1 700 ? -33.928 -21.953 3.747 1.00 89.19 700 GLU A N 1
ATOM 5663 C CA . GLU A 1 700 ? -33.496 -23.326 4.049 1.00 89.19 700 GLU A CA 1
ATOM 5664 C C . GLU A 1 700 ? -33.734 -23.685 5.526 1.00 89.19 700 GLU A C 1
ATOM 5666 O O . GLU A 1 700 ? -34.094 -24.816 5.853 1.00 89.19 700 GLU A O 1
ATOM 5671 N N . ILE A 1 701 ? -33.517 -22.724 6.433 1.00 90.69 701 ILE A N 1
ATOM 5672 C CA . ILE A 1 701 ? -33.575 -22.921 7.885 1.00 90.69 701 ILE A CA 1
ATOM 5673 C C . ILE A 1 701 ? -34.389 -21.799 8.533 1.00 90.69 701 ILE A C 1
ATOM 5675 O O . ILE A 1 701 ? -34.033 -20.624 8.436 1.00 90.69 701 ILE A O 1
ATOM 5679 N N . LEU A 1 702 ? -35.429 -22.184 9.273 1.00 89.69 702 LEU A N 1
ATOM 5680 C CA . LEU A 1 702 ? -36.127 -21.335 10.235 1.00 89.69 702 LEU A CA 1
ATOM 5681 C C . LEU A 1 702 ? -36.062 -21.999 11.611 1.00 89.69 702 LEU A C 1
ATOM 5683 O O . LEU A 1 702 ? -36.584 -23.098 11.789 1.00 89.69 702 LEU A O 1
ATOM 5687 N N . ASN A 1 703 ? -35.428 -21.343 12.579 1.00 92.38 703 ASN A N 1
ATOM 5688 C CA . ASN A 1 703 ? -35.350 -21.832 13.952 1.00 92.38 703 ASN A CA 1
ATOM 5689 C C . ASN A 1 703 ? -36.203 -20.958 14.881 1.00 92.38 703 ASN A C 1
ATOM 5691 O O . ASN A 1 703 ? -35.898 -19.783 15.075 1.00 92.38 703 ASN A O 1
ATOM 5695 N N . LEU A 1 704 ? -37.259 -21.548 15.444 1.00 90.38 704 LEU A N 1
ATOM 5696 C CA . LEU A 1 704 ? -38.217 -20.914 16.364 1.00 90.38 704 LEU A CA 1
ATOM 5697 C C . LEU A 1 704 ? -38.281 -21.627 17.721 1.00 90.38 704 LEU A C 1
ATOM 5699 O O . LEU A 1 704 ? -39.255 -21.490 18.459 1.00 90.38 704 LEU A O 1
ATOM 5703 N N . ASN A 1 705 ? -37.282 -22.449 18.046 1.00 91.50 705 ASN A N 1
ATOM 5704 C CA . ASN A 1 705 ? -37.292 -23.192 19.302 1.00 91.50 705 ASN A CA 1
ATOM 5705 C C . ASN A 1 705 ? -37.400 -22.211 20.484 1.00 91.50 705 ASN A C 1
ATOM 5707 O O . ASN A 1 705 ? -36.665 -21.236 20.559 1.00 91.50 705 ASN A O 1
ATOM 5711 N N . GLY A 1 706 ? -38.356 -22.413 21.392 1.00 90.75 706 GLY A N 1
ATOM 5712 C CA . GLY A 1 706 ? -38.572 -21.498 22.523 1.00 90.75 706 GLY A CA 1
ATOM 5713 C C . GLY A 1 706 ? -39.054 -20.081 22.158 1.00 90.75 706 GLY A C 1
ATOM 5714 O O . GLY A 1 706 ? -38.999 -19.195 23.008 1.00 90.75 706 GLY A O 1
ATOM 5715 N N . THR A 1 707 ? -39.502 -19.844 20.922 1.00 88.81 707 THR A N 1
ATOM 5716 C CA . THR A 1 707 ? -40.150 -18.598 20.477 1.00 88.81 707 THR A CA 1
ATOM 5717 C C . THR A 1 707 ? -41.668 -18.725 20.637 1.00 88.81 707 THR A C 1
ATOM 5719 O O . THR A 1 707 ? -42.247 -19.728 20.227 1.00 88.81 707 THR A O 1
ATOM 5722 N N . THR A 1 708 ? -42.335 -17.720 21.205 1.00 81.69 708 THR A N 1
ATOM 5723 C CA . THR A 1 708 ? -43.798 -17.716 21.405 1.00 81.69 708 THR A CA 1
ATOM 5724 C C . THR A 1 708 ? -44.484 -16.794 20.400 1.00 81.69 708 THR A C 1
ATOM 5726 O O . THR A 1 708 ? -44.523 -15.592 20.637 1.00 81.69 708 THR A O 1
ATOM 5729 N N . LEU A 1 709 ? -45.036 -17.340 19.308 1.00 79.75 709 LEU A N 1
ATOM 5730 C CA . LEU A 1 709 ? -45.770 -16.558 18.301 1.00 79.75 709 LEU A CA 1
ATOM 5731 C C . LEU A 1 709 ? -47.270 -16.490 18.624 1.00 79.75 709 LEU A C 1
ATOM 5733 O O . LEU A 1 709 ? -47.858 -17.461 19.107 1.00 79.75 709 LEU A O 1
ATOM 5737 N N . GLU A 1 710 ? -47.906 -15.365 18.294 1.00 75.50 710 GLU A N 1
ATOM 5738 C CA . GLU A 1 710 ? -49.367 -15.274 18.248 1.00 75.50 710 GLU A CA 1
ATOM 5739 C C . GLU A 1 710 ? -49.862 -15.929 16.948 1.00 75.50 710 GLU A C 1
ATOM 5741 O O . GLU A 1 710 ? -49.309 -15.690 15.872 1.00 75.50 710 GLU A O 1
ATOM 5746 N N . ASP A 1 711 ? -50.903 -16.766 17.035 1.00 73.25 711 ASP A N 1
ATOM 5747 C CA . ASP A 1 711 ? -51.477 -17.482 15.880 1.00 73.25 711 ASP A CA 1
ATOM 5748 C C . ASP A 1 711 ? -50.472 -18.452 15.203 1.00 73.25 711 ASP A C 1
ATOM 5750 O O . ASP A 1 711 ? -50.246 -18.438 13.987 1.00 73.25 711 ASP A O 1
ATOM 5754 N N . ASN A 1 712 ? -49.835 -19.300 16.028 1.00 66.69 712 ASN A N 1
ATOM 5755 C CA . ASN A 1 712 ? -48.846 -20.313 15.622 1.00 66.69 712 ASN A CA 1
ATOM 5756 C C . ASN A 1 712 ? -49.284 -21.122 14.390 1.00 66.69 712 ASN A C 1
ATOM 5758 O O . ASN A 1 712 ? -48.465 -21.351 13.503 1.00 66.69 712 ASN A O 1
ATOM 5762 N N . GLU A 1 713 ? -50.552 -21.541 14.313 1.00 72.12 713 GLU A N 1
ATOM 5763 C CA . GLU A 1 713 ? -51.068 -22.345 13.195 1.00 72.12 713 GLU A CA 1
ATOM 5764 C C . GLU A 1 713 ? -50.972 -21.601 11.864 1.00 72.12 713 GLU A C 1
ATOM 5766 O O . GLU A 1 713 ? -50.438 -22.134 10.891 1.00 72.12 713 GLU A O 1
ATOM 5771 N N . LYS A 1 714 ? -51.422 -20.345 11.813 1.00 71.75 714 LYS A N 1
ATOM 5772 C CA . LYS A 1 714 ? -51.365 -19.533 10.596 1.00 71.75 714 LYS A CA 1
ATOM 5773 C C . LYS A 1 714 ? -49.928 -19.258 10.163 1.00 71.75 714 LYS A C 1
ATOM 5775 O O . LYS A 1 714 ? -49.633 -19.309 8.968 1.00 71.75 714 LYS A O 1
ATOM 5780 N N . GLN A 1 715 ? -49.028 -19.001 11.111 1.00 65.56 715 GLN A N 1
ATOM 5781 C CA . GLN A 1 715 ? -47.610 -18.787 10.807 1.00 65.56 715 GLN A CA 1
ATOM 5782 C C . GLN A 1 715 ? -46.916 -20.079 10.347 1.00 65.56 715 GLN A C 1
ATOM 5784 O O . GLN A 1 715 ? -46.137 -20.044 9.393 1.00 65.56 715 GLN A O 1
ATOM 5789 N N . LEU A 1 716 ? -47.258 -21.228 10.943 1.00 66.44 716 LEU A N 1
ATOM 5790 C CA . LEU A 1 716 ? -46.817 -22.558 10.506 1.00 66.44 716 LEU A CA 1
ATOM 5791 C C . LEU A 1 716 ? -47.337 -22.906 9.109 1.00 66.44 716 LEU A C 1
ATOM 5793 O O . LEU A 1 716 ? -46.583 -23.454 8.311 1.00 66.44 716 LEU A O 1
ATOM 5797 N N . ILE A 1 717 ? -48.587 -22.566 8.779 1.00 69.88 717 ILE A N 1
ATOM 5798 C CA . ILE A 1 717 ? -49.153 -22.750 7.433 1.00 69.88 717 ILE A CA 1
ATOM 5799 C C . ILE A 1 717 ? -48.404 -21.885 6.420 1.00 69.88 717 ILE A C 1
ATOM 5801 O O . ILE A 1 717 ? -47.987 -22.395 5.379 1.00 69.88 717 ILE A O 1
ATOM 5805 N N . ILE A 1 718 ? -48.195 -20.596 6.727 1.00 67.06 718 ILE A N 1
ATOM 5806 C CA . ILE A 1 718 ? -47.375 -19.706 5.895 1.00 67.06 718 ILE A CA 1
ATOM 5807 C C . ILE A 1 718 ? -46.009 -20.358 5.672 1.00 67.06 718 ILE A C 1
ATOM 5809 O O . ILE A 1 718 ? -45.604 -20.479 4.523 1.00 67.06 718 ILE A O 1
ATOM 5813 N N . PHE A 1 719 ? -45.358 -20.862 6.726 1.00 63.38 719 PHE A N 1
ATOM 5814 C CA . PHE A 1 719 ? -44.035 -21.482 6.661 1.00 63.38 719 PHE A CA 1
ATOM 5815 C C . PHE A 1 719 ? -43.972 -22.809 5.893 1.00 63.38 719 PHE A C 1
ATOM 5817 O O . PHE A 1 719 ? -43.077 -22.987 5.071 1.00 63.38 719 PHE A O 1
ATOM 5824 N N . ASN A 1 720 ? -44.904 -23.736 6.114 1.00 67.31 720 ASN A N 1
ATOM 5825 C CA . ASN A 1 720 ? -44.973 -24.983 5.348 1.00 67.31 720 ASN A CA 1
ATOM 5826 C C . ASN A 1 720 ? -45.143 -24.682 3.853 1.00 67.31 720 ASN A C 1
ATOM 5828 O O . ASN A 1 720 ? -44.528 -25.339 3.015 1.00 67.31 720 ASN A O 1
ATOM 5832 N N . ASN A 1 721 ? -45.886 -23.623 3.524 1.00 66.31 721 ASN A N 1
ATOM 5833 C CA . ASN A 1 721 ? -45.968 -23.113 2.160 1.00 66.31 721 ASN A CA 1
ATOM 5834 C C . ASN A 1 721 ? -44.655 -22.465 1.672 1.00 66.31 721 ASN A C 1
ATOM 5836 O O . ASN A 1 721 ? -44.435 -22.445 0.463 1.00 66.31 721 ASN A O 1
ATOM 5840 N N . LEU A 1 722 ? -43.787 -21.959 2.564 1.00 61.53 722 LEU A N 1
ATOM 5841 C CA . LEU A 1 722 ? -42.440 -21.483 2.206 1.00 61.53 722 LEU A CA 1
ATOM 5842 C C . LEU A 1 722 ? -41.454 -22.635 1.962 1.00 61.53 722 LEU A C 1
ATOM 5844 O O . LEU A 1 722 ? -40.625 -22.516 1.074 1.00 61.53 722 LEU A O 1
ATOM 5848 N N . LYS A 1 723 ? -41.524 -23.728 2.737 1.00 58.00 723 LYS A N 1
ATOM 5849 C CA . LYS A 1 723 ? -40.593 -24.871 2.639 1.00 58.00 723 LYS A CA 1
ATOM 5850 C C . LYS A 1 723 ? -40.891 -25.800 1.453 1.00 58.00 723 LYS A C 1
ATOM 5852 O O . LYS A 1 723 ? -39.988 -26.469 0.964 1.00 58.00 723 LYS A O 1
ATOM 5857 N N . ASN A 1 724 ? -42.156 -25.876 1.035 1.00 58.38 724 ASN A N 1
ATOM 5858 C CA . ASN A 1 724 ? -42.616 -26.755 -0.048 1.00 58.38 724 ASN A CA 1
ATOM 5859 C C . ASN A 1 724 ? -42.496 -26.134 -1.457 1.00 58.38 724 ASN A C 1
ATOM 5861 O O . ASN A 1 724 ? -42.837 -26.803 -2.433 1.00 58.38 724 ASN A O 1
ATOM 5865 N N . LYS A 1 725 ? -42.057 -24.875 -1.568 1.00 52.50 725 LYS A N 1
ATOM 5866 C CA . LYS A 1 725 ? -41.702 -24.206 -2.829 1.00 52.50 725 LYS A CA 1
ATOM 5867 C C . LYS A 1 725 ? -40.190 -24.138 -2.960 1.00 52.50 725 LYS A C 1
ATOM 5869 O O . LYS A 1 725 ? -39.719 -24.249 -4.112 1.00 52.50 725 LYS A O 1
#